Protein AF-0000000077554183 (afdb_homodimer)

Secondary structure (DSSP, 8-state):
---------THHHHHHHHHHHHTT------------------S--SHHHHHHHHHHHHH-TT---HHHHHHHHHHGGG--HHHHHHHHHHHHHHHHHHT-THHHHHHHHHTTT-HHHHHHHHHHHHHHHHHHHH-SSS-TTHHHHHHHHHHH--PPTT--S--TTT-HHHHHHHHHHHHHHHHHHHHHHS--HHHHHHHHHHSTTS-SSHHHHHHHHHHHHHHHHHHHHHHHHHHHHHHHHHTHHHHHH-HHHHHHHHHHHHHHHHS-----HHHHHHHHHHHHHHHHHHSTT-----------/---------THHHHHHHHHHHHTT------------------S--SHHHHHHHHHHHHH-TT---HHHHHHHHHHGGG--HHHHHHHHHHHHHHHHHHT-HHHHHHHHHHTTT-HHHHHHHHHHHHHHHHHHHH-SSS-TTHHHHHHHHHHH--PPTT--S--TTT-HHHHHHHHHHHHHHHHHHHHHHS--HHHHHHHHHHTTTS-SSHHHHHHHHHHHHHHHHHHHHHHHHHHHHHHHHHTHHHHHH-HHHHHHHHHHHHHHHHS-----HHHHHHHHHHHHHHHHHHSTT-----------

Foldseek 3Di:
DDPPPPDPDPVVVVVVVVVVVVVVPPVPPPPPPPPPPPDDAAPDDDLVVLLVLLVVCLVPVPRDNVSSLRHCLVCLQVDDLVSLLVSLVSVVVSCQSSVVLCVLVVSCLSNVVNLSNQLSNLVVLVVVLVCLLPPPDGPNLSSLLSLLCNLQPPHPPPQLDLDCVRHVNVVSSLVSLVVLLVLLLCQLPPPDVVVVVVVCVVVPPPPDCVVVVVVVVVVVLVSSQVSNLSSLSSNLSSCVNNQLSNCVSPVPSLVSSLVSLVSSLVGPGDHDPVSNVSSVVSNVSSVVSNDDPDDPPPPPPPPD/DPPPPPDPDPPVVVVVVVVVVVVVPPVPPPPPPPPPPPDDAAPDDDLVVLLVQLVVCLVPVVRDNVSSLRHCLVCLQVDDLVSLLVVLVSVVVSCQSVVVLCVLVVSCLSNVVNLSNQVSNLVVLVVVLVCLLPPPDDPNLSSLLSLLCNLQPPHPPPQLDLDCVRHVNVVSSLVSLVVLLVLLLCQLPPPDVVVVVVVCVVVPPPPDCVVVVVVVVVVVLVSSQVSNLSSLSSNLSSCVNNQLSNCVSPVPSLVSSLVSLVSSLPGPGDHDPVSNVSSVVSNVSSVVSNPPDDDPPPPPPPPD

Radius of gyration: 40.74 Å; Cα contacts (8 Å, |Δi|>4): 543; chains: 2; bounding box: 142×102×82 Å

pLDDT: mean 78.86, std 23.38, range [22.81, 98.25]

Organism: Bursaphelenchus xylophilus (NCBI:txid6326)

Nearest PDB structures (foldseek):
  8qah-assembly1_A  TM=2.449E-01  e=3.453E+00  synthetic construct
  6m3q-assembly1_F  TM=2.002E-01  e=2.676E+00  Mus musculus
  8vp1-assembly1_B  TM=1.515E-01  e=6.530E+00  Acetivibrio thermocellus ATCC 27405
  8qah-assembly1_A  TM=2.401E-01  e=6.856E+00  synthetic construct

Sequence (608 aa):
MANRRENPDGRDRRMLATLRANLGMREAPKAQPQRVNPTPRSRYKTVEEALECLNKALVQPSTSLYDFELFLRQQSKQFDAETCELIADSIKKYCMKSEEYRFIIKVASDNINCLDLVTAIAKEFLILANEYMTDEDIGKQQFPELMGSVIAWKWPPGKAKAIESVNPILYLGINVVMSWVNVMDSYGKAPDSKKRNEKNEENNEDDSDDDIAGESDEEEEMFSQEVTELAIAAVCTVCNVAQRNFWLNFMEEFDKVFVVVKALLIANVTLSKSSKESLLNLYINLFKWSATGQTKQTTSHTQTMANRRENPDGRDRRMLATLRANLGMREAPKAQPQRVNPTPRSRYKTVEEALECLNKALVQPSTSLYDFELFLRQQSKQFDAETCELIADSIKKYCMKSEEYRFIIKVASDNINCLDLVTAIAKEFLILANEYMTDEDIGKQQFPELMGSVIAWKWPPGKAKAIESVNPILYLGINVVMSWVNVMDSYGKAPDSKKRNEKNEENNEDDSDDDIAGESDEEEEMFSQEVTELAIAAVCTVCNVAQRNFWLNFMEEFDKVFVVVKALLIANVTLSKSSKESLLNLYINLFKWSATGQTKQTTSHTQT

Structure (mmCIF, N/CA/C/O backbone):
data_AF-0000000077554183-model_v1
#
loop_
_entity.id
_entity.type
_entity.pdbx_description
1 polymer '(pine wood nematode) hypothetical protein'
#
loop_
_atom_site.group_PDB
_atom_site.id
_atom_site.type_symbol
_atom_site.label_atom_id
_atom_site.label_alt_id
_atom_site.label_comp_id
_atom_site.label_asym_id
_atom_site.label_entity_id
_atom_site.label_seq_id
_atom_site.pdbx_PDB_ins_code
_atom_site.Cartn_x
_atom_site.Cartn_y
_atom_site.Cartn_z
_atom_site.occupancy
_atom_site.B_iso_or_equiv
_atom_site.auth_seq_id
_atom_site.auth_comp_id
_atom_site.auth_asym_id
_atom_site.auth_atom_id
_atom_site.pdbx_PDB_model_num
ATOM 1 N N . MET A 1 1 ? 97.062 -33.219 -48.875 1 25.56 1 MET A N 1
ATOM 2 C CA . MET A 1 1 ? 96.688 -32.156 -47.906 1 25.56 1 MET A CA 1
ATOM 3 C C . MET A 1 1 ? 95.188 -32.125 -47.781 1 25.56 1 MET A C 1
ATOM 5 O O . MET A 1 1 ? 94.438 -31.766 -48.719 1 25.56 1 MET A O 1
ATOM 9 N N . ALA A 1 2 ? 94.625 -33 -47 1 31.3 2 ALA A N 1
ATOM 10 C CA . ALA A 1 2 ? 93.312 -33.594 -46.875 1 31.3 2 ALA A CA 1
ATOM 11 C C . ALA A 1 2 ? 92.312 -32.594 -46.312 1 31.3 2 ALA A C 1
ATOM 13 O O . ALA A 1 2 ? 92.562 -31.969 -45.281 1 31.3 2 ALA A O 1
ATOM 14 N N . ASN A 1 3 ? 91.625 -31.906 -47.125 1 29.66 3 ASN A N 1
ATOM 15 C CA . ASN A 1 3 ? 90.688 -30.797 -46.906 1 29.66 3 ASN A CA 1
ATOM 16 C C . ASN A 1 3 ? 89.688 -31.125 -45.812 1 29.66 3 ASN A C 1
ATOM 18 O O . ASN A 1 3 ? 88.875 -32.031 -45.969 1 29.66 3 ASN A O 1
ATOM 22 N N . ARG A 1 4 ? 90 -30.844 -44.562 1 32.25 4 ARG A N 1
ATOM 23 C CA . ARG A 1 4 ? 89.312 -31.125 -43.312 1 32.25 4 ARG A CA 1
ATOM 24 C C . ARG A 1 4 ? 87.938 -30.469 -43.281 1 32.25 4 ARG A C 1
ATOM 26 O O . ARG A 1 4 ? 87.812 -29.234 -43.344 1 32.25 4 ARG A O 1
ATOM 33 N N . ARG A 1 5 ? 86.938 -31.125 -43.906 1 35.28 5 ARG A N 1
ATOM 34 C CA . ARG A 1 5 ? 85.562 -30.719 -44 1 35.28 5 ARG A CA 1
ATOM 35 C C . ARG A 1 5 ? 85 -30.281 -42.656 1 35.28 5 ARG A C 1
ATOM 37 O O . ARG A 1 5 ? 85 -31.047 -41.688 1 35.28 5 ARG A O 1
ATOM 44 N N . GLU A 1 6 ? 85.312 -29.047 -42.312 1 32.91 6 GLU A N 1
ATOM 45 C CA . GLU A 1 6 ? 85 -28.359 -41.062 1 32.91 6 GLU A CA 1
ATOM 46 C C . GLU A 1 6 ? 83.562 -28.531 -40.656 1 32.91 6 GLU A C 1
ATOM 48 O O . GLU A 1 6 ? 82.688 -28.344 -41.469 1 32.91 6 GLU A O 1
ATOM 53 N N . ASN A 1 7 ? 83.312 -29.391 -39.688 1 34.25 7 ASN A N 1
ATOM 54 C CA . ASN A 1 7 ? 82.062 -29.844 -39.062 1 34.25 7 ASN A CA 1
ATOM 55 C C . ASN A 1 7 ? 81.188 -28.672 -38.656 1 34.25 7 ASN A C 1
ATOM 57 O O . ASN A 1 7 ? 81.625 -27.766 -37.969 1 34.25 7 ASN A O 1
ATOM 61 N N . PRO A 1 8 ? 80.25 -28.375 -39.562 1 40.5 8 PRO A N 1
ATOM 62 C CA . PRO A 1 8 ? 79.375 -27.203 -39.344 1 40.5 8 PRO A CA 1
ATOM 63 C C . PRO A 1 8 ? 78.938 -27.047 -37.906 1 40.5 8 PRO A C 1
ATOM 65 O O . PRO A 1 8 ? 78.625 -28.047 -37.25 1 40.5 8 PRO A O 1
ATOM 68 N N . ASP A 1 9 ? 79.438 -26.125 -37.188 1 36.94 9 ASP A N 1
ATOM 69 C CA . ASP A 1 9 ? 79.438 -25.781 -35.75 1 36.94 9 ASP A CA 1
ATOM 70 C C . ASP A 1 9 ? 78 -25.75 -35.219 1 36.94 9 ASP A C 1
ATOM 72 O O . ASP A 1 9 ? 77.062 -25.547 -35.969 1 36.94 9 ASP A O 1
ATOM 76 N N . GLY A 1 10 ? 77.75 -26.297 -33.969 1 36.97 10 GLY A N 1
ATOM 77 C CA . GLY A 1 10 ? 76.75 -26.578 -33 1 36.97 10 GLY A CA 1
ATOM 78 C C . GLY A 1 10 ? 75.812 -25.406 -32.75 1 36.97 10 GLY A C 1
ATOM 79 O O . GLY A 1 10 ? 74.812 -25.516 -32.031 1 36.97 10 GLY A O 1
ATOM 80 N N . ARG A 1 11 ? 76.312 -24.312 -33.094 1 38.59 11 ARG A N 1
ATOM 81 C CA . ARG A 1 11 ? 75.562 -23.109 -32.75 1 38.59 11 ARG A CA 1
ATOM 82 C C . ARG A 1 11 ? 74.25 -23.031 -33.5 1 38.59 11 ARG A C 1
ATOM 84 O O . ARG A 1 11 ? 73.25 -22.469 -33.031 1 38.59 11 ARG A O 1
ATOM 91 N N . ASP A 1 12 ? 74.438 -23.328 -34.781 1 40.09 12 ASP A N 1
ATOM 92 C CA . ASP A 1 12 ? 73.25 -23.125 -35.625 1 40.09 12 ASP A CA 1
ATOM 93 C C . ASP A 1 12 ? 72.062 -23.984 -35.125 1 40.09 12 ASP A C 1
ATOM 95 O O . ASP A 1 12 ? 70.938 -23.578 -35.219 1 40.09 12 ASP A O 1
ATOM 99 N N . ARG A 1 13 ? 72.438 -25.141 -34.656 1 45.81 13 ARG A N 1
ATOM 100 C CA . ARG A 1 13 ? 71.375 -26.047 -34.25 1 45.81 13 ARG A CA 1
ATOM 101 C C . ARG A 1 13 ? 70.625 -25.484 -33.062 1 45.81 13 ARG A C 1
ATOM 103 O O . ARG A 1 13 ? 69.375 -25.625 -33 1 45.81 13 ARG A O 1
ATOM 110 N N . ARG A 1 14 ? 71.375 -24.859 -32.156 1 45.41 14 ARG A N 1
ATOM 111 C CA . ARG A 1 14 ? 70.688 -24.344 -30.969 1 45.41 14 ARG A CA 1
ATOM 112 C C . ARG A 1 14 ? 69.75 -23.219 -31.344 1 45.41 14 ARG A C 1
ATOM 114 O O . ARG A 1 14 ? 68.625 -23.109 -30.781 1 45.41 14 ARG A O 1
ATOM 121 N N . MET A 1 15 ? 70.312 -22.406 -32.281 1 45.59 15 MET A N 1
ATOM 122 C CA . MET A 1 15 ? 69.438 -21.281 -32.656 1 45.59 15 MET A CA 1
ATOM 123 C C . MET A 1 15 ? 68.188 -21.766 -33.281 1 45.59 15 MET A C 1
ATOM 125 O O . MET A 1 15 ? 67.125 -21.203 -33 1 45.59 15 MET A O 1
ATOM 129 N N . LEU A 1 16 ? 68.312 -22.75 -34.094 1 47.69 16 LEU A N 1
ATOM 130 C CA . LEU A 1 16 ? 67.062 -23.219 -34.719 1 47.69 16 LEU A CA 1
ATOM 131 C C . LEU A 1 16 ? 66.125 -23.797 -33.656 1 47.69 16 LEU A C 1
ATOM 133 O O . LEU A 1 16 ? 64.938 -23.641 -33.719 1 47.69 16 LEU A O 1
ATOM 137 N N . ALA A 1 17 ? 66.75 -24.516 -32.656 1 50.25 17 ALA A N 1
ATOM 138 C CA . ALA A 1 17 ? 65.938 -25.109 -31.625 1 50.25 17 ALA A CA 1
ATOM 139 C C . ALA A 1 17 ? 65.25 -24.016 -30.828 1 50.25 17 ALA A C 1
ATOM 141 O O . ALA A 1 17 ? 64.062 -24.172 -30.484 1 50.25 17 ALA A O 1
ATOM 142 N N . THR A 1 18 ? 65.938 -22.938 -30.5 1 48.09 18 THR A N 1
ATOM 143 C CA . THR A 1 18 ? 65.312 -21.844 -29.766 1 48.09 18 THR A CA 1
ATOM 144 C C . THR A 1 18 ? 64.25 -21.188 -30.609 1 48.09 18 THR A C 1
ATOM 146 O O . THR A 1 18 ? 63.188 -20.781 -30.094 1 48.09 18 THR A O 1
ATOM 149 N N . LEU A 1 19 ? 64.5 -20.922 -31.891 1 45.84 19 LEU A N 1
ATOM 150 C CA . LEU A 1 19 ? 63.5 -20.266 -32.719 1 45.84 19 LEU A CA 1
ATOM 151 C C . LEU A 1 19 ? 62.25 -21.125 -32.844 1 45.84 19 LEU A C 1
ATOM 153 O O . LEU A 1 19 ? 61.125 -20.594 -32.812 1 45.84 19 LEU A O 1
ATOM 157 N N . ARG A 1 20 ? 62.438 -22.406 -33.125 1 42.88 20 ARG A N 1
ATOM 158 C CA . ARG A 1 20 ? 61.219 -23.25 -33.125 1 42.88 20 ARG A CA 1
ATOM 159 C C . ARG A 1 20 ? 60.5 -23.188 -31.797 1 42.88 20 ARG A C 1
ATOM 161 O O . ARG A 1 20 ? 59.281 -23.188 -31.75 1 42.88 20 ARG A O 1
ATOM 168 N N . ALA A 1 21 ? 61.188 -23.266 -30.578 1 43.97 21 ALA A N 1
ATOM 169 C CA . ALA A 1 21 ? 60.594 -23.156 -29.266 1 43.97 21 ALA A CA 1
ATOM 170 C C . ALA A 1 21 ? 59.812 -21.844 -29.125 1 43.97 21 ALA A C 1
ATOM 172 O O . ALA A 1 21 ? 58.75 -21.797 -28.5 1 43.97 21 ALA A O 1
ATOM 173 N N . ASN A 1 22 ? 60.375 -20.719 -29.484 1 42.47 22 ASN A N 1
ATOM 174 C CA . ASN A 1 22 ? 59.688 -19.422 -29.391 1 42.47 22 ASN A CA 1
ATOM 175 C C . ASN A 1 22 ? 58.5 -19.328 -30.344 1 42.47 22 ASN A C 1
ATOM 177 O O . ASN A 1 22 ? 57.656 -18.453 -30.203 1 42.47 22 ASN A O 1
ATOM 181 N N . LEU A 1 23 ? 58.75 -19.641 -31.594 1 43.81 23 LEU A N 1
ATOM 182 C CA . LEU A 1 23 ? 57.625 -19.469 -32.5 1 43.81 23 LEU A CA 1
ATOM 183 C C . LEU A 1 23 ? 56.5 -20.406 -32.156 1 43.81 23 LEU A C 1
ATOM 185 O O . LEU A 1 23 ? 55.5 -20.531 -32.906 1 43.81 23 LEU A O 1
ATOM 189 N N . GLY A 1 24 ? 56.094 -20.609 -30.703 1 37.59 24 GLY A N 1
ATOM 190 C CA . GLY A 1 24 ? 55.094 -21.25 -29.891 1 37.59 24 GLY A CA 1
ATOM 191 C C . GLY A 1 24 ? 54.344 -22.359 -30.609 1 37.59 24 GLY A C 1
ATOM 192 O O . GLY A 1 24 ? 53.188 -22.625 -30.344 1 37.59 24 GLY A O 1
ATOM 193 N N . MET A 1 25 ? 54.75 -22.719 -31.703 1 34.06 25 MET A N 1
ATOM 194 C CA . MET A 1 25 ? 54 -23.828 -32.312 1 34.06 25 MET A CA 1
ATOM 195 C C . MET A 1 25 ? 54 -25.047 -31.391 1 34.06 25 MET A C 1
ATOM 197 O O . MET A 1 25 ? 54.938 -25.812 -31.375 1 34.06 25 MET A O 1
ATOM 201 N N . ARG A 1 26 ? 53.625 -24.922 -30.125 1 35.44 26 ARG A N 1
ATOM 202 C CA . ARG A 1 26 ? 53.406 -26.172 -29.406 1 35.44 26 ARG A CA 1
ATOM 203 C C . ARG A 1 26 ? 52.688 -27.203 -30.281 1 35.44 26 ARG A C 1
ATOM 205 O O . ARG A 1 26 ? 51.812 -26.844 -31.062 1 35.44 26 ARG A O 1
ATOM 212 N N . GLU A 1 27 ? 53.406 -28.172 -30.719 1 36.28 27 GLU A N 1
ATOM 213 C CA . GLU A 1 27 ? 52.656 -29.266 -31.297 1 36.28 27 GLU A CA 1
ATOM 214 C C . GLU A 1 27 ? 51.312 -29.438 -30.594 1 36.28 27 GLU A C 1
ATOM 216 O O . GLU A 1 27 ? 51.25 -29.469 -29.359 1 36.28 27 GLU A O 1
ATOM 221 N N . ALA A 1 28 ? 50.156 -28.969 -31.156 1 38.66 28 ALA A N 1
ATOM 222 C CA . ALA A 1 28 ? 48.812 -29.25 -30.625 1 38.66 28 ALA A CA 1
ATOM 223 C C . ALA A 1 28 ? 48.75 -30.672 -30.094 1 38.66 28 ALA A C 1
ATOM 225 O O . ALA A 1 28 ? 49.25 -31.609 -30.703 1 38.66 28 ALA A O 1
ATOM 226 N N . PRO A 1 29 ? 48.938 -30.859 -28.719 1 38.84 29 PRO A N 1
ATOM 227 C CA . PRO A 1 29 ? 48.75 -32.25 -28.297 1 38.84 29 PRO A CA 1
ATOM 228 C C . PRO A 1 29 ? 47.781 -33.031 -29.188 1 38.84 29 PRO A C 1
ATOM 230 O O . PRO A 1 29 ? 46.906 -32.406 -29.812 1 38.84 29 PRO A O 1
ATOM 233 N N . LYS A 1 30 ? 48.25 -34 -29.859 1 39.41 30 LYS A N 1
ATOM 234 C CA . LYS A 1 30 ? 47.312 -34.875 -30.531 1 39.41 30 LYS A CA 1
ATOM 235 C C . LYS A 1 30 ? 46 -35 -29.75 1 39.41 30 LYS A C 1
ATOM 237 O O . LYS A 1 30 ? 46 -35.156 -28.531 1 39.41 30 LYS A O 1
ATOM 242 N N . ALA A 1 31 ? 44.906 -34.375 -30.219 1 39.16 31 ALA A N 1
ATOM 243 C CA . ALA A 1 31 ? 43.562 -34.594 -29.672 1 39.16 31 ALA A CA 1
ATOM 244 C C . ALA A 1 31 ? 43.375 -36.031 -29.25 1 39.16 31 ALA A C 1
ATOM 246 O O . ALA A 1 31 ? 43.5 -36.938 -30.062 1 39.16 31 ALA A O 1
ATOM 247 N N . GLN A 1 32 ? 43.969 -36.469 -28.125 1 39.75 32 GLN A N 1
ATOM 248 C CA . GLN A 1 32 ? 43.469 -37.781 -27.719 1 39.75 32 GLN A CA 1
ATOM 249 C C . GLN A 1 32 ? 42 -37.938 -28.094 1 39.75 32 GLN A C 1
ATOM 251 O O . GLN A 1 32 ? 41.219 -37 -28.016 1 39.75 32 GLN A O 1
ATOM 256 N N . PRO A 1 33 ? 41.625 -38.906 -28.953 1 38.22 33 PRO A N 1
ATOM 257 C CA . PRO A 1 33 ? 40.188 -39 -29.172 1 38.22 33 PRO A CA 1
ATOM 258 C C . PRO A 1 33 ? 39.375 -38.781 -27.906 1 38.22 33 PRO A C 1
ATOM 260 O O . PRO A 1 33 ? 39.781 -39.219 -26.828 1 38.22 33 PRO A O 1
ATOM 263 N N . GLN A 1 34 ? 38.875 -37.625 -27.641 1 41.03 34 GLN A N 1
ATOM 264 C CA . GLN A 1 34 ? 37.938 -37.406 -26.547 1 41.03 34 GLN A CA 1
ATOM 265 C C . GLN A 1 34 ? 37.062 -38.656 -26.312 1 41.03 34 GLN A C 1
ATOM 267 O O . GLN A 1 34 ? 36.375 -39.125 -27.219 1 41.03 34 GLN A O 1
ATOM 272 N N . ARG A 1 35 ? 37.625 -39.688 -25.641 1 42.38 35 ARG A N 1
ATOM 273 C CA . ARG A 1 35 ? 36.719 -40.75 -25.266 1 42.38 35 ARG A CA 1
ATOM 274 C C . ARG A 1 35 ? 35.281 -40.219 -25.109 1 42.38 35 ARG A C 1
ATOM 276 O O . ARG A 1 35 ? 35.062 -39.25 -24.344 1 42.38 35 ARG A O 1
ATOM 283 N N . VAL A 1 36 ? 34.562 -40.156 -26.125 1 44.59 36 VAL A N 1
ATOM 284 C CA . VAL A 1 36 ? 33.156 -39.844 -25.969 1 44.59 36 VAL A CA 1
ATOM 285 C C . VAL A 1 36 ? 32.625 -40.531 -24.719 1 44.59 36 VAL A C 1
ATOM 287 O O . VAL A 1 36 ? 32.656 -41.75 -24.609 1 44.59 36 VAL A O 1
ATOM 290 N N . ASN A 1 37 ? 32.906 -40.156 -23.547 1 48.31 37 ASN A N 1
ATOM 291 C CA . ASN A 1 37 ? 32.219 -40.719 -22.391 1 48.31 37 ASN A CA 1
ATOM 292 C C . ASN A 1 37 ? 30.828 -41.25 -22.766 1 48.31 37 ASN A C 1
ATOM 294 O O . ASN A 1 37 ? 30.062 -40.562 -23.453 1 48.31 37 ASN A O 1
ATOM 298 N N . PRO A 1 38 ? 30.625 -42.531 -22.828 1 57.12 38 PRO A N 1
ATOM 299 C CA . PRO A 1 38 ? 29.312 -43.062 -23.234 1 57.12 38 PRO A CA 1
ATOM 300 C C . PRO A 1 38 ? 28.156 -42.281 -22.609 1 57.12 38 PRO A C 1
ATOM 302 O O . PRO A 1 38 ? 28.266 -41.812 -21.469 1 57.12 38 PRO A O 1
ATOM 305 N N . THR A 1 39 ? 27.344 -41.688 -23.406 1 66.81 39 THR A N 1
ATOM 306 C CA . THR A 1 39 ? 26.141 -41.031 -22.938 1 66.81 39 THR A CA 1
ATOM 307 C C . THR A 1 39 ? 25.406 -41.906 -21.906 1 66.81 39 THR A C 1
ATOM 309 O O . THR A 1 39 ? 25.156 -43.062 -22.141 1 66.81 39 THR A O 1
ATOM 312 N N . PRO A 1 40 ? 25.438 -41.5 -20.734 1 76.81 40 PRO A N 1
ATOM 313 C CA . PRO A 1 40 ? 24.781 -42.312 -19.703 1 76.81 40 PRO A CA 1
ATOM 314 C C . PRO A 1 40 ? 23.406 -42.812 -20.141 1 76.81 40 PRO A C 1
ATOM 316 O O . PRO A 1 40 ? 22.672 -42.094 -20.828 1 76.81 40 PRO A O 1
ATOM 319 N N . ARG A 1 41 ? 23.281 -44.125 -20.078 1 84.69 41 ARG A N 1
ATOM 320 C CA . ARG A 1 41 ? 21.984 -44.719 -20.375 1 84.69 41 ARG A CA 1
ATOM 321 C C . ARG A 1 41 ? 21.219 -45.062 -19.094 1 84.69 41 ARG A C 1
ATOM 323 O O . ARG A 1 41 ? 21.828 -45.406 -18.094 1 84.69 41 ARG A O 1
ATOM 330 N N . SER A 1 42 ? 19.875 -44.875 -19.219 1 88.06 42 SER A N 1
ATOM 331 C CA . SER A 1 42 ? 19.016 -45.219 -18.078 1 88.06 42 SER A CA 1
ATOM 332 C C . SER A 1 42 ? 19.016 -46.719 -17.812 1 88.06 42 SER A C 1
ATOM 334 O O . SER A 1 42 ? 19.109 -47.5 -18.734 1 88.06 42 SER A O 1
ATOM 336 N N . ARG A 1 43 ? 18.922 -47.031 -16.562 1 89.19 43 ARG A N 1
ATOM 337 C CA . ARG A 1 43 ? 18.812 -48.438 -16.156 1 89.19 43 ARG A CA 1
ATOM 338 C C . ARG A 1 43 ? 17.453 -49 -16.516 1 89.19 43 ARG A C 1
ATOM 340 O O . ARG A 1 43 ? 17.281 -50.219 -16.594 1 89.19 43 ARG A O 1
ATOM 347 N N . TYR A 1 44 ? 16.484 -48.125 -16.781 1 91.88 44 TYR A N 1
ATOM 348 C CA . TYR A 1 44 ? 15.141 -48.594 -17.078 1 91.88 44 TYR A CA 1
ATOM 349 C C . TYR A 1 44 ? 14.938 -48.781 -18.578 1 91.88 44 TYR A C 1
ATOM 351 O O . TYR A 1 44 ? 15.422 -47.969 -19.375 1 91.88 44 TYR A O 1
ATOM 359 N N . LYS A 1 45 ? 14.242 -49.906 -18.844 1 89.06 45 LYS A N 1
ATOM 360 C CA . LYS A 1 45 ? 14.039 -50.188 -20.266 1 89.06 45 LYS A CA 1
ATOM 361 C C . LYS A 1 45 ? 12.578 -50 -20.656 1 89.06 45 LYS A C 1
ATOM 363 O O . LYS A 1 45 ? 12.266 -49.812 -21.844 1 89.06 45 LYS A O 1
ATOM 368 N N . THR A 1 46 ? 11.734 -50.125 -19.688 1 92.31 46 THR A N 1
ATOM 369 C CA . THR A 1 46 ? 10.312 -49.969 -19.969 1 92.31 46 THR A CA 1
ATOM 370 C C . THR A 1 46 ? 9.703 -48.844 -19.141 1 92.31 46 THR A C 1
ATOM 372 O O . THR A 1 46 ? 10.266 -48.469 -18.109 1 92.31 46 THR A O 1
ATOM 375 N N . VAL A 1 47 ? 8.594 -48.375 -19.656 1 93.81 47 VAL A N 1
ATOM 376 C CA . VAL A 1 47 ? 7.879 -47.312 -18.953 1 93.81 47 VAL A CA 1
ATOM 377 C C . VAL A 1 47 ? 7.422 -47.812 -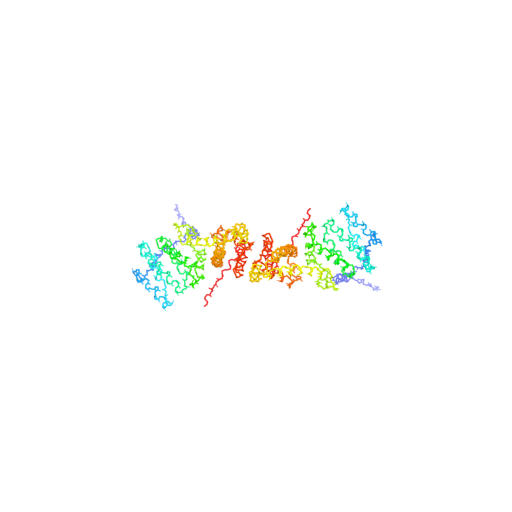17.594 1 93.81 47 VAL A C 1
ATOM 379 O O . VAL A 1 47 ? 7.504 -47.062 -16.594 1 93.81 47 VAL A O 1
ATOM 382 N N . GLU A 1 48 ? 7.051 -49.031 -17.469 1 93.81 48 GLU A N 1
ATOM 383 C CA . GLU A 1 48 ? 6.559 -49.625 -16.234 1 93.81 48 GLU A CA 1
ATOM 384 C C . GLU A 1 48 ? 7.652 -49.656 -15.172 1 93.81 48 GLU A C 1
ATOM 386 O O . GLU A 1 48 ? 7.402 -49.344 -14.008 1 93.81 48 GLU A O 1
ATOM 391 N N . GLU A 1 49 ? 8.797 -50 -15.602 1 94.12 49 GLU A N 1
ATOM 392 C CA . GLU A 1 49 ? 9.93 -50.062 -14.68 1 94.12 49 GLU A CA 1
ATOM 393 C C . GLU A 1 49 ? 10.258 -48.656 -14.156 1 94.12 49 GLU A C 1
ATOM 395 O O . GLU A 1 49 ? 10.523 -48.469 -12.969 1 94.12 49 GLU A O 1
ATOM 400 N N . ALA A 1 50 ? 10.195 -47.812 -15.094 1 94.88 50 ALA A N 1
ATOM 401 C CA . ALA A 1 50 ? 10.508 -46.406 -14.742 1 94.88 50 ALA A CA 1
ATOM 402 C C . ALA A 1 50 ? 9.484 -45.844 -13.758 1 94.88 50 ALA A C 1
ATOM 404 O O . ALA A 1 50 ? 9.852 -45.219 -12.766 1 94.88 50 ALA A O 1
ATOM 405 N N . LEU A 1 51 ? 8.25 -46.156 -13.953 1 95.56 51 LEU A N 1
ATOM 406 C CA . LEU A 1 51 ? 7.188 -45.656 -13.102 1 95.56 51 LEU A CA 1
ATOM 407 C C . LEU A 1 51 ? 7.223 -46.281 -11.719 1 95.56 51 LEU A C 1
ATOM 409 O O . LEU A 1 51 ? 6.859 -45.656 -10.727 1 95.56 51 LEU A O 1
ATOM 413 N N . GLU A 1 52 ? 7.668 -47.5 -11.625 1 94.44 52 GLU A N 1
ATOM 414 C CA . GLU A 1 52 ? 7.809 -48.188 -10.352 1 94.44 52 GLU A CA 1
ATOM 415 C C . GLU A 1 52 ? 8.828 -47.469 -9.453 1 94.44 52 GLU A C 1
ATOM 417 O O . GLU A 1 52 ? 8.727 -47.531 -8.227 1 94.44 52 GLU A O 1
ATOM 422 N N . CYS A 1 53 ? 9.734 -46.844 -10.148 1 94.38 53 CYS A N 1
ATOM 423 C CA . CYS A 1 53 ? 10.734 -46.094 -9.406 1 94.38 53 CYS A CA 1
ATOM 424 C C . CYS A 1 53 ? 10.102 -44.969 -8.609 1 94.38 53 CYS A C 1
ATOM 426 O O . CYS A 1 53 ? 10.516 -44.656 -7.488 1 94.38 53 CYS A O 1
ATOM 428 N N . LEU A 1 54 ? 9.078 -44.281 -9.156 1 94.94 54 LEU A N 1
ATOM 429 C CA . LEU A 1 54 ? 8.375 -43.219 -8.469 1 94.94 54 LEU A CA 1
ATOM 430 C C . LEU A 1 54 ? 7.695 -43.719 -7.203 1 94.94 54 LEU A C 1
ATOM 432 O O . LEU A 1 54 ? 7.746 -43.094 -6.156 1 94.94 54 LEU A O 1
ATOM 436 N N . ASN A 1 55 ? 7.156 -44.906 -7.281 1 92.94 55 ASN A N 1
ATOM 437 C CA . ASN A 1 55 ? 6.523 -45.531 -6.121 1 92.94 55 ASN A CA 1
ATOM 438 C C . ASN A 1 55 ? 7.547 -45.875 -5.039 1 92.94 55 ASN A C 1
ATOM 440 O O . ASN A 1 55 ? 7.289 -45.656 -3.852 1 92.94 55 ASN A O 1
ATOM 444 N N . LYS A 1 56 ? 8.586 -46.344 -5.5 1 93.94 56 LYS A N 1
ATOM 445 C CA . LYS A 1 56 ? 9.664 -46.656 -4.57 1 93.94 56 LYS A CA 1
ATOM 446 C C . LYS A 1 56 ? 10.172 -45.406 -3.855 1 93.94 56 LYS A C 1
ATOM 448 O O . LYS A 1 56 ? 10.461 -45.438 -2.66 1 93.94 56 LYS A O 1
ATOM 453 N N . ALA A 1 57 ? 10.242 -44.375 -4.648 1 94.19 57 ALA A N 1
ATOM 454 C CA . ALA A 1 57 ? 10.734 -43.125 -4.105 1 94.19 57 ALA A CA 1
ATOM 455 C C . ALA A 1 57 ? 9.773 -42.562 -3.061 1 94.19 57 ALA A C 1
ATOM 457 O O . ALA A 1 57 ? 10.188 -41.812 -2.156 1 94.19 57 ALA A O 1
ATOM 458 N N . LEU A 1 58 ? 8.516 -42.844 -3.137 1 92.81 58 LEU A N 1
ATOM 459 C CA . LEU A 1 58 ? 7.531 -42.406 -2.154 1 92.81 58 LEU A CA 1
ATOM 460 C C . LEU A 1 58 ? 7.742 -43.094 -0.822 1 92.81 58 LEU A C 1
ATOM 462 O O . LEU A 1 58 ? 7.562 -42.5 0.242 1 92.81 58 LEU A O 1
ATOM 466 N N . VAL A 1 59 ? 8.172 -44.344 -0.918 1 92.31 59 VAL A N 1
ATOM 467 C CA . VAL A 1 59 ? 8.375 -45.156 0.272 1 92.31 59 VAL A CA 1
ATOM 468 C C . VAL A 1 59 ? 9.773 -44.906 0.845 1 92.31 59 VAL A C 1
ATOM 470 O O . VAL A 1 59 ? 9.945 -44.844 2.064 1 92.31 59 VAL A O 1
ATOM 473 N N . GLN A 1 60 ? 10.711 -44.719 -0.099 1 93.19 60 GLN A N 1
ATOM 474 C CA . GLN A 1 60 ? 12.094 -44.438 0.276 1 93.19 60 GLN A CA 1
ATOM 475 C C . GLN A 1 60 ? 12.57 -43.125 -0.34 1 93.19 60 GLN A C 1
ATOM 477 O O . GLN A 1 60 ? 13.172 -43.125 -1.419 1 93.19 60 GLN A O 1
ATOM 482 N N . PRO A 1 61 ? 12.477 -42.125 0.405 1 87.38 61 PRO A N 1
ATOM 483 C CA . PRO A 1 61 ? 12.766 -40.781 -0.147 1 87.38 61 PRO A CA 1
ATOM 484 C C . PRO A 1 61 ? 14.227 -40.656 -0.575 1 87.38 61 PRO A C 1
ATOM 486 O O . PRO A 1 61 ? 14.555 -39.75 -1.36 1 87.38 61 PRO A O 1
ATOM 489 N N . SER A 1 62 ? 15.102 -41.5 -0.199 1 88 62 SER A N 1
ATOM 490 C CA . SER A 1 62 ? 16.516 -41.438 -0.569 1 88 62 SER A CA 1
ATOM 491 C C . SER A 1 62 ? 16.734 -41.969 -1.979 1 88 62 SER A C 1
ATOM 493 O O . SER A 1 62 ? 17.828 -41.844 -2.533 1 88 62 SER A O 1
ATOM 495 N N . THR A 1 63 ? 15.648 -42.5 -2.533 1 89.94 63 THR A N 1
ATOM 496 C CA . THR A 1 63 ? 15.758 -43.031 -3.881 1 89.94 63 THR A CA 1
ATOM 497 C C . THR A 1 63 ? 16 -41.938 -4.898 1 89.94 63 THR A C 1
ATOM 499 O O . THR A 1 63 ? 15.242 -40.938 -4.949 1 89.94 63 THR A O 1
ATOM 502 N N . SER A 1 64 ? 17.047 -42.125 -5.652 1 90.69 64 SER A N 1
ATOM 503 C CA . SER A 1 64 ? 17.375 -41.125 -6.688 1 90.69 64 SER A CA 1
ATOM 504 C C . SER A 1 64 ? 16.438 -41.281 -7.887 1 90.69 64 SER A C 1
ATOM 506 O O . SER A 1 64 ? 16.172 -42.375 -8.352 1 90.69 64 SER A O 1
ATOM 508 N N . LEU A 1 65 ? 16 -40.188 -8.398 1 93.56 65 LEU A N 1
ATOM 509 C CA . LEU A 1 65 ? 15.125 -40.156 -9.562 1 93.56 65 LEU A CA 1
ATOM 510 C C . LEU A 1 65 ? 15.906 -39.875 -10.836 1 93.56 65 LEU A C 1
ATOM 512 O O . LEU A 1 65 ? 15.312 -39.656 -11.898 1 93.56 65 LEU A O 1
ATOM 516 N N . TYR A 1 66 ? 17.172 -39.969 -10.711 1 92.31 66 TYR A N 1
ATOM 517 C CA . TYR A 1 66 ? 18.047 -39.656 -11.828 1 92.31 66 TYR A CA 1
ATOM 518 C C . TYR A 1 66 ? 17.781 -40.562 -13.016 1 92.31 66 TYR A C 1
ATOM 520 O O . TYR A 1 66 ? 17.641 -40.094 -14.148 1 92.31 66 TYR A O 1
ATOM 528 N N . ASP A 1 67 ? 17.703 -41.812 -12.758 1 93 67 ASP A N 1
ATOM 529 C CA . ASP A 1 67 ? 17.516 -42.781 -13.828 1 93 67 ASP A CA 1
ATOM 530 C C . ASP A 1 67 ? 16.141 -42.594 -14.477 1 93 67 ASP A C 1
ATOM 532 O O . ASP A 1 67 ? 15.977 -42.844 -15.68 1 93 67 ASP A O 1
ATOM 536 N N . PHE A 1 68 ? 15.188 -42.281 -13.703 1 95.38 68 PHE A N 1
ATOM 537 C CA . PHE A 1 68 ? 13.852 -42 -14.234 1 95.38 68 PHE A CA 1
ATOM 538 C C . PHE A 1 68 ? 13.883 -40.812 -15.211 1 95.38 68 PHE A C 1
ATOM 540 O O . PHE A 1 68 ? 13.367 -40.938 -16.328 1 95.38 68 PHE A O 1
ATOM 547 N N . GLU A 1 69 ? 14.516 -39.781 -14.828 1 94.62 69 GLU A N 1
ATOM 548 C CA . GLU A 1 69 ? 14.641 -38.594 -15.664 1 94.62 69 GLU A CA 1
ATOM 549 C C . GLU A 1 69 ? 15.383 -38.906 -16.969 1 94.62 69 GLU A C 1
ATOM 551 O O . GLU A 1 69 ? 14.984 -38.469 -18.047 1 94.62 69 GLU A O 1
ATOM 556 N N . LEU A 1 70 ? 16.438 -39.656 -16.766 1 93.19 70 LEU A N 1
ATOM 557 C CA . LEU A 1 70 ? 17.234 -40.031 -17.922 1 93.19 70 LEU A CA 1
ATOM 558 C C . LEU A 1 70 ? 16.422 -40.875 -18.891 1 93.19 70 LEU A C 1
ATOM 560 O O . LEU A 1 70 ? 16.516 -40.688 -20.109 1 93.19 70 LEU A O 1
ATOM 564 N N . PHE A 1 71 ? 15.664 -41.719 -18.391 1 95.06 71 PHE A N 1
ATOM 565 C CA . PHE A 1 71 ? 14.797 -42.562 -19.203 1 95.06 71 PHE A CA 1
ATOM 566 C C . PHE A 1 71 ? 13.844 -41.719 -20.047 1 95.06 71 PHE A C 1
ATOM 568 O O . PHE A 1 71 ? 13.719 -41.938 -21.25 1 95.06 71 PHE A O 1
ATOM 575 N N . LEU A 1 72 ? 13.195 -40.812 -19.391 1 94.81 72 LEU A N 1
ATOM 576 C CA . LEU A 1 72 ? 12.242 -39.938 -20.078 1 94.81 72 LEU A CA 1
ATOM 577 C C . LEU A 1 72 ? 12.93 -39.156 -21.188 1 94.81 72 LEU A C 1
ATOM 579 O O . LEU A 1 72 ? 12.422 -39.062 -22.297 1 94.81 72 LEU A O 1
ATOM 583 N N . ARG A 1 73 ? 14.07 -38.656 -20.953 1 91.31 73 ARG A N 1
ATOM 584 C CA . ARG A 1 73 ? 14.797 -37.844 -21.906 1 91.31 73 ARG A CA 1
ATOM 585 C C . ARG A 1 73 ? 15.18 -38.656 -23.141 1 91.31 73 ARG A C 1
ATOM 587 O O . ARG A 1 73 ? 15.125 -38.156 -24.266 1 91.31 73 ARG A O 1
ATOM 594 N N . GLN A 1 74 ? 15.508 -39.844 -22.859 1 91.25 74 GLN A N 1
ATOM 595 C CA . GLN A 1 74 ? 16.016 -40.688 -23.938 1 91.25 74 GLN A CA 1
ATOM 596 C C . GLN A 1 74 ? 14.883 -41.281 -24.75 1 91.25 74 GLN A C 1
ATOM 598 O O . GLN A 1 74 ? 15.023 -41.5 -25.953 1 91.25 74 GLN A O 1
ATOM 603 N N . GLN A 1 75 ? 13.766 -41.562 -24.094 1 90.88 75 GLN A N 1
ATOM 604 C CA . GLN A 1 75 ? 12.719 -42.312 -24.766 1 90.88 75 GLN A CA 1
ATOM 605 C C . GLN A 1 75 ? 11.523 -41.438 -25.109 1 90.88 75 GLN A C 1
ATOM 607 O O . GLN A 1 75 ? 10.594 -41.875 -25.781 1 90.88 75 GLN A O 1
ATOM 612 N N . SER A 1 76 ? 11.5 -40.219 -24.781 1 84.81 76 SER A N 1
ATOM 613 C CA . SER A 1 76 ? 10.32 -39.375 -24.828 1 84.81 76 SER A CA 1
ATOM 614 C C . SER A 1 76 ? 9.766 -39.281 -26.25 1 84.81 76 SER A C 1
ATOM 616 O O . SER A 1 76 ? 8.555 -39.219 -26.453 1 84.81 76 SER A O 1
ATOM 618 N N . LYS A 1 77 ? 10.609 -39.344 -27.219 1 84.69 77 LYS A N 1
ATOM 619 C CA . LYS A 1 77 ? 10.188 -39.188 -28.609 1 84.69 77 LYS A CA 1
ATOM 620 C C . LYS A 1 77 ? 9.414 -40.406 -29.094 1 84.69 77 LYS A C 1
ATOM 622 O O . LYS A 1 77 ? 8.711 -40.344 -30.109 1 84.69 77 LYS A O 1
ATOM 627 N N . GLN A 1 78 ? 9.57 -41.406 -28.328 1 88.31 78 GLN A N 1
ATOM 628 C CA . GLN A 1 78 ? 8.969 -42.656 -28.781 1 88.31 78 GLN A CA 1
ATOM 629 C C . GLN A 1 78 ? 7.648 -42.938 -28.062 1 88.31 78 GLN A C 1
ATOM 631 O O . GLN A 1 78 ? 6.949 -43.906 -28.375 1 88.31 78 GLN A O 1
ATOM 636 N N . PHE A 1 79 ? 7.301 -42.062 -27.188 1 92.25 79 PHE A N 1
ATOM 637 C CA . PHE A 1 79 ? 6.09 -42.281 -26.406 1 92.25 79 PHE A CA 1
ATOM 638 C C . PHE A 1 79 ? 4.848 -41.938 -27.219 1 92.25 79 PHE A C 1
ATOM 640 O O . PHE A 1 79 ? 4.844 -40.938 -27.969 1 92.25 79 PHE A O 1
ATOM 647 N N . ASP A 1 80 ? 3.883 -42.781 -27.094 1 91.88 80 ASP A N 1
ATOM 648 C CA . ASP A 1 80 ? 2.588 -42.438 -27.656 1 91.88 80 ASP A CA 1
ATOM 649 C C . ASP A 1 80 ? 1.765 -41.594 -26.672 1 91.88 80 ASP A C 1
ATOM 651 O O . ASP A 1 80 ? 2.184 -41.406 -25.531 1 91.88 80 ASP A O 1
ATOM 655 N N . ALA A 1 81 ? 0.611 -41.219 -27.062 1 92.25 81 ALA A N 1
ATOM 656 C CA . ALA A 1 81 ? -0.213 -40.281 -26.281 1 92.25 81 ALA A CA 1
ATOM 657 C C . ALA A 1 81 ? -0.667 -40.938 -24.969 1 92.25 81 ALA A C 1
ATOM 659 O O . ALA A 1 81 ? -0.659 -40.312 -23.922 1 92.25 81 ALA A O 1
ATOM 660 N N . GLU A 1 82 ? -1.028 -42.156 -25.078 1 94.06 82 GLU A N 1
ATOM 661 C CA . GLU A 1 82 ? -1.517 -42.875 -23.906 1 94.06 82 GLU A CA 1
ATOM 662 C C . GLU A 1 82 ? -0.413 -43.062 -22.875 1 94.06 82 GLU A C 1
ATOM 664 O O . GLU A 1 82 ? -0.648 -42.906 -21.672 1 94.06 82 GLU A O 1
ATOM 669 N N . THR A 1 83 ? 0.724 -43.375 -23.406 1 95.81 83 THR A N 1
ATOM 670 C CA . THR A 1 83 ? 1.875 -43.531 -22.516 1 95.81 83 THR A CA 1
ATOM 671 C C . THR A 1 83 ? 2.221 -42.219 -21.844 1 95.81 83 THR A C 1
ATOM 673 O O . THR A 1 83 ? 2.502 -42.188 -20.641 1 95.81 83 THR A O 1
ATOM 676 N N . CYS A 1 84 ? 2.129 -41.156 -22.562 1 96.31 84 CYS A N 1
ATOM 677 C CA . CYS A 1 84 ? 2.422 -39.812 -22.031 1 96.31 84 CYS A CA 1
ATOM 678 C C . CYS A 1 84 ? 1.444 -39.438 -20.922 1 96.31 84 CYS A C 1
ATOM 680 O O . CYS A 1 84 ? 1.846 -38.906 -19.891 1 96.31 84 CYS A O 1
ATOM 682 N N . GLU A 1 85 ? 0.209 -39.781 -21.109 1 96.5 85 GLU A N 1
ATOM 683 C CA . GLU A 1 85 ? -0.811 -39.469 -20.109 1 96.5 85 GLU A CA 1
ATOM 684 C C . GLU A 1 85 ? -0.573 -40.281 -18.828 1 96.5 85 GLU A C 1
ATOM 686 O O . GLU A 1 85 ? -0.728 -39.781 -17.719 1 96.5 85 GLU A O 1
ATOM 691 N N . LEU A 1 86 ? -0.203 -41.5 -19.047 1 96.44 86 LEU A N 1
ATOM 692 C CA . LEU A 1 86 ? 0.096 -42.344 -17.922 1 96.44 86 LEU A CA 1
ATOM 693 C C . LEU A 1 86 ? 1.276 -41.812 -17.109 1 96.44 86 LEU A C 1
ATOM 695 O O . LEU A 1 86 ? 1.236 -41.781 -15.883 1 96.44 86 LEU A O 1
ATOM 699 N N . ILE A 1 87 ? 2.283 -41.406 -17.828 1 96.88 87 ILE A N 1
ATOM 700 C CA . ILE A 1 87 ? 3.48 -40.875 -17.188 1 96.88 87 ILE A CA 1
ATOM 701 C C . ILE A 1 87 ? 3.133 -39.594 -16.438 1 96.88 87 ILE A C 1
ATOM 703 O O . ILE A 1 87 ? 3.504 -39.406 -15.273 1 96.88 87 ILE A O 1
ATOM 707 N N . ALA A 1 88 ? 2.408 -38.719 -17.094 1 97.19 88 ALA A N 1
ATOM 708 C CA . ALA A 1 88 ? 2.021 -37.469 -16.516 1 97.19 88 ALA A CA 1
ATOM 709 C C . ALA A 1 88 ? 1.222 -37.656 -15.227 1 97.19 88 ALA A C 1
ATOM 711 O O . ALA A 1 88 ? 1.49 -37.031 -14.211 1 97.19 88 ALA A O 1
ATOM 712 N N . ASP A 1 89 ? 0.28 -38.531 -15.242 1 96.31 89 ASP A N 1
ATOM 713 C CA . ASP A 1 89 ? -0.548 -38.844 -14.086 1 96.31 89 ASP A CA 1
ATOM 714 C C . ASP A 1 89 ? 0.295 -39.406 -12.945 1 96.31 89 ASP A C 1
ATOM 716 O O . ASP A 1 89 ? 0.101 -39.062 -11.781 1 96.31 89 ASP A O 1
ATOM 720 N N . SER A 1 90 ? 1.182 -40.25 -13.266 1 96.44 90 SER A N 1
ATOM 721 C CA . SER A 1 90 ? 2.043 -40.875 -12.258 1 96.44 90 SER A CA 1
ATOM 722 C C . SER A 1 90 ? 2.955 -39.812 -11.609 1 96.44 90 SER A C 1
ATOM 724 O O . SER A 1 90 ? 3.156 -39.844 -10.391 1 96.44 90 SER A O 1
ATOM 726 N N . ILE A 1 91 ? 3.5 -38.938 -12.461 1 96.12 91 ILE A N 1
ATOM 727 C CA . ILE A 1 91 ? 4.367 -37.906 -11.945 1 96.12 91 ILE A CA 1
ATOM 728 C C . ILE A 1 91 ? 3.572 -36.969 -11.023 1 96.12 91 ILE A C 1
ATOM 730 O O . ILE A 1 91 ? 4.047 -36.594 -9.945 1 96.12 91 ILE A O 1
ATOM 734 N N . LYS A 1 92 ? 2.43 -36.594 -11.453 1 93.69 92 LYS A N 1
ATOM 735 C CA . LYS A 1 92 ? 1.562 -35.781 -10.625 1 93.69 92 LYS A CA 1
ATOM 736 C C . LYS A 1 92 ? 1.307 -36.406 -9.273 1 93.69 92 LYS A C 1
ATOM 738 O O . LYS A 1 92 ? 1.463 -35.781 -8.227 1 93.69 92 LYS A O 1
ATOM 743 N N . LYS A 1 93 ? 0.91 -37.656 -9.258 1 92.25 93 LYS A N 1
ATOM 744 C CA . LYS A 1 93 ? 0.63 -38.375 -8.023 1 92.25 93 LYS A CA 1
ATOM 745 C C . LYS A 1 93 ? 1.857 -38.406 -7.113 1 92.25 93 LYS A C 1
ATOM 747 O O . LYS A 1 93 ? 1.749 -38.219 -5.906 1 92.25 93 LYS A O 1
ATOM 752 N N . TYR A 1 94 ? 2.955 -38.656 -7.734 1 94.44 94 TYR A N 1
ATOM 753 C CA . TYR A 1 94 ? 4.195 -38.656 -6.969 1 94.44 94 TYR A CA 1
ATOM 754 C C . TYR A 1 94 ? 4.441 -37.312 -6.324 1 94.44 94 TYR A C 1
ATOM 756 O O . TYR A 1 94 ? 4.719 -37.219 -5.125 1 94.44 94 TYR A O 1
ATOM 764 N N . CYS A 1 95 ? 4.301 -36.25 -7.113 1 91.94 95 CYS A N 1
ATOM 765 C CA . CYS A 1 95 ? 4.59 -34.906 -6.645 1 91.94 95 CYS A CA 1
ATOM 766 C C . CYS A 1 95 ? 3.619 -34.5 -5.543 1 91.94 95 CYS A C 1
ATOM 768 O O . CYS A 1 95 ? 4.02 -33.875 -4.559 1 91.94 95 CYS A O 1
ATOM 770 N N . MET A 1 96 ? 2.4 -34.844 -5.648 1 85.88 96 MET A N 1
ATOM 771 C CA . MET A 1 96 ? 1.388 -34.469 -4.66 1 85.88 96 MET A CA 1
ATOM 772 C C . MET A 1 96 ? 1.608 -35.219 -3.354 1 85.88 96 MET A C 1
ATOM 774 O O . MET A 1 96 ? 1.443 -34.656 -2.271 1 85.88 96 MET A O 1
ATOM 778 N N . LYS A 1 97 ? 2.043 -36.406 -3.391 1 87.75 97 LYS A N 1
ATOM 779 C CA . LYS A 1 97 ? 2.234 -37.219 -2.201 1 87.75 97 LYS A CA 1
ATOM 780 C C . LYS A 1 97 ? 3.561 -36.906 -1.518 1 87.75 97 LYS A C 1
ATOM 782 O O . LYS A 1 97 ? 3.646 -36.906 -0.287 1 87.75 97 LYS A O 1
ATOM 787 N N . SER A 1 98 ? 4.578 -36.719 -2.314 1 89.19 98 SER A N 1
ATOM 788 C CA . SER A 1 98 ? 5.906 -36.469 -1.768 1 89.19 98 SER A CA 1
ATOM 789 C C . SER A 1 98 ? 6.062 -34.969 -1.418 1 89.19 98 SER A C 1
ATOM 791 O O . SER A 1 98 ? 7.008 -34.594 -0.725 1 89.19 98 SER A O 1
ATOM 793 N N . GLU A 1 99 ? 5.191 -34.094 -1.938 1 84.38 99 GLU A N 1
ATOM 794 C CA . GLU A 1 99 ? 5.219 -32.656 -1.761 1 84.38 99 GLU A CA 1
ATOM 795 C C . GLU A 1 99 ? 6.41 -32.031 -2.486 1 84.38 99 GLU A C 1
ATOM 797 O O . GLU A 1 99 ? 6.906 -30.969 -2.086 1 84.38 99 GLU A O 1
ATOM 802 N N . GLU A 1 100 ? 6.961 -32.719 -3.453 1 87.75 100 GLU A N 1
ATOM 803 C CA . GLU A 1 100 ? 7.996 -32.188 -4.332 1 87.75 100 GLU A CA 1
ATOM 804 C C . GLU A 1 100 ? 7.398 -31.672 -5.633 1 87.75 100 GLU A C 1
ATOM 806 O O . GLU A 1 100 ? 7.621 -32.25 -6.703 1 87.75 100 GLU A O 1
ATOM 811 N N . TYR A 1 101 ? 6.832 -30.609 -5.527 1 86.31 101 TYR A N 1
ATOM 812 C CA . TYR A 1 101 ? 6.02 -30.078 -6.617 1 86.31 101 TYR A CA 1
ATOM 813 C C . TYR A 1 101 ? 6.898 -29.562 -7.75 1 86.31 101 TYR A C 1
ATOM 815 O O . TYR A 1 101 ? 6.496 -29.594 -8.914 1 86.31 101 TYR A O 1
ATOM 823 N N . ARG A 1 102 ? 8.055 -29.188 -7.457 1 90.94 102 ARG A N 1
ATOM 824 C CA . ARG A 1 102 ? 8.93 -28.609 -8.477 1 90.94 102 ARG A CA 1
ATOM 825 C C . ARG A 1 102 ? 9.445 -29.703 -9.422 1 90.94 102 ARG A C 1
ATOM 827 O O . ARG A 1 102 ? 9.922 -29.391 -10.516 1 90.94 102 ARG A O 1
ATOM 834 N N . PHE A 1 103 ? 9.367 -30.938 -8.969 1 94.69 103 PHE A N 1
ATOM 835 C CA . PHE A 1 103 ? 9.859 -32.031 -9.773 1 94.69 103 PHE A CA 1
ATOM 836 C C . PHE A 1 103 ? 9.109 -32.125 -11.102 1 94.69 103 PHE A C 1
ATOM 838 O O . PHE A 1 103 ? 9.711 -32.375 -12.148 1 94.69 103 PHE A O 1
ATOM 845 N N . ILE A 1 104 ? 7.855 -31.922 -11.055 1 95.31 104 ILE A N 1
ATOM 846 C CA . ILE A 1 104 ? 7.051 -32.062 -12.266 1 95.31 104 ILE A CA 1
ATOM 847 C C . ILE A 1 104 ? 7.445 -30.969 -13.266 1 95.31 104 ILE A C 1
ATOM 849 O O . ILE A 1 104 ? 7.465 -31.203 -14.469 1 95.31 104 ILE A O 1
ATOM 853 N N . ILE A 1 105 ? 7.805 -29.781 -12.828 1 96.19 105 ILE A N 1
ATOM 854 C CA . ILE A 1 105 ? 8.25 -28.703 -13.695 1 96.19 105 ILE A CA 1
ATOM 855 C C . ILE A 1 105 ? 9.594 -29.062 -14.32 1 96.19 105 ILE A C 1
ATOM 857 O O . ILE A 1 105 ? 9.812 -28.828 -15.508 1 96.19 105 ILE A O 1
ATOM 861 N N . LYS A 1 106 ? 10.422 -29.594 -13.508 1 96.38 106 LYS A N 1
ATOM 862 C CA . LYS A 1 106 ? 11.734 -30.016 -13.992 1 96.38 106 LYS A CA 1
ATOM 863 C C . LYS A 1 106 ? 11.609 -31.031 -15.117 1 96.38 106 LYS A C 1
ATOM 865 O O . LYS A 1 106 ? 12.258 -30.906 -16.156 1 96.38 106 LYS A O 1
ATOM 870 N N . VAL A 1 107 ? 10.789 -31.984 -14.867 1 96.12 107 VAL A N 1
ATOM 871 C CA . VAL A 1 107 ? 10.586 -33.031 -15.867 1 96.12 107 VAL A CA 1
ATOM 872 C C . VAL A 1 107 ? 10.047 -32.406 -17.156 1 96.12 107 VAL A C 1
ATOM 874 O O . VAL A 1 107 ? 10.523 -32.719 -18.25 1 96.12 107 VAL A O 1
ATOM 877 N N . ALA A 1 108 ? 9.086 -31.594 -17.031 1 96.38 108 ALA A N 1
ATOM 878 C CA . ALA A 1 108 ? 8.508 -30.938 -18.188 1 96.38 108 ALA A CA 1
ATOM 879 C C . ALA A 1 108 ? 9.562 -30.109 -18.938 1 96.38 108 ALA A C 1
ATOM 881 O O . ALA A 1 108 ? 9.641 -30.141 -20.156 1 96.38 108 ALA A O 1
ATOM 882 N N . SER A 1 109 ? 10.352 -29.359 -18.188 1 96.5 109 SER A N 1
ATOM 883 C CA . SER A 1 109 ? 11.383 -28.5 -18.75 1 96.5 109 SER A CA 1
ATOM 884 C C . SER A 1 109 ? 12.43 -29.297 -19.5 1 96.5 109 SER A C 1
ATOM 886 O O . SER A 1 109 ? 12.82 -28.938 -20.609 1 96.5 109 SER A O 1
ATOM 888 N N . ASP A 1 110 ? 12.844 -30.438 -18.953 1 95.12 110 ASP A N 1
ATOM 889 C CA . ASP A 1 110 ? 13.875 -31.281 -19.531 1 95.12 110 ASP A CA 1
ATOM 890 C C . ASP A 1 110 ? 13.359 -31.984 -20.797 1 95.12 110 ASP A C 1
ATOM 892 O O . ASP A 1 110 ? 14.141 -32.375 -21.656 1 95.12 110 ASP A O 1
ATOM 896 N N . ASN A 1 111 ? 12.086 -32.156 -20.859 1 94.94 111 ASN A N 1
ATOM 897 C CA . ASN A 1 111 ? 11.484 -32.844 -21.984 1 94.94 111 ASN A CA 1
ATOM 898 C C . ASN A 1 111 ? 10.625 -31.922 -22.828 1 94.94 111 ASN A C 1
ATOM 900 O O . ASN A 1 111 ? 9.633 -32.344 -23.422 1 94.94 111 ASN A O 1
ATOM 904 N N . ILE A 1 112 ? 10.883 -30.688 -22.844 1 94.94 112 ILE A N 1
ATOM 905 C CA . ILE A 1 112 ? 10.055 -29.609 -23.406 1 94.94 112 ILE A CA 1
ATOM 906 C C . ILE A 1 112 ? 9.852 -29.844 -24.906 1 94.94 112 ILE A C 1
ATOM 908 O O . ILE A 1 112 ? 8.875 -29.375 -25.484 1 94.94 112 ILE A O 1
ATOM 912 N N . ASN A 1 113 ? 10.789 -30.609 -25.531 1 91.75 113 ASN A N 1
ATOM 913 C CA . ASN A 1 113 ? 10.695 -30.844 -26.969 1 91.75 113 ASN A CA 1
ATOM 914 C C . ASN A 1 113 ? 9.742 -31.984 -27.281 1 91.75 113 ASN A C 1
ATOM 916 O O . ASN A 1 113 ? 9.391 -32.188 -28.453 1 91.75 113 ASN A O 1
ATOM 920 N N . CYS A 1 114 ? 9.352 -32.719 -26.297 1 92.56 114 CYS A N 1
ATOM 921 C CA . CYS A 1 114 ? 8.312 -33.75 -26.438 1 92.56 114 CYS A CA 1
ATOM 922 C C . CYS A 1 114 ? 6.941 -33.156 -26.109 1 92.56 114 CYS A C 1
ATOM 924 O O . CYS A 1 114 ? 6.453 -33.312 -25 1 92.56 114 CYS A O 1
ATOM 926 N N . LEU A 1 115 ? 6.277 -32.688 -27.062 1 91.31 115 LEU A N 1
ATOM 927 C CA . LEU A 1 115 ? 5.066 -31.906 -26.875 1 91.31 115 LEU A CA 1
ATOM 928 C C . LEU A 1 115 ? 3.939 -32.75 -26.312 1 91.31 115 LEU A C 1
ATOM 930 O O . LEU A 1 115 ? 3.135 -32.281 -25.5 1 91.31 115 LEU A O 1
ATOM 934 N N . ASP A 1 116 ? 3.947 -34 -26.734 1 93.38 116 ASP A N 1
ATOM 935 C CA . ASP A 1 116 ? 2.889 -34.875 -26.25 1 93.38 116 ASP A CA 1
ATOM 936 C C . ASP A 1 116 ? 2.992 -35.062 -24.734 1 93.38 116 ASP A C 1
ATOM 938 O O . ASP A 1 116 ? 1.987 -35 -24.031 1 93.38 116 ASP A O 1
ATOM 942 N N . LEU A 1 117 ? 4.176 -35.25 -24.297 1 95.75 117 LEU A N 1
ATOM 943 C CA . LEU A 1 117 ? 4.379 -35.438 -22.859 1 95.75 117 LEU A CA 1
ATOM 944 C C . LEU A 1 117 ? 4.102 -34.156 -22.094 1 95.75 117 LEU A C 1
ATOM 946 O O . LEU A 1 117 ? 3.402 -34.188 -21.078 1 95.75 117 LEU A O 1
ATOM 950 N N . VAL A 1 118 ? 4.59 -33.062 -22.578 1 96.31 118 VAL A N 1
ATOM 951 C CA . VAL A 1 118 ? 4.422 -31.766 -21.906 1 96.31 118 VAL A CA 1
ATOM 952 C C . VAL A 1 118 ? 2.949 -31.375 -21.906 1 96.31 118 VAL A C 1
ATOM 954 O O . VAL A 1 118 ? 2.445 -30.844 -20.906 1 96.31 118 VAL A O 1
ATOM 957 N N . THR A 1 119 ? 2.264 -31.672 -22.938 1 96.06 119 THR A N 1
ATOM 958 C CA . THR A 1 119 ? 0.834 -31.391 -23.016 1 96.06 119 THR A CA 1
ATOM 959 C C . THR A 1 119 ? 0.062 -32.25 -22.016 1 96.06 119 THR A C 1
ATOM 961 O O . THR A 1 119 ? -0.884 -31.781 -21.375 1 96.06 119 THR A O 1
ATOM 964 N N . ALA A 1 120 ? 0.469 -33.5 -21.938 1 96.62 120 ALA A N 1
ATOM 965 C CA . ALA A 1 120 ? -0.159 -34.375 -20.969 1 96.62 120 ALA A CA 1
ATOM 966 C C . ALA A 1 120 ? 0.042 -33.844 -19.547 1 96.62 120 ALA A C 1
ATOM 968 O O . ALA A 1 120 ? -0.879 -33.875 -18.719 1 96.62 120 ALA A O 1
ATOM 969 N N . ILE A 1 121 ? 1.209 -33.344 -19.281 1 96.69 121 ILE A N 1
ATOM 970 C CA . ILE A 1 121 ? 1.496 -32.781 -17.969 1 96.69 121 ILE A CA 1
ATOM 971 C C . ILE A 1 121 ? 0.648 -31.516 -17.766 1 96.69 121 ILE A C 1
ATOM 973 O O . ILE A 1 121 ? 0.096 -31.312 -16.688 1 96.69 121 ILE A O 1
ATOM 977 N N . ALA A 1 122 ? 0.522 -30.703 -18.719 1 96.56 122 ALA A N 1
ATOM 978 C CA . ALA A 1 122 ? -0.303 -29.5 -18.656 1 96.56 122 ALA A CA 1
ATOM 979 C C . ALA A 1 122 ? -1.752 -29.844 -18.312 1 96.56 122 ALA A C 1
ATOM 981 O O . ALA A 1 122 ? -2.406 -29.141 -17.547 1 96.56 122 ALA A O 1
ATOM 982 N N . LYS A 1 123 ? -2.215 -30.922 -18.891 1 95.5 123 LY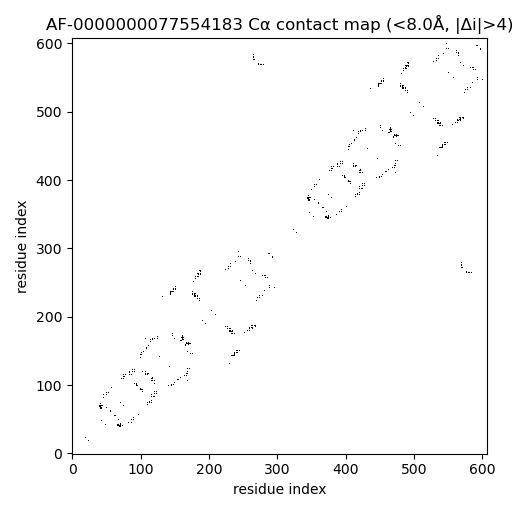S A N 1
ATOM 983 C CA . LYS A 1 123 ? -3.574 -31.375 -18.594 1 95.5 123 LYS A CA 1
ATOM 984 C C . LYS A 1 123 ? -3.74 -31.703 -17.125 1 95.5 123 LYS A C 1
ATOM 986 O O . LYS A 1 123 ? -4.785 -31.422 -16.531 1 95.5 123 LYS A O 1
ATOM 991 N N . GLU A 1 124 ? -2.742 -32.312 -16.594 1 94.12 124 GLU A N 1
ATOM 992 C CA . GLU A 1 124 ? -2.781 -32.594 -15.164 1 94.12 124 GLU A CA 1
ATOM 993 C C . GLU A 1 124 ? -2.832 -31.328 -14.328 1 94.12 124 GLU A C 1
ATOM 995 O O . GLU A 1 124 ? -3.516 -31.266 -13.305 1 94.12 124 GLU A O 1
ATOM 1000 N N . PHE A 1 125 ? -2.127 -30.281 -14.742 1 93.25 125 PHE A N 1
ATOM 1001 C CA . PHE A 1 125 ? -2.172 -28.984 -14.078 1 93.25 125 PHE A CA 1
ATOM 1002 C C . PHE A 1 125 ? -3.578 -28.406 -14.117 1 93.25 125 PHE A C 1
ATOM 1004 O O . PHE A 1 125 ? -4.043 -27.812 -13.133 1 93.25 125 PHE A O 1
ATOM 1011 N N . LEU A 1 126 ? -4.191 -28.578 -15.188 1 92.69 126 LEU A N 1
ATOM 1012 C CA . LEU A 1 126 ? -5.551 -28.078 -15.336 1 92.69 126 LEU A CA 1
ATOM 1013 C C . LEU A 1 126 ? -6.492 -28.766 -14.352 1 92.69 126 LEU A C 1
ATOM 1015 O O . LEU A 1 126 ? -7.363 -28.125 -13.766 1 92.69 126 LEU A O 1
ATOM 1019 N N . ILE A 1 127 ? -6.32 -30.031 -14.234 1 90.31 127 ILE A N 1
ATOM 1020 C CA . ILE A 1 127 ? -7.121 -30.781 -13.273 1 90.31 127 ILE A CA 1
ATOM 1021 C C . ILE A 1 127 ? -6.883 -30.25 -11.867 1 90.31 127 ILE A C 1
ATOM 1023 O O . ILE A 1 127 ? -7.832 -30.016 -11.117 1 90.31 127 ILE A O 1
ATOM 1027 N N . LEU A 1 128 ? -5.676 -30 -11.547 1 89.38 128 LEU A N 1
ATOM 1028 C CA . LEU A 1 128 ? -5.324 -29.469 -10.234 1 89.38 128 LEU A CA 1
ATOM 1029 C C . LEU A 1 128 ? -5.91 -28.078 -10.031 1 89.38 128 LEU A C 1
ATOM 1031 O O . LEU A 1 128 ? -6.348 -27.734 -8.93 1 89.38 128 LEU A O 1
ATOM 1035 N N . ALA A 1 129 ? -5.875 -27.281 -11.055 1 90.62 129 ALA A N 1
ATOM 1036 C CA . ALA A 1 129 ? -6.434 -25.938 -10.984 1 90.62 129 ALA A CA 1
ATOM 1037 C C . ALA A 1 129 ? -7.918 -25.969 -10.648 1 90.62 129 ALA A C 1
ATOM 1039 O O . ALA A 1 129 ? -8.391 -25.203 -9.805 1 90.62 129 ALA A O 1
ATOM 1040 N N . ASN A 1 130 ? -8.594 -26.828 -11.242 1 87.25 130 ASN A N 1
ATOM 1041 C CA . ASN A 1 130 ? -10.023 -26.984 -10.992 1 87.25 130 ASN A CA 1
ATOM 1042 C C . ASN A 1 130 ? -10.289 -27.469 -9.578 1 87.25 130 ASN A C 1
ATOM 1044 O O . ASN A 1 130 ? -11.219 -27 -8.922 1 87.25 130 ASN A O 1
ATOM 1048 N N . GLU A 1 131 ? -9.5 -28.391 -9.164 1 86.25 131 GLU A N 1
ATOM 1049 C CA . GLU A 1 131 ? -9.648 -28.906 -7.805 1 86.25 131 GLU A CA 1
ATOM 1050 C C . GLU A 1 131 ? -9.391 -27.812 -6.77 1 86.25 131 GLU A C 1
ATOM 1052 O O . GLU A 1 131 ? -10.039 -27.781 -5.719 1 86.25 131 GLU A O 1
ATOM 1057 N N . TYR A 1 132 ? -8.547 -26.922 -7.023 1 89.19 132 TYR A N 1
ATOM 1058 C CA . TYR A 1 132 ? -8.227 -25.828 -6.113 1 89.19 132 TYR A CA 1
ATOM 1059 C C . TYR A 1 132 ? -9.445 -24.953 -5.871 1 89.19 132 TYR A C 1
ATOM 1061 O O . TYR A 1 132 ? -9.68 -24.5 -4.746 1 89.19 132 TYR A O 1
ATOM 1069 N N . MET A 1 133 ? -10.219 -24.656 -6.773 1 84.38 133 MET A N 1
ATOM 1070 C CA . MET A 1 133 ? -11.336 -23.719 -6.672 1 84.38 133 MET A CA 1
ATOM 1071 C C . MET A 1 133 ? -12.57 -24.422 -6.098 1 84.38 133 MET A C 1
ATOM 1073 O O . MET A 1 133 ? -13.484 -23.75 -5.609 1 84.38 133 MET A O 1
ATOM 1077 N N . THR A 1 134 ? -12.648 -25.703 -6.133 1 79.69 134 THR A N 1
ATOM 1078 C CA . THR A 1 134 ? -13.875 -26.406 -5.781 1 79.69 134 THR A CA 1
ATOM 1079 C C . THR A 1 134 ? -13.711 -27.172 -4.473 1 79.69 134 THR A C 1
ATOM 1081 O O . THR A 1 134 ? -14.68 -27.391 -3.748 1 79.69 134 THR A O 1
ATOM 1084 N N . ASP A 1 135 ? -12.617 -27.781 -4.184 1 69.19 135 ASP A N 1
ATOM 1085 C CA . ASP A 1 135 ? -12.453 -28.688 -3.057 1 69.19 135 ASP A CA 1
ATOM 1086 C C . ASP A 1 135 ? -11.977 -27.953 -1.809 1 69.19 135 ASP A C 1
ATOM 1088 O O . ASP A 1 135 ? -11.078 -27.109 -1.882 1 69.19 135 ASP A O 1
ATOM 1092 N N . GLU A 1 136 ? -12.734 -27.922 -0.689 1 60.09 136 GLU A N 1
ATOM 1093 C CA . GLU A 1 136 ? -12.43 -27.297 0.595 1 60.09 136 GLU A CA 1
ATOM 1094 C C . GLU A 1 136 ? -11.117 -27.844 1.168 1 60.09 136 GLU A C 1
ATOM 1096 O O . GLU A 1 136 ? -10.406 -27.125 1.877 1 60.09 136 GLU A O 1
ATOM 1101 N N . ASP A 1 137 ? -10.938 -29.141 1.213 1 53.31 137 ASP A N 1
ATOM 1102 C CA . ASP A 1 137 ? -9.953 -29.844 2.037 1 53.31 137 ASP A CA 1
ATOM 1103 C C . ASP A 1 137 ? -8.547 -29.641 1.491 1 53.31 137 ASP A C 1
ATOM 1105 O O . ASP A 1 137 ? -7.57 -29.672 2.246 1 53.31 137 ASP A O 1
ATOM 1109 N N . ILE A 1 138 ? -8.141 -29.828 0.233 1 50.06 138 ILE A N 1
ATOM 1110 C CA . ILE A 1 138 ? -6.863 -30.328 -0.251 1 50.06 138 ILE A CA 1
ATOM 1111 C C . ILE A 1 138 ? -5.898 -29.172 -0.473 1 50.06 138 ILE A C 1
ATOM 1113 O O . ILE A 1 138 ? -6.227 -28.219 -1.179 1 50.06 138 ILE A O 1
ATOM 1117 N N . GLY A 1 139 ? -4.734 -29.328 0.313 1 55.53 139 GLY A N 1
ATOM 1118 C CA . GLY A 1 139 ? -3.404 -28.766 0.144 1 55.53 139 GLY A CA 1
ATOM 1119 C C . GLY A 1 139 ? -3.398 -27.484 -0.666 1 55.53 139 GLY A C 1
ATOM 1120 O O . GLY A 1 139 ? -2.686 -27.375 -1.665 1 55.53 139 GLY A O 1
ATOM 1121 N N . LYS A 1 140 ? -4.395 -26.609 -0.385 1 61.59 140 LYS A N 1
ATOM 1122 C CA . LYS A 1 140 ? -4.875 -25.438 -1.111 1 61.59 140 LYS A CA 1
ATOM 1123 C C . LYS A 1 140 ? -3.721 -24.516 -1.486 1 61.59 140 LYS A C 1
ATOM 1125 O O . LYS A 1 140 ? -3.723 -23.906 -2.564 1 61.59 140 LYS A O 1
ATOM 1130 N N . GLN A 1 141 ? -2.693 -24.562 -0.698 1 69.62 141 GLN A N 1
ATOM 1131 C CA . GLN A 1 141 ? -1.679 -23.562 -1.013 1 69.62 141 GLN A CA 1
ATOM 1132 C C . GLN A 1 141 ? -0.645 -24.125 -1.989 1 69.62 141 GLN A C 1
ATOM 1134 O O . GLN A 1 141 ? 0.084 -23.359 -2.629 1 69.62 141 GLN A O 1
ATOM 1139 N N . GLN A 1 142 ? -0.748 -25.391 -2.357 1 84.25 142 GLN A N 1
ATOM 1140 C CA . GLN A 1 142 ? 0.342 -26.016 -3.102 1 84.25 142 GLN A CA 1
ATOM 1141 C C . GLN A 1 142 ? 0.234 -25.703 -4.594 1 84.25 142 GLN A C 1
ATOM 1143 O O . GLN A 1 142 ? 1.24 -25.438 -5.25 1 84.25 142 GLN A O 1
ATOM 1148 N N . PHE A 1 143 ? -0.95 -25.703 -5.008 1 91 143 PHE A N 1
ATOM 1149 C CA . PHE A 1 143 ? -1.096 -25.531 -6.449 1 91 143 PHE A CA 1
ATOM 1150 C C . PHE A 1 143 ? -0.7 -24.125 -6.871 1 91 143 PHE A C 1
ATOM 1152 O O . PHE A 1 143 ? 0.08 -23.938 -7.809 1 91 143 PHE A O 1
ATOM 1159 N N . PRO A 1 144 ? -1.154 -23.125 -6.133 1 94.12 144 PRO A N 1
ATOM 1160 C CA . PRO A 1 144 ? -0.683 -21.781 -6.488 1 94.12 144 PRO A CA 1
ATOM 1161 C C . PRO A 1 144 ? 0.837 -21.656 -6.41 1 94.12 144 PRO A C 1
ATOM 1163 O O . PRO A 1 144 ? 1.441 -20.938 -7.215 1 94.12 144 PRO A O 1
ATOM 1166 N N . GLU A 1 145 ? 1.429 -22.297 -5.508 1 94.19 145 GLU A N 1
ATOM 1167 C CA . GLU A 1 145 ? 2.885 -22.297 -5.422 1 94.19 145 GLU A CA 1
ATOM 1168 C C . GLU A 1 145 ? 3.516 -22.891 -6.676 1 94.19 145 GLU A C 1
ATOM 1170 O O . GLU A 1 145 ? 4.516 -22.375 -7.18 1 94.19 145 GLU A O 1
ATOM 1175 N N . LEU A 1 146 ? 2.896 -23.953 -7.082 1 94.19 146 LEU A N 1
ATOM 1176 C CA . LEU A 1 146 ? 3.348 -24.594 -8.305 1 94.19 146 LEU A CA 1
ATOM 1177 C C . LEU A 1 146 ? 3.264 -23.641 -9.492 1 94.19 146 LEU A C 1
ATOM 1179 O O . LEU A 1 146 ? 4.203 -23.547 -10.289 1 94.19 146 LEU A O 1
ATOM 1183 N N . MET A 1 147 ? 2.197 -22.938 -9.578 1 95.56 147 MET A N 1
ATOM 1184 C CA . MET A 1 147 ? 2.031 -21.984 -10.672 1 95.56 147 MET A CA 1
ATOM 1185 C C . MET A 1 147 ? 3.076 -20.875 -10.594 1 95.56 147 MET A C 1
ATOM 1187 O O . MET A 1 147 ? 3.619 -20.453 -11.617 1 95.56 147 MET A O 1
ATOM 1191 N N . GLY A 1 148 ? 3.32 -20.406 -9.367 1 96.56 148 GLY A N 1
ATOM 1192 C CA . GLY A 1 148 ? 4.383 -19.422 -9.203 1 96.56 148 GLY A CA 1
ATOM 1193 C C . GLY A 1 148 ? 5.734 -19.922 -9.672 1 96.56 148 GLY A C 1
ATOM 1194 O O . GLY A 1 148 ? 6.477 -19.188 -10.336 1 96.56 148 GLY A O 1
ATOM 1195 N N . SER A 1 149 ? 6 -21.125 -9.406 1 96.19 149 SER A N 1
ATOM 1196 C CA . SER A 1 149 ? 7.262 -21.734 -9.805 1 96.19 149 SER A CA 1
ATOM 1197 C C . SER A 1 149 ? 7.352 -21.875 -11.32 1 96.19 149 SER A C 1
ATOM 1199 O O . SER A 1 149 ? 8.422 -21.703 -11.906 1 96.19 149 SER A O 1
ATOM 1201 N N . VAL A 1 150 ? 6.25 -22.234 -11.906 1 97.25 150 VAL A N 1
ATOM 1202 C CA . VAL A 1 150 ? 6.203 -22.359 -13.359 1 97.25 150 VAL A CA 1
ATOM 1203 C C . VAL A 1 150 ? 6.574 -21.031 -14.016 1 97.25 150 VAL A C 1
ATOM 1205 O O . VAL A 1 150 ? 7.371 -21 -14.953 1 97.25 150 VAL A O 1
ATOM 1208 N N . ILE A 1 151 ? 6.074 -19.969 -13.477 1 97 151 ILE A N 1
ATOM 1209 C CA . ILE A 1 151 ? 6.262 -18.641 -14.031 1 97 151 ILE A CA 1
ATOM 1210 C C . ILE A 1 151 ? 7.707 -18.188 -13.812 1 97 151 ILE A C 1
ATOM 1212 O O . ILE A 1 151 ? 8.297 -17.531 -14.68 1 97 151 ILE A O 1
ATOM 1216 N N . ALA A 1 152 ? 8.25 -18.578 -12.734 1 96.44 152 ALA A N 1
ATOM 1217 C CA . ALA A 1 152 ? 9.594 -18.141 -12.367 1 96.44 152 ALA A CA 1
ATOM 1218 C C . ALA A 1 152 ? 10.648 -19.094 -12.914 1 96.44 152 ALA A C 1
ATOM 1220 O O . ALA A 1 152 ? 11.852 -18.812 -12.828 1 96.44 152 ALA A O 1
ATOM 1221 N N . TRP A 1 153 ? 10.211 -20.188 -13.484 1 96.44 153 TRP A N 1
ATOM 1222 C CA . TRP A 1 153 ? 11.148 -21.219 -13.914 1 96.44 153 TRP A CA 1
ATOM 1223 C C . TRP A 1 153 ? 12.055 -20.719 -15.031 1 96.44 153 TRP A C 1
ATOM 1225 O O . TRP A 1 153 ? 11.602 -19.984 -15.922 1 96.44 153 TRP A O 1
ATOM 1235 N N . LYS A 1 154 ? 13.336 -21.125 -14.969 1 95.88 154 LYS A N 1
ATOM 1236 C CA . LYS A 1 154 ? 14.25 -20.844 -16.078 1 95.88 154 LYS A CA 1
ATOM 1237 C C . LYS A 1 154 ? 14.094 -21.859 -17.203 1 95.88 154 LYS A C 1
ATOM 1239 O O . LYS A 1 154 ? 14.852 -22.828 -17.281 1 95.88 154 LYS A O 1
ATOM 1244 N N . TRP A 1 155 ? 13.188 -21.578 -18.016 1 96.5 155 TRP A N 1
ATOM 1245 C CA . TRP A 1 155 ? 12.914 -22.453 -19.141 1 96.5 155 TRP A CA 1
ATOM 1246 C C . TRP A 1 155 ? 14.062 -22.438 -20.141 1 96.5 155 TRP A C 1
ATOM 1248 O O . TRP A 1 155 ? 14.773 -21.438 -20.266 1 96.5 155 TRP A O 1
ATOM 1258 N N . PRO A 1 156 ? 14.227 -23.5 -20.875 1 94.69 156 PRO A N 1
ATOM 1259 C CA . PRO A 1 156 ? 15.266 -23.516 -21.906 1 94.69 156 PRO A CA 1
ATOM 1260 C C . PRO A 1 156 ? 15.094 -22.391 -22.922 1 94.69 156 PRO A C 1
ATOM 1262 O O . PRO A 1 156 ? 13.992 -21.859 -23.094 1 94.69 156 PRO A O 1
ATOM 1265 N N . PRO A 1 157 ? 16.141 -22.094 -23.609 1 93.12 157 PRO A N 1
ATOM 1266 C CA . PRO A 1 157 ? 16.078 -21 -24.578 1 93.12 157 PRO A CA 1
ATOM 1267 C C . PRO A 1 157 ? 15.008 -21.219 -25.641 1 93.12 157 PRO A C 1
ATOM 1269 O O . PRO A 1 157 ? 14.875 -22.328 -26.188 1 93.12 157 PRO A O 1
ATOM 1272 N N . GLY A 1 158 ? 14.305 -20.266 -25.844 1 93.25 158 GLY A N 1
ATOM 1273 C CA . GLY A 1 158 ? 13.273 -20.297 -26.875 1 93.25 158 GLY A CA 1
ATOM 1274 C C . GLY A 1 158 ? 11.961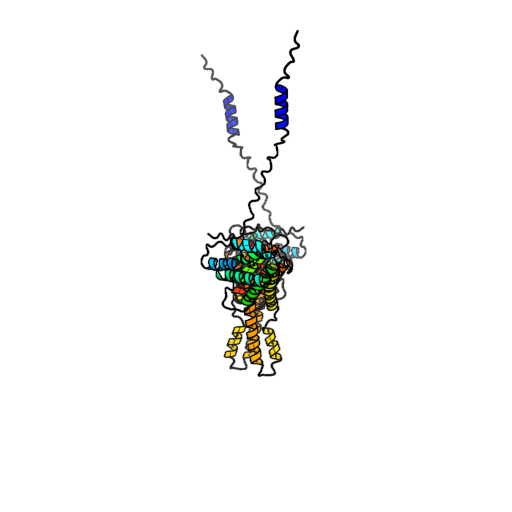 -20.859 -26.375 1 93.25 158 GLY A C 1
ATOM 1275 O O . GLY A 1 158 ? 10.953 -20.828 -27.094 1 93.25 158 GLY A O 1
ATOM 1276 N N . LYS A 1 159 ? 12 -21.391 -25.141 1 95 159 LYS A N 1
ATOM 1277 C CA . LYS A 1 159 ? 10.797 -22.062 -24.656 1 95 159 LYS A CA 1
ATOM 1278 C C . LYS A 1 159 ? 10.164 -21.281 -23.5 1 95 159 LYS A C 1
ATOM 1280 O O . LYS A 1 159 ? 9.234 -21.766 -22.859 1 95 159 LYS A O 1
ATOM 1285 N N . ALA A 1 160 ? 10.719 -20.078 -23.266 1 93.81 160 ALA A N 1
ATOM 1286 C CA . ALA A 1 160 ? 10.211 -19.234 -22.188 1 93.81 160 ALA A CA 1
ATOM 1287 C C . ALA A 1 160 ? 9.102 -18.312 -22.688 1 93.81 160 ALA A C 1
ATOM 1289 O O . ALA A 1 160 ? 9.125 -17.109 -22.422 1 93.81 160 ALA A O 1
ATOM 1290 N N . LYS A 1 161 ? 8.195 -18.875 -23.422 1 94.12 161 LYS A N 1
ATOM 1291 C CA . LYS A 1 161 ? 7.059 -18.141 -23.969 1 94.12 161 LYS A CA 1
ATOM 1292 C C . LYS A 1 161 ? 5.746 -18.844 -23.625 1 94.12 161 LYS A C 1
ATOM 1294 O O . LYS A 1 161 ? 5.648 -20.062 -23.703 1 94.12 161 LYS A O 1
ATOM 1299 N N . ALA A 1 162 ? 4.824 -18.031 -23.25 1 95.31 162 ALA A N 1
ATOM 1300 C CA . ALA A 1 162 ? 3.514 -18.578 -22.906 1 95.31 162 ALA A CA 1
ATOM 1301 C C . ALA A 1 162 ? 2.645 -18.75 -24.141 1 95.31 162 ALA A C 1
ATOM 1303 O O . ALA A 1 162 ? 1.579 -18.141 -24.25 1 95.31 162 ALA A O 1
ATOM 1304 N N . ILE A 1 163 ? 3.062 -19.516 -25 1 94.81 163 ILE A N 1
ATOM 1305 C CA . ILE A 1 163 ? 2.373 -19.906 -26.219 1 94.81 163 ILE A CA 1
ATOM 1306 C C . ILE A 1 163 ? 2.129 -21.422 -26.203 1 94.81 163 ILE A C 1
ATOM 1308 O O . ILE A 1 163 ? 3.057 -22.203 -25.984 1 94.81 163 ILE A O 1
ATOM 1312 N N . GLU A 1 164 ? 0.969 -21.875 -26.484 1 94.62 164 GLU A N 1
ATOM 1313 C CA . GLU A 1 164 ? 0.541 -23.25 -26.312 1 94.62 164 GLU A CA 1
ATOM 1314 C C . GLU A 1 164 ? 1.416 -24.203 -27.109 1 94.62 164 GLU A C 1
ATOM 1316 O O . GLU A 1 164 ? 1.803 -25.266 -26.609 1 94.62 164 GLU A O 1
ATOM 1321 N N . SER A 1 165 ? 1.775 -23.828 -28.344 1 94 165 SER A N 1
ATOM 1322 C CA . SER A 1 165 ? 2.535 -24.703 -29.234 1 94 165 SER A CA 1
ATOM 1323 C C . SER A 1 165 ? 4.012 -24.719 -28.859 1 94 165 SER A C 1
ATOM 1325 O O . SER A 1 165 ? 4.766 -25.578 -29.328 1 94 165 SER A O 1
ATOM 1327 N N . VAL A 1 166 ? 4.465 -23.797 -28.047 1 94.81 166 VAL A N 1
ATOM 1328 C CA . VAL A 1 166 ? 5.871 -23.688 -27.672 1 94.81 166 VAL A CA 1
ATOM 1329 C C . VAL A 1 166 ? 6.086 -24.234 -26.266 1 94.81 166 VAL A C 1
ATOM 1331 O O . VAL A 1 166 ? 6.98 -25.062 -26.047 1 94.81 166 VAL A O 1
ATOM 1334 N N . ASN A 1 167 ? 5.289 -23.828 -25.344 1 97.06 167 ASN A N 1
ATOM 1335 C CA . ASN A 1 167 ? 5.359 -24.219 -23.938 1 97.06 167 ASN A CA 1
ATOM 1336 C C . ASN A 1 167 ? 3.969 -24.328 -23.312 1 97.06 167 ASN A C 1
ATOM 1338 O O . ASN A 1 167 ? 3.498 -23.375 -22.688 1 97.06 167 ASN A O 1
ATOM 1342 N N . PRO A 1 168 ? 3.311 -25.484 -23.469 1 96.62 168 PRO A N 1
ATOM 1343 C CA . PRO A 1 168 ? 1.938 -25.656 -22.984 1 96.62 168 PRO A CA 1
ATOM 1344 C C . PRO A 1 168 ? 1.822 -25.469 -21.469 1 96.62 168 PRO A C 1
ATOM 1346 O O . PRO A 1 168 ? 0.78 -25.031 -20.984 1 96.62 168 PRO A O 1
ATOM 1349 N N . ILE A 1 169 ? 2.842 -25.781 -20.734 1 96.88 169 ILE A N 1
ATOM 1350 C CA . ILE A 1 169 ? 2.811 -25.672 -19.281 1 96.88 169 ILE A CA 1
ATOM 1351 C C . ILE A 1 169 ? 2.793 -24.203 -18.875 1 96.88 169 ILE A C 1
ATOM 1353 O O . ILE A 1 169 ? 1.976 -23.781 -18.047 1 96.88 169 ILE A O 1
ATOM 1357 N N . LEU A 1 170 ? 3.697 -23.469 -19.469 1 97.56 170 LEU A N 1
ATOM 1358 C CA . LEU A 1 170 ? 3.76 -22.047 -19.188 1 97.56 170 LEU A CA 1
ATOM 1359 C C . LEU A 1 170 ? 2.49 -21.344 -19.656 1 97.56 170 LEU A C 1
ATOM 1361 O O . LEU A 1 170 ? 1.96 -20.469 -18.969 1 97.56 170 LEU A O 1
ATOM 1365 N N . TYR A 1 171 ? 2.008 -21.703 -20.828 1 97.38 171 TYR A N 1
ATOM 1366 C CA . TYR A 1 171 ? 0.766 -21.156 -21.375 1 97.38 171 TYR A CA 1
ATOM 1367 C C . TYR A 1 171 ? -0.393 -21.375 -20.406 1 97.38 171 TYR A C 1
ATOM 1369 O O . TYR A 1 171 ? -1.121 -20.438 -20.078 1 97.38 171 TYR A O 1
ATOM 1377 N N . LEU A 1 172 ? -0.541 -22.562 -19.953 1 96.38 172 LEU A N 1
ATOM 1378 C CA . LEU A 1 172 ? -1.601 -22.906 -19 1 96.38 172 LEU A CA 1
ATOM 1379 C C . LEU A 1 172 ? -1.404 -22.156 -17.688 1 96.38 172 LEU A C 1
ATOM 1381 O O . LEU A 1 172 ? -2.365 -21.641 -17.109 1 96.38 172 LEU A O 1
ATOM 1385 N N . GLY A 1 173 ? -0.141 -22.156 -17.203 1 96.69 173 GLY A N 1
ATOM 1386 C CA . GLY A 1 173 ? 0.147 -21.469 -15.961 1 96.69 173 GLY A CA 1
ATOM 1387 C C . GLY A 1 173 ? -0.296 -20.016 -15.969 1 96.69 173 GLY A C 1
ATOM 1388 O O . GLY A 1 173 ? -1.018 -19.578 -15.07 1 96.69 173 GLY A O 1
ATOM 1389 N N . ILE A 1 174 ? 0.053 -19.312 -17 1 97.56 174 ILE A N 1
ATOM 1390 C CA . ILE A 1 174 ? -0.279 -17.891 -17.109 1 97.56 174 ILE A CA 1
ATOM 1391 C C . ILE A 1 174 ? -1.791 -17.719 -17.25 1 97.56 174 ILE A C 1
ATOM 1393 O O . ILE A 1 174 ? -2.381 -16.844 -16.625 1 97.56 174 ILE A O 1
ATOM 1397 N N . ASN A 1 175 ? -2.389 -18.594 -17.984 1 96.75 175 ASN A N 1
ATOM 1398 C CA . ASN A 1 175 ? -3.83 -18.5 -18.203 1 96.75 175 ASN A CA 1
ATOM 1399 C C . ASN A 1 175 ? -4.602 -18.75 -16.906 1 96.75 175 ASN A C 1
ATOM 1401 O O . ASN A 1 175 ? -5.602 -18.094 -16.625 1 96.75 175 ASN A O 1
ATOM 1405 N N . VAL A 1 176 ? -4.168 -19.688 -16.188 1 96.62 176 VAL A N 1
ATOM 1406 C CA . VAL A 1 176 ? -4.812 -20.016 -14.914 1 96.62 176 VAL A CA 1
ATOM 1407 C C . VAL A 1 176 ? -4.691 -18.812 -13.961 1 96.62 176 VAL A C 1
ATOM 1409 O O . VAL A 1 176 ? -5.68 -18.391 -13.359 1 96.62 176 VAL A O 1
ATOM 1412 N N . VAL A 1 177 ? -3.529 -18.25 -13.844 1 97.81 177 VAL A N 1
ATOM 1413 C CA . VAL A 1 177 ? -3.295 -17.109 -12.953 1 97.81 177 VAL A CA 1
ATOM 1414 C C . VAL A 1 177 ? -4.156 -15.938 -13.391 1 97.81 177 VAL A C 1
ATOM 1416 O O . VAL A 1 177 ? -4.801 -15.289 -12.562 1 97.81 177 VAL A O 1
ATOM 1419 N N . MET A 1 178 ? -4.203 -15.672 -14.672 1 98 178 MET A N 1
ATOM 1420 C CA . MET A 1 178 ? -4.988 -14.547 -15.18 1 98 178 MET A CA 1
ATOM 1421 C C . MET A 1 178 ? -6.477 -14.797 -14.977 1 98 178 MET A C 1
ATOM 1423 O O . MET A 1 178 ? -7.246 -13.852 -14.781 1 98 178 MET A O 1
ATOM 1427 N N . SER A 1 179 ? -6.879 -16.031 -15 1 97.25 179 SER A N 1
ATOM 1428 C CA . SER A 1 179 ? -8.273 -16.328 -14.703 1 97.25 179 SER A CA 1
ATOM 1429 C C . SER A 1 179 ? -8.625 -15.961 -13.266 1 97.25 179 SER A C 1
ATOM 1431 O O . SER A 1 179 ? -9.711 -15.445 -13 1 97.25 179 SER A O 1
ATOM 1433 N N . TRP A 1 180 ? -7.723 -16.297 -12.359 1 96.5 180 TRP A N 1
ATOM 1434 C CA . TRP A 1 180 ? -7.93 -15.891 -10.969 1 96.5 180 TRP A CA 1
ATOM 1435 C C . TRP A 1 180 ? -7.988 -14.375 -10.859 1 96.5 180 TRP A C 1
ATOM 1437 O O . TRP A 1 180 ? -8.828 -13.828 -10.141 1 96.5 180 TRP A O 1
ATOM 1447 N N . VAL A 1 181 ? -7.152 -13.672 -11.586 1 98.19 181 VAL A N 1
ATOM 1448 C CA . VAL A 1 181 ? -7.117 -12.211 -11.594 1 98.19 181 VAL A CA 1
ATOM 1449 C C . VAL A 1 181 ? -8.438 -11.664 -12.117 1 98.19 181 VAL A C 1
ATOM 1451 O O . VAL A 1 181 ? -8.969 -10.688 -11.586 1 98.19 181 VAL A O 1
ATOM 1454 N N . ASN A 1 182 ? -8.945 -12.289 -13.102 1 96.94 182 ASN A N 1
ATOM 1455 C CA . ASN A 1 182 ? -10.219 -11.867 -13.68 1 96.94 182 ASN A CA 1
ATOM 1456 C C . ASN A 1 182 ? -11.367 -12.023 -12.695 1 96.94 182 ASN A C 1
ATOM 1458 O O . ASN A 1 182 ? -12.289 -11.211 -12.672 1 96.94 182 ASN A O 1
ATOM 1462 N N . VAL A 1 183 ? -11.328 -13.062 -11.93 1 95.25 183 VAL A N 1
ATOM 1463 C CA . VAL A 1 183 ? -12.32 -13.25 -10.875 1 95.25 183 VAL A CA 1
ATOM 1464 C C . VAL A 1 183 ? -12.266 -12.086 -9.898 1 95.25 183 VAL A C 1
ATOM 1466 O O . VAL A 1 183 ? -13.297 -11.508 -9.539 1 95.25 183 VAL A O 1
ATOM 1469 N N . MET A 1 184 ? -11.094 -11.758 -9.469 1 96.62 184 MET A N 1
ATOM 1470 C CA . MET A 1 184 ? -10.883 -10.625 -8.57 1 96.62 184 MET A CA 1
ATOM 1471 C C . MET A 1 184 ? -11.422 -9.336 -9.18 1 96.62 184 MET A C 1
ATOM 1473 O O . MET A 1 184 ? -12.133 -8.578 -8.516 1 96.62 184 MET A O 1
ATOM 1477 N N . ASP A 1 185 ? -11.07 -9.125 -10.414 1 95.81 185 ASP A N 1
ATOM 1478 C CA . ASP A 1 185 ? -11.461 -7.91 -11.133 1 95.81 185 ASP A CA 1
ATOM 1479 C C . ASP A 1 185 ? -12.977 -7.785 -11.219 1 95.81 185 ASP A C 1
ATOM 1481 O O . ASP A 1 185 ? -13.539 -6.715 -10.961 1 95.81 185 ASP A O 1
ATOM 1485 N N . SER A 1 186 ? -13.594 -8.859 -11.5 1 94.31 186 SER A N 1
ATOM 1486 C CA . SER A 1 186 ? -15.055 -8.883 -11.633 1 94.31 186 SER A CA 1
ATOM 1487 C C . SER A 1 186 ? -15.727 -8.586 -10.297 1 94.31 186 SER A C 1
ATOM 1489 O O . SER A 1 186 ? -16.75 -7.902 -10.25 1 94.31 186 SER A O 1
ATOM 1491 N N . TYR A 1 187 ? -15.172 -9.102 -9.281 1 93.31 187 TYR A N 1
ATOM 1492 C CA . TYR A 1 187 ? -15.727 -8.883 -7.953 1 93.31 187 TYR A CA 1
ATOM 1493 C C . TYR A 1 187 ? -15.641 -7.414 -7.555 1 93.31 187 TYR A C 1
ATOM 1495 O O . TYR A 1 187 ? -16.562 -6.867 -6.957 1 93.31 187 TYR A O 1
ATOM 1503 N N . GLY A 1 188 ? -14.484 -6.82 -7.863 1 90.62 188 GLY A N 1
ATOM 1504 C CA . GLY A 1 188 ? -14.289 -5.418 -7.535 1 90.62 188 GLY A CA 1
ATOM 1505 C C . GLY A 1 188 ? -15.219 -4.488 -8.289 1 90.62 188 GLY A C 1
ATOM 1506 O O . GLY A 1 188 ? -15.492 -3.377 -7.836 1 90.62 188 GLY A O 1
ATOM 1507 N N . LYS A 1 189 ? -15.633 -4.84 -9.406 1 86.81 189 LYS A N 1
ATOM 1508 C CA . LYS A 1 189 ? -16.484 -4.02 -10.266 1 86.81 189 LYS A CA 1
ATOM 1509 C C . LYS A 1 189 ? -17.969 -4.305 -10 1 86.81 189 LYS A C 1
ATOM 1511 O O . LYS A 1 189 ? -18.844 -3.596 -10.5 1 86.81 189 LYS A O 1
ATOM 1516 N N . ALA A 1 190 ? -18.203 -5.391 -9.266 1 73.69 190 ALA A N 1
ATOM 1517 C CA . ALA A 1 190 ? -19.609 -5.723 -8.992 1 73.69 190 ALA A CA 1
ATOM 1518 C C . ALA A 1 190 ? -20.297 -4.602 -8.227 1 73.69 190 ALA A C 1
ATOM 1520 O O . ALA A 1 190 ? -19.703 -3.969 -7.359 1 73.69 190 ALA A O 1
ATOM 1521 N N . PRO A 1 191 ? -21.422 -4.129 -8.805 1 60.94 191 PRO A N 1
ATOM 1522 C CA . PRO A 1 191 ? -22.141 -3.023 -8.156 1 60.94 191 PRO A CA 1
ATOM 1523 C C . PRO A 1 191 ? -22.391 -3.271 -6.672 1 60.94 191 PRO A C 1
ATOM 1525 O O . PRO A 1 191 ? -22.5 -4.422 -6.246 1 60.94 191 PRO A O 1
ATOM 1528 N N . ASP A 1 192 ? -22.156 -2.418 -5.797 1 52.41 192 ASP A N 1
ATOM 1529 C CA . ASP A 1 192 ? -22.406 -2.449 -4.363 1 52.41 192 ASP A CA 1
ATOM 1530 C C . ASP A 1 192 ? -23.75 -3.119 -4.059 1 52.41 192 ASP A C 1
ATOM 1532 O O . ASP A 1 192 ? -24.766 -2.811 -4.691 1 52.41 192 ASP A O 1
ATOM 1536 N N . SER A 1 193 ? -23.734 -4.254 -3.541 1 45.28 193 SER A N 1
ATOM 1537 C CA . SER A 1 193 ? -24.984 -4.91 -3.18 1 45.28 193 SER A CA 1
ATOM 1538 C C . SER A 1 193 ? -25.969 -3.926 -2.561 1 45.28 193 SER A C 1
ATOM 1540 O O . SER A 1 193 ? -27.172 -4.152 -2.584 1 45.28 193 SER A O 1
ATOM 1542 N N . LYS A 1 194 ? -25.625 -3.006 -1.81 1 43.94 194 LYS A N 1
ATOM 1543 C CA . LYS A 1 194 ? -26.641 -2.164 -1.18 1 43.94 194 LYS A CA 1
ATOM 1544 C C . LYS A 1 194 ? -27.5 -1.466 -2.227 1 43.94 194 LYS A C 1
ATOM 1546 O O . LYS A 1 194 ? -28.641 -1.081 -1.946 1 43.94 194 LYS A O 1
ATOM 1551 N N . LYS A 1 195 ? -27.031 -1.044 -3.293 1 41.38 195 LYS A N 1
ATOM 1552 C CA . LYS A 1 195 ? -27.938 -0.411 -4.246 1 41.38 195 LYS A CA 1
ATOM 1553 C C . LYS A 1 195 ? -28.859 -1.439 -4.891 1 41.38 195 LYS A C 1
ATOM 1555 O O . LYS A 1 195 ? -29.781 -1.078 -5.617 1 41.38 195 LYS A O 1
ATOM 1560 N N . ARG A 1 196 ? -28.422 -2.578 -4.914 1 37.97 196 ARG A N 1
ATOM 1561 C CA . ARG A 1 196 ? -29.375 -3.523 -5.477 1 37.97 196 ARG A CA 1
ATOM 1562 C C . ARG A 1 196 ? -30.609 -3.648 -4.59 1 37.97 196 ARG A C 1
ATOM 1564 O O . ARG A 1 196 ? -31.719 -3.924 -5.074 1 37.97 196 ARG A O 1
ATOM 1571 N N . ASN A 1 197 ? -30.344 -3.57 -3.381 1 37.53 197 ASN A N 1
ATOM 1572 C CA . ASN A 1 197 ? -31.516 -3.705 -2.543 1 37.53 197 ASN A CA 1
ATOM 1573 C C . ASN A 1 197 ? -32.406 -2.465 -2.623 1 37.53 197 ASN A C 1
ATOM 1575 O O . ASN A 1 197 ? -33.594 -2.516 -2.27 1 37.53 197 ASN A O 1
ATOM 1579 N N . GLU A 1 198 ? -31.75 -1.329 -2.904 1 40.25 198 GLU A N 1
ATOM 1580 C CA . GLU A 1 198 ? -32.656 -0.193 -2.979 1 40.25 198 GLU A CA 1
ATOM 1581 C C . GLU A 1 198 ? -33.562 -0.289 -4.207 1 40.25 198 GLU A C 1
ATOM 1583 O O . GLU A 1 198 ? -34.656 0.277 -4.227 1 40.25 198 GLU A O 1
ATOM 1588 N N . LYS A 1 199 ? -32.938 -0.716 -5.246 1 41.69 199 LYS A N 1
ATOM 1589 C CA . LYS A 1 199 ? -33.812 -0.785 -6.414 1 41.69 199 LYS A CA 1
ATOM 1590 C C . LYS A 1 199 ? -34.875 -1.855 -6.23 1 41.69 199 LYS A C 1
ATOM 1592 O O . LYS A 1 199 ? -35.938 -1.806 -6.879 1 41.69 199 LYS A O 1
ATOM 1597 N N . ASN A 1 200 ? -34.469 -2.914 -5.613 1 39.09 200 ASN A N 1
ATOM 1598 C CA . ASN A 1 200 ? -35.469 -3.941 -5.477 1 39.09 200 ASN A CA 1
ATOM 1599 C C . ASN A 1 200 ? -36.625 -3.477 -4.578 1 39.09 200 ASN A C 1
ATOM 1601 O O . ASN A 1 200 ? -37.688 -4.086 -4.562 1 39.09 200 ASN A O 1
ATOM 1605 N N . GLU A 1 201 ? -36.25 -2.578 -3.668 1 43.75 201 GLU A N 1
ATOM 1606 C CA . GLU A 1 201 ? -37.406 -2.135 -2.887 1 43.75 201 GLU A CA 1
ATOM 1607 C C . GLU A 1 201 ? -38.375 -1.353 -3.75 1 43.75 201 GLU A C 1
ATOM 1609 O O . GLU A 1 201 ? -39.5 -1.071 -3.322 1 43.75 201 GLU A O 1
ATOM 1614 N N . GLU A 1 202 ? -37.812 -0.661 -4.793 1 43.53 202 GLU A N 1
ATOM 1615 C CA . GLU A 1 202 ? -38.875 0 -5.543 1 43.53 202 GLU A CA 1
ATOM 1616 C C . GLU A 1 202 ? -39.812 -1.018 -6.191 1 43.53 202 GLU A C 1
ATOM 1618 O O . GLU A 1 202 ? -40.969 -0.71 -6.48 1 43.53 202 GLU A O 1
ATOM 1623 N N . ASN A 1 203 ? -39.125 -2.051 -6.695 1 41.56 203 ASN A N 1
ATOM 1624 C CA . ASN A 1 203 ? -40.062 -2.918 -7.406 1 41.56 203 ASN A CA 1
ATOM 1625 C C . ASN A 1 203 ? -40.719 -3.924 -6.465 1 41.56 203 ASN A C 1
ATOM 1627 O O . ASN A 1 203 ? -41.125 -5.004 -6.891 1 41.56 203 ASN A O 1
ATOM 1631 N N . ASN A 1 204 ? -40.5 -3.738 -5.215 1 40.91 204 ASN A N 1
ATOM 1632 C CA . ASN A 1 204 ? -41.062 -4.766 -4.348 1 40.91 204 ASN A CA 1
ATOM 1633 C C . ASN A 1 204 ? -42.594 -4.723 -4.359 1 40.91 204 ASN A C 1
ATOM 1635 O O . ASN A 1 204 ? -43.219 -4.391 -3.352 1 40.91 204 ASN A O 1
ATOM 1639 N N . GLU A 1 205 ? -43.219 -4.211 -5.32 1 38.41 205 GLU A N 1
ATOM 1640 C CA . GLU A 1 205 ? -44.594 -4.512 -5.027 1 38.41 205 GLU A CA 1
ATOM 1641 C C . GLU A 1 205 ? -44.812 -6 -4.738 1 38.41 205 GLU A C 1
ATOM 1643 O O . GLU A 1 205 ? -45.844 -6.398 -4.199 1 38.41 205 GLU A O 1
ATOM 1648 N N . ASP A 1 206 ? -44.406 -6.918 -5.633 1 40.91 206 ASP A N 1
ATOM 1649 C CA . ASP A 1 206 ? -45 -8.25 -5.469 1 40.91 206 ASP A CA 1
ATOM 1650 C C . ASP A 1 206 ? -44.281 -9.016 -4.352 1 40.91 206 ASP A C 1
ATOM 1652 O O . ASP A 1 206 ? -43.062 -9.148 -4.359 1 40.91 206 ASP A O 1
ATOM 1656 N N . ASP A 1 207 ? -44.875 -9.289 -3.135 1 42.16 207 ASP A N 1
ATOM 1657 C CA . ASP A 1 207 ? -44.625 -9.695 -1.752 1 42.16 207 ASP A CA 1
ATOM 1658 C C . ASP A 1 207 ? -43.719 -10.922 -1.682 1 42.16 207 ASP A C 1
ATOM 1660 O O . ASP A 1 207 ? -42.969 -11.086 -0.716 1 42.16 207 ASP A O 1
ATOM 1664 N N . SER A 1 208 ? -44.156 -12.094 -2.246 1 45.47 208 SER A N 1
ATOM 1665 C CA . SER A 1 208 ? -43.75 -13.438 -1.845 1 45.47 208 SER A CA 1
ATOM 1666 C C . SER A 1 208 ? -42.312 -13.734 -2.262 1 45.47 208 SER A C 1
ATOM 1668 O O . SER A 1 208 ? -41.656 -14.562 -1.644 1 45.47 208 SER A O 1
ATOM 1670 N N . ASP A 1 209 ? -41.969 -13.414 -3.416 1 42.25 209 ASP A N 1
ATOM 1671 C CA . ASP A 1 209 ? -40.75 -13.922 -4.047 1 42.25 209 ASP A CA 1
ATOM 1672 C C . ASP A 1 209 ? -39.531 -13.148 -3.578 1 42.25 209 ASP A C 1
ATOM 1674 O O . ASP A 1 209 ? -38.406 -13.445 -3.99 1 42.25 209 ASP A O 1
ATOM 1678 N N . ASP A 1 210 ? -39.75 -12.172 -2.811 1 46.31 210 ASP A N 1
ATOM 1679 C CA . ASP A 1 210 ? -38.656 -11.258 -2.475 1 46.31 210 ASP A CA 1
ATOM 1680 C C . ASP A 1 210 ? -37.75 -11.859 -1.403 1 46.31 210 ASP A C 1
ATOM 1682 O O . ASP A 1 210 ? -36.562 -11.562 -1.356 1 46.31 210 ASP A O 1
ATOM 1686 N N . ASP A 1 211 ? -38.344 -12.594 -0.496 1 48.5 211 ASP A N 1
ATOM 1687 C CA . ASP A 1 211 ? -37.531 -13.195 0.548 1 48.5 211 ASP A CA 1
ATOM 1688 C C . ASP A 1 211 ? -36.531 -14.188 -0.044 1 48.5 211 ASP A C 1
ATOM 1690 O O . ASP A 1 211 ? -35.406 -14.289 0.423 1 48.5 211 ASP A O 1
ATOM 1694 N N . ILE A 1 212 ? -37 -15 -0.928 1 48.03 212 ILE A N 1
ATOM 1695 C CA . ILE A 1 212 ? -36.125 -16 -1.564 1 48.03 212 ILE A CA 1
ATOM 1696 C C . ILE A 1 212 ? -35.062 -15.297 -2.383 1 48.03 212 ILE A C 1
ATOM 1698 O O . ILE A 1 212 ? -33.906 -15.742 -2.404 1 48.03 212 ILE A O 1
ATOM 1702 N N . ALA A 1 213 ? -35.469 -14.195 -2.984 1 49.16 213 ALA A N 1
ATOM 1703 C CA . ALA A 1 213 ? -34.5 -13.469 -3.82 1 49.16 213 ALA A CA 1
ATOM 1704 C C . ALA A 1 213 ? -33.406 -12.828 -2.973 1 49.16 213 ALA A C 1
ATOM 1706 O O . ALA A 1 213 ? -32.25 -12.805 -3.373 1 49.16 213 ALA A O 1
ATOM 1707 N N . GLY A 1 214 ? -33.75 -12.367 -1.796 1 50.16 214 GLY A N 1
ATOM 1708 C CA . GLY A 1 214 ? -32.812 -11.797 -0.872 1 50.16 214 GLY A CA 1
ATOM 1709 C C . GLY A 1 214 ? -31.781 -12.805 -0.371 1 50.16 214 GLY A C 1
ATOM 1710 O O . GLY A 1 214 ? -30.594 -12.484 -0.264 1 50.16 214 GLY A O 1
ATOM 1711 N N . GLU A 1 215 ? -32.281 -13.992 0.055 1 51.97 215 GLU A N 1
ATOM 1712 C CA . GLU A 1 215 ? -31.422 -15.07 0.5 1 51.97 215 GLU A CA 1
ATOM 1713 C C . GLU A 1 215 ? -30.531 -15.562 -0.638 1 51.97 215 GLU A C 1
ATOM 1715 O O . GLU A 1 215 ? -29.344 -15.844 -0.431 1 51.97 215 GLU A O 1
ATOM 1720 N N . SER A 1 216 ? -31.172 -15.609 -1.822 1 57.34 216 SER A N 1
ATOM 1721 C CA . SER A 1 216 ? -30.406 -16.047 -2.984 1 57.34 216 SER A CA 1
ATOM 1722 C C . SER A 1 216 ? -29.312 -15.055 -3.342 1 57.34 216 SER A C 1
ATOM 1724 O O . SER A 1 216 ? -28.188 -15.445 -3.648 1 57.34 216 SER A O 1
ATOM 1726 N N . ASP A 1 217 ? -29.688 -13.812 -3.199 1 59.66 217 ASP A N 1
ATOM 1727 C CA . ASP A 1 217 ? -28.703 -12.781 -3.516 1 59.66 217 ASP A CA 1
ATOM 1728 C C . ASP A 1 217 ? -27.562 -12.758 -2.488 1 59.66 217 ASP A C 1
ATOM 1730 O O . ASP A 1 217 ? -26.406 -12.602 -2.844 1 59.66 217 ASP A O 1
ATOM 1734 N N . GLU A 1 218 ? -27.969 -13.062 -1.268 1 61.28 218 GLU A N 1
ATOM 1735 C CA . GLU A 1 218 ? -26.953 -13.109 -0.219 1 61.28 218 GLU A CA 1
ATOM 1736 C C . GLU A 1 218 ? -26.047 -14.32 -0.385 1 61.28 218 GLU A C 1
ATOM 1738 O O . GLU A 1 218 ? -24.844 -14.227 -0.186 1 61.28 218 GLU A O 1
ATOM 1743 N N . GLU A 1 219 ? -26.672 -15.477 -0.697 1 60.47 219 GLU A N 1
ATOM 1744 C CA . GLU A 1 219 ? -25.891 -16.688 -0.915 1 60.47 219 GLU A CA 1
ATOM 1745 C C . GLU A 1 219 ? -24.984 -16.547 -2.129 1 60.47 219 GLU A C 1
ATOM 1747 O O . GLU A 1 219 ? -23.828 -16.984 -2.102 1 60.47 219 GLU A O 1
ATOM 1752 N N . GLU A 1 220 ? -25.516 -15.938 -3.098 1 66.94 220 GLU A N 1
ATOM 1753 C CA . GLU A 1 220 ? -24.703 -15.703 -4.293 1 66.94 220 GLU A CA 1
ATOM 1754 C C . GLU A 1 220 ? -23.562 -14.742 -4.008 1 66.94 220 GLU A C 1
ATOM 1756 O O . GLU A 1 220 ? -22.453 -14.922 -4.508 1 66.94 220 GLU A O 1
ATOM 1761 N N . GLU A 1 221 ? -23.953 -13.852 -3.135 1 67.62 221 GLU A N 1
ATOM 1762 C CA . GLU A 1 221 ? -22.922 -12.883 -2.768 1 67.62 221 GLU A CA 1
ATOM 1763 C C . GLU A 1 221 ? -21.828 -13.539 -1.918 1 67.62 221 GLU A C 1
ATOM 1765 O O . GLU A 1 221 ? -20.641 -13.273 -2.105 1 67.62 221 GLU A O 1
ATOM 1770 N N . MET A 1 222 ? -22.25 -14.398 -1.046 1 70.31 222 MET A N 1
ATOM 1771 C CA . MET A 1 222 ? -21.281 -15.094 -0.194 1 70.31 222 MET A CA 1
ATOM 1772 C C . MET A 1 222 ? -20.406 -16.031 -1.014 1 70.31 222 MET A C 1
ATOM 1774 O O . MET A 1 222 ? -19.203 -16.125 -0.793 1 70.31 222 MET A O 1
ATOM 1778 N N . PHE A 1 223 ? -21.062 -16.672 -1.898 1 70.19 223 PHE A N 1
ATOM 1779 C CA . PHE A 1 223 ? -20.328 -17.578 -2.77 1 70.19 223 PHE A CA 1
ATOM 1780 C C . PHE A 1 223 ? -19.312 -16.812 -3.615 1 70.19 223 PHE A C 1
ATOM 1782 O O . PHE A 1 223 ? -18.156 -17.219 -3.734 1 70.19 223 PHE A O 1
ATOM 1789 N N . SER A 1 224 ? -19.797 -15.727 -3.984 1 84.56 224 SER A N 1
ATOM 1790 C CA . SER A 1 224 ? -18.922 -14.891 -4.805 1 84.56 224 SER A CA 1
ATOM 1791 C C . SER A 1 224 ? -17.734 -14.375 -3.998 1 84.56 224 SER A C 1
ATOM 1793 O O . SER A 1 224 ? -16.609 -14.344 -4.492 1 84.56 224 SER A O 1
ATOM 1795 N N . GLN A 1 225 ? -18.031 -14.164 -2.754 1 90 225 GLN A N 1
ATOM 1796 C CA . GLN A 1 225 ? -16.953 -13.688 -1.886 1 90 225 GLN A CA 1
ATOM 1797 C C . GLN A 1 225 ? -15.945 -14.789 -1.602 1 90 225 GLN A C 1
ATOM 1799 O O . GLN A 1 225 ? -14.734 -14.547 -1.638 1 90 225 GLN A O 1
ATOM 1804 N N . GLU A 1 226 ? -16.422 -15.945 -1.367 1 89.75 226 GLU A N 1
ATOM 1805 C CA . GLU A 1 226 ? -15.547 -17.062 -1.047 1 89.75 226 GLU A CA 1
ATOM 1806 C C . GLU A 1 226 ? -14.625 -17.406 -2.217 1 89.75 226 GLU A C 1
ATOM 1808 O O . GLU A 1 226 ? -13.422 -17.594 -2.033 1 89.75 226 GLU A O 1
ATOM 1813 N N . VAL A 1 227 ? -15.195 -17.484 -3.332 1 91.06 227 VAL A N 1
ATOM 1814 C CA . VAL A 1 227 ? -14.422 -17.781 -4.535 1 91.06 227 VAL A CA 1
ATOM 1815 C C . VAL A 1 227 ? -13.391 -16.688 -4.781 1 91.06 227 VAL A C 1
ATOM 1817 O O . VAL A 1 227 ? -12.25 -16.969 -5.16 1 91.06 227 VAL A O 1
ATOM 1820 N N . THR A 1 228 ? -13.805 -15.523 -4.535 1 94.31 228 THR A N 1
ATOM 1821 C CA . THR A 1 228 ? -12.906 -14.391 -4.73 1 94.31 228 THR A CA 1
ATOM 1822 C C . THR A 1 228 ? -11.742 -14.445 -3.736 1 94.31 228 THR A C 1
ATOM 1824 O O . THR A 1 228 ? -10.594 -14.195 -4.102 1 94.31 228 THR A O 1
ATOM 1827 N N . GLU A 1 229 ? -12.039 -14.766 -2.574 1 94.81 229 GLU A N 1
ATOM 1828 C CA . GLU A 1 229 ? -10.984 -14.836 -1.562 1 94.81 229 GLU A CA 1
ATOM 1829 C C . GLU A 1 229 ? -10.008 -15.969 -1.858 1 94.81 229 GLU A C 1
ATOM 1831 O O . GLU A 1 229 ? -8.812 -15.852 -1.587 1 94.81 229 GLU A O 1
ATOM 1836 N N . LEU A 1 230 ? -10.547 -17.016 -2.428 1 93.56 230 LEU A N 1
ATOM 1837 C CA . LEU A 1 230 ? -9.664 -18.094 -2.875 1 93.56 230 LEU A CA 1
ATOM 1838 C C . LEU A 1 230 ? -8.758 -17.609 -4 1 93.56 230 LEU A C 1
ATOM 1840 O O . LEU A 1 230 ? -7.562 -17.922 -4.016 1 93.56 230 LEU A O 1
ATOM 1844 N N . ALA A 1 231 ? -9.328 -16.922 -4.895 1 95.19 231 ALA A N 1
ATOM 1845 C CA . ALA A 1 231 ? -8.555 -16.359 -5.996 1 95.19 231 ALA A CA 1
ATOM 1846 C C . ALA A 1 231 ? -7.484 -15.398 -5.484 1 95.19 231 ALA A C 1
ATOM 1848 O O . ALA A 1 231 ? -6.348 -15.414 -5.965 1 95.19 231 ALA A O 1
ATOM 1849 N N . ILE A 1 232 ? -7.879 -14.594 -4.477 1 97.06 232 ILE A N 1
ATOM 1850 C CA . ILE A 1 232 ? -6.938 -13.648 -3.879 1 97.06 232 ILE A CA 1
ATOM 1851 C C . ILE A 1 232 ? -5.77 -14.414 -3.256 1 97.06 232 ILE A C 1
ATOM 1853 O O . ILE A 1 232 ? -4.605 -14.078 -3.494 1 97.06 232 ILE A O 1
ATOM 1857 N N . ALA A 1 233 ? -6.109 -15.406 -2.549 1 95.75 233 ALA A N 1
ATOM 1858 C CA . ALA A 1 233 ? -5.07 -16.219 -1.907 1 95.75 233 ALA A CA 1
ATOM 1859 C C . ALA A 1 233 ? -4.137 -16.828 -2.941 1 95.75 233 ALA A C 1
ATOM 1861 O O . ALA A 1 233 ? -2.92 -16.859 -2.756 1 95.75 233 ALA A O 1
ATOM 1862 N N . ALA A 1 234 ? -4.699 -17.297 -3.973 1 96.25 234 ALA A N 1
ATOM 1863 C CA . ALA A 1 234 ? -3.93 -17.938 -5.039 1 96.25 234 ALA A CA 1
ATOM 1864 C C . ALA A 1 234 ? -2.98 -16.938 -5.695 1 96.25 234 ALA A C 1
ATOM 1866 O O . ALA A 1 234 ? -1.781 -17.203 -5.82 1 96.25 234 ALA A O 1
ATOM 1867 N N . VAL A 1 235 ? -3.484 -15.844 -6.074 1 98.06 235 VAL A N 1
ATOM 1868 C CA . VAL A 1 235 ? -2.695 -14.828 -6.77 1 98.06 235 VAL A CA 1
ATOM 1869 C C . VAL A 1 235 ? -1.583 -14.32 -5.855 1 98.06 235 VAL A C 1
ATOM 1871 O O . VAL A 1 235 ? -0.443 -14.148 -6.293 1 98.06 235 VAL A O 1
ATOM 1874 N N . CYS A 1 236 ? -1.941 -14.078 -4.598 1 97.69 236 CYS A N 1
ATOM 1875 C CA . CYS A 1 236 ? -0.929 -13.641 -3.643 1 97.69 236 CYS A CA 1
ATOM 1876 C C . CYS A 1 236 ? 0.202 -14.656 -3.547 1 97.69 236 CYS A C 1
ATOM 1878 O O . CYS A 1 236 ? 1.378 -14.289 -3.57 1 97.69 236 CYS A O 1
ATOM 1880 N N . THR A 1 237 ? -0.127 -15.891 -3.496 1 96.81 237 THR A N 1
ATOM 1881 C CA . THR A 1 237 ? 0.868 -16.953 -3.389 1 96.81 237 THR A CA 1
ATOM 1882 C C . THR A 1 237 ? 1.739 -17.016 -4.641 1 96.81 237 THR A C 1
ATOM 1884 O O . THR A 1 237 ? 2.967 -17.062 -4.547 1 96.81 237 THR A O 1
ATOM 1887 N N . VAL A 1 238 ? 1.139 -17 -5.766 1 97.69 238 VAL A N 1
ATOM 1888 C CA . VAL A 1 238 ? 1.859 -17.047 -7.031 1 97.69 238 VAL A CA 1
ATOM 1889 C C . VAL A 1 238 ? 2.881 -15.914 -7.098 1 97.69 238 VAL A C 1
ATOM 1891 O O . VAL A 1 238 ? 4.051 -16.141 -7.41 1 97.69 238 VAL A O 1
ATOM 1894 N N . CYS A 1 239 ? 2.42 -14.711 -6.844 1 98.06 239 CYS A N 1
ATOM 1895 C CA . CYS A 1 239 ? 3.273 -13.531 -6.945 1 98.06 239 CYS A CA 1
ATOM 1896 C C . CYS A 1 239 ? 4.406 -13.594 -5.926 1 98.06 239 CYS A C 1
ATOM 1898 O O . CYS A 1 239 ? 5.535 -13.203 -6.219 1 98.06 239 CYS A O 1
ATOM 1900 N N . ASN A 1 240 ? 4.145 -14.086 -4.754 1 97.12 240 ASN A N 1
ATOM 1901 C CA . ASN A 1 240 ? 5.164 -14.18 -3.715 1 97.12 240 ASN A CA 1
ATOM 1902 C C . ASN A 1 240 ? 6.23 -15.211 -4.07 1 97.12 240 ASN A C 1
ATOM 1904 O O . ASN A 1 240 ? 7.391 -15.07 -3.676 1 97.12 240 ASN A O 1
ATOM 1908 N N . VAL A 1 241 ? 5.848 -16.156 -4.793 1 95.94 241 VAL A N 1
ATOM 1909 C CA . VAL A 1 241 ? 6.797 -17.172 -5.223 1 95.94 241 VAL A CA 1
ATOM 1910 C C . VAL A 1 241 ? 7.594 -16.672 -6.422 1 95.94 241 VAL A C 1
ATOM 1912 O O . VAL A 1 241 ? 8.82 -16.781 -6.453 1 95.94 241 VAL A O 1
ATOM 1915 N N . ALA A 1 242 ? 6.918 -16.078 -7.387 1 97.31 242 ALA A N 1
ATOM 1916 C CA . ALA A 1 242 ? 7.551 -15.672 -8.641 1 97.31 242 ALA A CA 1
ATOM 1917 C C . ALA A 1 242 ? 8.32 -14.367 -8.461 1 97.31 242 ALA A C 1
ATOM 1919 O O . ALA A 1 242 ? 9.367 -14.164 -9.086 1 97.31 242 ALA A O 1
ATOM 1920 N N . GLN A 1 243 ? 7.734 -13.414 -7.68 1 96.31 243 GLN A N 1
ATOM 1921 C CA . GLN A 1 243 ? 8.344 -12.141 -7.312 1 96.31 243 GLN A CA 1
ATOM 1922 C C . GLN A 1 243 ? 8.797 -11.375 -8.547 1 96.31 243 GLN A C 1
ATOM 1924 O O . GLN A 1 243 ? 8.008 -11.125 -9.461 1 96.31 243 GLN A O 1
ATOM 1929 N N . ARG A 1 244 ? 10.039 -10.977 -8.648 1 94.88 244 ARG A N 1
ATOM 1930 C CA . ARG A 1 244 ? 10.586 -10.156 -9.727 1 94.88 244 ARG A CA 1
ATOM 1931 C C . ARG A 1 244 ? 10.594 -10.914 -11.047 1 94.88 244 ARG A C 1
ATOM 1933 O O . ARG A 1 244 ? 10.453 -10.312 -12.109 1 94.88 244 ARG A O 1
ATOM 1940 N N . ASN A 1 245 ? 10.719 -12.211 -11.016 1 95.19 245 ASN A N 1
ATOM 1941 C CA . ASN A 1 245 ? 10.727 -13.016 -12.234 1 95.19 245 ASN A CA 1
ATOM 1942 C C . ASN A 1 245 ? 9.391 -12.93 -12.969 1 95.19 245 ASN A C 1
ATOM 1944 O O . ASN A 1 245 ? 9.359 -13.008 -14.203 1 95.19 245 ASN A O 1
ATOM 1948 N N . PHE A 1 246 ? 8.367 -12.758 -12.117 1 96.5 246 PHE A N 1
ATOM 1949 C CA . PHE A 1 246 ? 7.074 -12.555 -12.758 1 96.5 246 PHE A CA 1
ATOM 1950 C C . PHE A 1 246 ? 7.09 -11.297 -13.625 1 96.5 246 PHE A C 1
ATOM 1952 O O . PHE A 1 246 ? 6.684 -11.328 -14.789 1 96.5 246 PHE A O 1
ATOM 1959 N N . TRP A 1 247 ? 7.566 -10.227 -13.078 1 94.38 247 TRP A N 1
ATOM 1960 C CA . TRP A 1 247 ? 7.633 -8.945 -13.773 1 94.38 247 TRP A CA 1
ATOM 1961 C C . TRP A 1 247 ? 8.562 -9.031 -14.977 1 94.38 247 TRP A C 1
ATOM 1963 O O . TRP A 1 247 ? 8.203 -8.586 -16.078 1 94.38 247 TRP A O 1
ATOM 1973 N N . LEU A 1 248 ? 9.68 -9.648 -14.859 1 93.56 248 LEU A N 1
ATOM 1974 C CA . LEU A 1 248 ? 10.672 -9.734 -15.93 1 93.56 248 LEU A CA 1
ATOM 1975 C C . LEU A 1 248 ? 10.148 -10.578 -17.078 1 93.56 248 LEU A C 1
ATOM 1977 O O . LEU A 1 248 ? 10.367 -10.242 -18.25 1 93.56 248 LEU A O 1
ATOM 1981 N N . ASN A 1 249 ? 9.438 -11.664 -16.781 1 93.62 249 ASN A N 1
ATOM 1982 C CA . ASN A 1 249 ? 9.016 -12.633 -17.797 1 93.62 249 ASN A CA 1
ATOM 1983 C C . ASN A 1 249 ? 7.688 -12.242 -18.422 1 93.62 249 ASN A C 1
ATOM 1985 O O . ASN A 1 249 ? 7.449 -12.516 -19.609 1 93.62 249 ASN A O 1
ATOM 1989 N N . PHE A 1 250 ? 6.824 -11.625 -17.594 1 95.94 250 PHE A N 1
ATOM 1990 C CA . PHE A 1 250 ? 5.465 -11.344 -18.047 1 95.94 250 PHE A CA 1
ATOM 1991 C C . PHE A 1 250 ? 5.008 -9.977 -17.547 1 95.94 250 PHE A C 1
ATOM 1993 O O . PHE A 1 250 ? 4.07 -9.875 -16.75 1 95.94 250 PHE A O 1
ATOM 2000 N N . MET A 1 251 ? 5.48 -8.914 -18.172 1 94.38 251 MET A N 1
ATOM 2001 C CA . MET A 1 251 ? 5.293 -7.543 -17.703 1 94.38 251 MET A CA 1
ATOM 2002 C C . MET A 1 251 ? 3.834 -7.121 -17.828 1 94.38 251 MET A C 1
ATOM 2004 O O . MET A 1 251 ? 3.277 -6.52 -16.906 1 94.38 251 MET A O 1
ATOM 2008 N N . GLU A 1 252 ? 3.229 -7.469 -18.906 1 95.62 252 GLU A N 1
ATOM 2009 C CA . GLU A 1 252 ? 1.847 -7.066 -19.156 1 95.62 252 GLU A CA 1
ATOM 2010 C C . GLU A 1 252 ? 0.9 -7.711 -18.141 1 95.62 252 GLU A C 1
ATOM 2012 O O . GLU A 1 252 ? 0.025 -7.043 -17.594 1 95.62 252 GLU A O 1
ATOM 2017 N N . GLU A 1 253 ? 1.103 -9.016 -17.953 1 97.12 253 GLU A N 1
ATOM 2018 C CA . GLU A 1 253 ? 0.281 -9.742 -16.984 1 97.12 253 GLU A CA 1
ATOM 2019 C C . GLU A 1 253 ? 0.534 -9.242 -15.562 1 97.12 253 GLU A C 1
ATOM 2021 O O . GLU A 1 253 ? -0.4 -9.109 -14.773 1 97.12 253 GLU A O 1
ATOM 2026 N N . PHE A 1 254 ? 1.794 -8.969 -15.273 1 97 254 PHE A N 1
ATOM 2027 C CA . PHE A 1 254 ? 2.164 -8.414 -13.984 1 97 254 PHE A CA 1
ATOM 2028 C C . PHE A 1 254 ? 1.459 -7.082 -13.742 1 97 254 PHE A C 1
ATOM 2030 O O . PHE A 1 254 ? 0.92 -6.844 -12.656 1 97 254 PHE A O 1
ATOM 2037 N N . ASP A 1 255 ? 1.419 -6.219 -14.719 1 96.5 255 ASP A N 1
ATOM 2038 C CA . ASP A 1 255 ? 0.757 -4.922 -14.633 1 96.5 255 ASP A CA 1
ATOM 2039 C C . ASP A 1 255 ? -0.745 -5.082 -14.406 1 96.5 255 ASP A C 1
ATOM 2041 O O . ASP A 1 255 ? -1.353 -4.32 -13.656 1 96.5 255 ASP A O 1
ATOM 2045 N N . LYS A 1 256 ? -1.312 -6.035 -15.039 1 97.31 256 LYS A N 1
ATOM 2046 C CA . LYS A 1 256 ? -2.73 -6.309 -14.82 1 97.31 256 LYS A CA 1
ATOM 2047 C C . LYS A 1 256 ? -3.002 -6.688 -13.367 1 97.31 256 LYS A C 1
ATOM 2049 O O . LYS A 1 256 ? -3.986 -6.234 -12.781 1 97.31 256 LYS A O 1
ATOM 2054 N N . VAL A 1 257 ? -2.143 -7.559 -12.828 1 98.19 257 VAL A N 1
ATOM 2055 C CA . VAL A 1 257 ? -2.271 -7.926 -11.422 1 98.19 257 VAL A CA 1
ATOM 2056 C C . VAL A 1 257 ? -2.211 -6.672 -10.547 1 98.19 257 VAL A C 1
ATOM 2058 O O . VAL A 1 257 ? -3.037 -6.488 -9.656 1 98.19 257 VAL A O 1
ATOM 2061 N N . PHE A 1 258 ? -1.286 -5.828 -10.891 1 96.31 258 PHE A N 1
ATOM 2062 C CA . PHE A 1 258 ? -1.079 -4.59 -10.148 1 96.31 258 PHE A CA 1
ATOM 2063 C C . PHE A 1 258 ? -2.342 -3.732 -10.164 1 96.31 258 PHE A C 1
ATOM 2065 O O . PHE A 1 258 ? -2.801 -3.281 -9.109 1 96.31 258 PHE A O 1
ATOM 2072 N N . VAL A 1 259 ? -2.906 -3.537 -11.289 1 97.06 259 VAL A N 1
ATOM 2073 C CA . VAL A 1 259 ? -4.082 -2.695 -11.477 1 97.06 259 VAL A CA 1
ATOM 2074 C C . VAL A 1 259 ? -5.273 -3.297 -10.734 1 97.06 259 VAL A C 1
ATOM 2076 O O . VAL A 1 259 ? -6.016 -2.584 -10.055 1 97.06 259 VAL A O 1
ATOM 2079 N N . VAL A 1 260 ? -5.473 -4.555 -10.812 1 97.75 260 VAL A N 1
ATOM 2080 C CA . VAL A 1 260 ? -6.629 -5.223 -10.219 1 97.75 260 VAL A CA 1
ATOM 2081 C C . VAL A 1 260 ? -6.504 -5.211 -8.695 1 97.75 260 VAL A C 1
ATOM 2083 O O . VAL A 1 260 ? -7.488 -4.988 -7.988 1 97.75 260 VAL A O 1
ATOM 2086 N N . VAL A 1 261 ? -5.289 -5.469 -8.195 1 97.62 261 VAL A N 1
ATOM 2087 C CA . VAL A 1 261 ? -5.059 -5.445 -6.758 1 97.62 261 VAL A CA 1
ATOM 2088 C C . VAL A 1 261 ? -5.375 -4.055 -6.207 1 97.62 261 VAL A C 1
ATOM 2090 O O . VAL A 1 261 ? -6.074 -3.926 -5.199 1 97.62 261 VAL A O 1
ATOM 2093 N N . LYS A 1 262 ? -4.863 -3.049 -6.898 1 95.75 262 LYS A N 1
ATOM 2094 C CA . LYS A 1 262 ? -5.156 -1.679 -6.488 1 95.75 262 LYS A CA 1
ATOM 2095 C C . LYS A 1 262 ? -6.656 -1.406 -6.512 1 95.75 262 LYS A C 1
ATOM 2097 O O . LYS A 1 262 ? -7.211 -0.866 -5.551 1 95.75 262 LYS A O 1
ATOM 2102 N N . ALA A 1 263 ? -7.316 -1.759 -7.551 1 95.56 263 ALA A N 1
ATOM 2103 C CA . ALA A 1 263 ? -8.742 -1.518 -7.723 1 95.56 263 ALA A CA 1
ATOM 2104 C C . ALA A 1 263 ? -9.555 -2.189 -6.613 1 95.56 263 ALA A C 1
ATOM 2106 O O . ALA A 1 263 ? -10.5 -1.605 -6.09 1 95.56 263 ALA A O 1
ATOM 2107 N N . LEU A 1 264 ? -9.156 -3.377 -6.258 1 95.25 264 LEU A N 1
ATOM 2108 C CA . LEU A 1 264 ? -9.883 -4.125 -5.238 1 95.25 264 LEU A CA 1
ATOM 2109 C C . LEU A 1 264 ? -9.672 -3.504 -3.859 1 95.25 264 LEU A C 1
ATOM 2111 O O . LEU A 1 264 ? -10.586 -3.504 -3.031 1 95.25 264 LEU A O 1
ATOM 2115 N N . LEU A 1 265 ? -8.5 -2.986 -3.635 1 94.88 265 LEU A N 1
ATOM 2116 C CA . LEU A 1 265 ? -8.18 -2.363 -2.357 1 94.88 265 LEU A CA 1
ATOM 2117 C C . LEU A 1 265 ? -8.984 -1.082 -2.158 1 94.88 265 LEU A C 1
ATOM 2119 O O . LEU A 1 265 ? -9.352 -0.745 -1.032 1 94.88 265 LEU A O 1
ATOM 2123 N N . ILE A 1 266 ? -9.25 -0.395 -3.225 1 93.25 266 ILE A N 1
ATOM 2124 C CA . ILE A 1 266 ? -9.914 0.893 -3.076 1 93.25 266 ILE A CA 1
ATOM 2125 C C . ILE A 1 266 ? -11.414 0.731 -3.336 1 93.25 266 ILE A C 1
ATOM 2127 O O . ILE A 1 266 ? -12.164 1.706 -3.285 1 93.25 266 ILE A O 1
ATOM 2131 N N . ALA A 1 267 ? -11.859 -0.458 -3.656 1 91.69 267 ALA A N 1
ATOM 2132 C CA . ALA A 1 267 ? -13.281 -0.721 -3.873 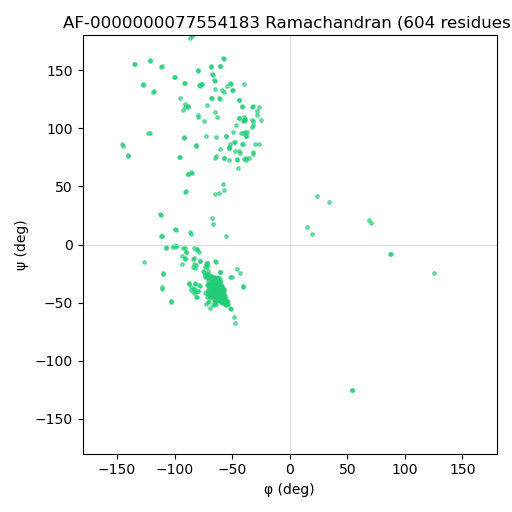1 91.69 267 ALA A CA 1
ATOM 2133 C C . ALA A 1 267 ? -14.016 -0.882 -2.547 1 91.69 267 ALA A C 1
ATOM 2135 O O . ALA A 1 267 ? -13.422 -1.274 -1.542 1 91.69 267 ALA A O 1
ATOM 2136 N N . ASN A 1 268 ? -15.297 -0.517 -2.543 1 89.75 268 ASN A N 1
ATOM 2137 C CA . ASN A 1 268 ? -16.141 -0.747 -1.373 1 89.75 268 ASN A CA 1
ATOM 2138 C C . ASN A 1 268 ? -16.797 -2.123 -1.418 1 89.75 268 ASN A C 1
ATOM 2140 O O . ASN A 1 268 ? -18.016 -2.227 -1.52 1 89.75 268 ASN A O 1
ATOM 2144 N N . VAL A 1 269 ? -16.031 -3.139 -1.44 1 89.62 269 VAL A N 1
ATOM 2145 C CA . VAL A 1 269 ? -16.516 -4.516 -1.44 1 89.62 269 VAL A CA 1
ATOM 2146 C C . VAL A 1 269 ? -16.156 -5.184 -0.113 1 89.62 269 VAL A C 1
ATOM 2148 O O . VAL A 1 269 ? -15.219 -4.773 0.567 1 89.62 269 VAL A O 1
ATOM 2151 N N . THR A 1 270 ? -16.953 -6.117 0.214 1 91.44 270 THR A N 1
ATOM 2152 C CA . THR A 1 270 ? -16.75 -6.82 1.475 1 91.44 270 THR A CA 1
ATOM 2153 C C . THR A 1 270 ? -15.805 -8.008 1.278 1 91.44 270 THR A C 1
ATOM 2155 O O . THR A 1 270 ? -16.078 -8.891 0.462 1 91.44 270 THR A O 1
ATOM 2158 N N . LEU A 1 271 ? -14.688 -8.016 1.93 1 93.38 271 LEU A N 1
ATOM 2159 C CA . LEU A 1 271 ? -13.703 -9.094 1.993 1 93.38 271 LEU A CA 1
ATOM 2160 C C . LEU A 1 271 ? -13.234 -9.312 3.428 1 93.38 271 LEU A C 1
ATOM 2162 O O . LEU A 1 271 ? -13.398 -8.445 4.281 1 93.38 271 LEU A O 1
ATOM 2166 N N . SER A 1 272 ? -12.789 -10.484 3.684 1 93.62 272 SER A N 1
ATOM 2167 C CA . SER A 1 272 ? -12.211 -10.734 4.996 1 93.62 272 SER A CA 1
ATOM 2168 C C . SER A 1 272 ? -11 -9.844 5.246 1 93.62 272 SER A C 1
ATOM 2170 O O . SER A 1 272 ? -10.305 -9.453 4.305 1 93.62 272 SER A O 1
ATOM 2172 N N . LYS A 1 273 ? -10.695 -9.547 6.465 1 92.5 273 LYS A N 1
ATOM 2173 C CA . LYS A 1 273 ? -9.547 -8.719 6.828 1 92.5 273 LYS A CA 1
ATOM 2174 C C . LYS A 1 273 ? -8.242 -9.359 6.367 1 92.5 273 LYS A C 1
ATOM 2176 O O . LYS A 1 273 ? -7.332 -8.656 5.918 1 92.5 273 LYS A O 1
ATOM 2181 N N . SER A 1 274 ? -8.203 -10.641 6.496 1 94.25 274 SER A N 1
ATOM 2182 C CA . SER A 1 274 ? -7.004 -11.367 6.09 1 94.25 274 SER A CA 1
ATOM 2183 C C . SER A 1 274 ? -6.746 -11.227 4.594 1 94.25 274 SER A C 1
ATOM 2185 O O . SER A 1 274 ? -5.602 -11.055 4.168 1 94.25 274 SER A O 1
ATOM 2187 N N . SER A 1 275 ? -7.797 -11.305 3.842 1 95.94 275 SER A N 1
ATOM 2188 C CA . SER A 1 275 ? -7.656 -11.148 2.396 1 95.94 275 SER A CA 1
ATOM 2189 C C . SER A 1 275 ? -7.207 -9.742 2.029 1 95.94 275 SER A C 1
ATOM 2191 O O . SER A 1 275 ? -6.34 -9.562 1.171 1 95.94 275 SER A O 1
ATOM 2193 N N . LYS A 1 276 ? -7.77 -8.766 2.686 1 95.88 276 LYS A N 1
ATOM 2194 C CA . LYS A 1 276 ? -7.402 -7.383 2.406 1 95.88 276 LYS A CA 1
ATOM 2195 C C . LYS A 1 276 ? -5.965 -7.098 2.826 1 95.88 276 LYS A C 1
ATOM 2197 O O . LYS A 1 276 ? -5.242 -6.371 2.139 1 95.88 276 LYS A O 1
ATOM 2202 N N . GLU A 1 277 ? -5.641 -7.656 3.91 1 95.94 277 GLU A N 1
ATOM 2203 C CA . GLU A 1 277 ? -4.258 -7.512 4.359 1 95.94 277 GLU A CA 1
ATOM 2204 C C . GLU A 1 277 ? -3.285 -8.133 3.363 1 95.94 277 GLU A C 1
ATOM 2206 O O . GLU A 1 277 ? -2.234 -7.562 3.07 1 95.94 277 GLU A O 1
ATOM 2211 N N . SER A 1 278 ? -3.654 -9.297 2.904 1 97.12 278 SER A N 1
ATOM 2212 C CA . SER A 1 278 ? -2.828 -9.969 1.904 1 97.12 278 SER A CA 1
ATOM 2213 C C . SER A 1 278 ? -2.707 -9.133 0.636 1 97.12 278 SER A C 1
ATOM 2215 O O . SER A 1 278 ? -1.626 -9.039 0.051 1 97.12 278 SER A O 1
ATOM 2217 N N . LEU A 1 279 ? -3.779 -8.539 0.276 1 97.62 279 LEU A N 1
ATOM 2218 C CA . LEU A 1 279 ? -3.783 -7.691 -0.909 1 97.62 279 LEU A CA 1
ATOM 2219 C C . LEU A 1 279 ? -2.887 -6.473 -0.708 1 97.62 279 LEU A C 1
ATOM 2221 O O . LEU A 1 279 ? -2.137 -6.094 -1.61 1 97.62 279 LEU A O 1
ATOM 2225 N N . LEU A 1 280 ? -3.029 -5.883 0.42 1 96.5 280 LEU A N 1
ATOM 2226 C CA . LEU A 1 280 ? -2.215 -4.711 0.73 1 96.5 280 LEU A CA 1
ATOM 2227 C C . LEU A 1 280 ? -0.73 -5.055 0.69 1 96.5 280 LEU A C 1
ATOM 2229 O O . LEU A 1 280 ? 0.062 -4.336 0.078 1 96.5 280 LEU A O 1
ATOM 2233 N N . ASN A 1 281 ? -0.365 -6.125 1.315 1 95.94 281 ASN A N 1
ATOM 2234 C CA . ASN A 1 281 ? 1.021 -6.578 1.306 1 95.94 281 ASN A CA 1
ATOM 2235 C C . ASN A 1 281 ? 1.505 -6.871 -0.112 1 95.94 281 ASN A C 1
ATOM 2237 O O . ASN A 1 281 ? 2.631 -6.523 -0.471 1 95.94 281 ASN A O 1
ATOM 2241 N N . LEU A 1 282 ? 0.666 -7.539 -0.829 1 97.5 282 LEU A N 1
ATOM 2242 C CA . LEU A 1 282 ? 1.022 -7.832 -2.213 1 97.5 282 LEU A CA 1
ATOM 2243 C C . LEU A 1 282 ? 1.262 -6.547 -2.996 1 97.5 282 LEU A C 1
ATOM 2245 O O . LEU A 1 282 ? 2.227 -6.449 -3.76 1 97.5 282 LEU A O 1
ATOM 2249 N N . TYR A 1 283 ? 0.38 -5.578 -2.791 1 96.06 283 TYR A N 1
ATOM 2250 C CA . TYR A 1 283 ? 0.504 -4.305 -3.49 1 96.06 283 TYR A CA 1
ATOM 2251 C C . TYR A 1 283 ? 1.87 -3.676 -3.24 1 96.06 283 TYR A C 1
ATOM 2253 O O . TYR A 1 283 ? 2.523 -3.201 -4.172 1 96.06 283 TYR A O 1
ATOM 2261 N N . ILE A 1 284 ? 2.291 -3.668 -2.055 1 92.75 284 ILE A N 1
ATOM 2262 C CA . ILE A 1 284 ? 3.584 -3.104 -1.68 1 92.75 284 ILE A CA 1
ATOM 2263 C C . ILE A 1 284 ? 4.703 -3.881 -2.365 1 92.75 284 ILE A C 1
ATOM 2265 O O . ILE A 1 284 ? 5.637 -3.287 -2.912 1 92.75 284 ILE A O 1
ATOM 2269 N N . ASN A 1 285 ? 4.586 -5.141 -2.346 1 94.25 285 ASN A N 1
ATOM 2270 C CA . ASN A 1 285 ? 5.625 -5.988 -2.918 1 94.25 285 ASN A CA 1
ATOM 2271 C C . ASN A 1 285 ? 5.711 -5.828 -4.434 1 94.25 285 ASN A C 1
ATOM 2273 O O . ASN A 1 285 ? 6.801 -5.859 -5.004 1 94.25 285 ASN A O 1
ATOM 2277 N N . LEU A 1 286 ? 4.551 -5.711 -5.047 1 94.44 286 LEU A N 1
ATOM 2278 C CA . LEU A 1 286 ? 4.531 -5.52 -6.492 1 94.44 286 LEU A CA 1
ATOM 2279 C C . LEU A 1 286 ? 5.32 -4.273 -6.887 1 94.44 286 LEU A C 1
ATOM 2281 O O . LEU A 1 286 ? 6.039 -4.281 -7.887 1 94.44 286 LEU A O 1
ATOM 2285 N N . PHE A 1 287 ? 5.195 -3.299 -6.082 1 86.12 287 PHE A N 1
ATOM 2286 C CA . PHE A 1 287 ? 5.957 -2.074 -6.305 1 86.12 287 PHE A CA 1
ATOM 2287 C C . PHE A 1 287 ? 7.453 -2.332 -6.152 1 86.12 287 PHE A C 1
ATOM 2289 O O . PHE A 1 287 ? 8.25 -1.875 -6.973 1 86.12 287 PHE A O 1
ATOM 2296 N N . LYS A 1 288 ? 7.801 -3.041 -5.207 1 87.12 288 LYS A N 1
ATOM 2297 C CA . LYS A 1 288 ? 9.195 -3.344 -4.91 1 87.12 288 LYS A CA 1
ATOM 2298 C C . LYS A 1 288 ? 9.82 -4.195 -6.016 1 87.12 288 LYS A C 1
ATOM 2300 O O . LYS A 1 288 ? 10.961 -3.953 -6.422 1 87.12 288 LYS A O 1
ATOM 2305 N N . TRP A 1 289 ? 9.086 -5.137 -6.492 1 91.75 289 TRP A N 1
ATOM 2306 C CA . TRP A 1 289 ? 9.609 -6.105 -7.445 1 91.75 289 TRP A CA 1
ATOM 2307 C C . TRP A 1 289 ? 9.758 -5.48 -8.828 1 91.75 289 TRP A C 1
ATOM 2309 O O . TRP A 1 289 ? 10.547 -5.957 -9.648 1 91.75 289 TRP A O 1
ATOM 2319 N N . SER A 1 290 ? 8.984 -4.41 -9.078 1 88.06 290 SER A N 1
ATOM 2320 C CA . SER A 1 290 ? 9.047 -3.768 -10.391 1 88.06 290 SER A CA 1
ATOM 2321 C C . SER A 1 290 ? 10.047 -2.615 -10.391 1 88.06 290 SER A C 1
ATOM 2323 O O . SER A 1 290 ? 10.336 -2.039 -11.445 1 88.06 290 SER A O 1
ATOM 2325 N N . ALA A 1 291 ? 10.477 -2.102 -9.234 1 76.06 291 ALA A N 1
ATOM 2326 C CA . ALA A 1 291 ? 11.406 -0.978 -9.125 1 76.06 291 ALA A CA 1
ATOM 2327 C C . ALA A 1 291 ? 12.773 -1.342 -9.688 1 76.06 291 ALA A C 1
ATOM 2329 O O . ALA A 1 291 ? 13.219 -2.488 -9.57 1 76.06 291 ALA A O 1
ATOM 2330 N N . THR A 1 292 ? 13.25 -0.376 -10.5 1 61.19 292 THR A N 1
ATOM 2331 C CA . THR A 1 292 ? 14.562 -0.496 -11.125 1 61.19 292 THR A CA 1
ATOM 2332 C C . THR A 1 292 ? 15.664 -0.494 -10.062 1 61.19 292 THR A C 1
ATOM 2334 O O . THR A 1 292 ? 15.609 0.274 -9.102 1 61.19 292 THR A O 1
ATOM 2337 N N . GLY A 1 293 ? 16.547 -1.672 -9.766 1 54.81 293 GLY A N 1
ATOM 2338 C CA . GLY A 1 293 ? 17.734 -1.79 -8.945 1 54.81 293 GLY A CA 1
ATOM 2339 C C . GLY A 1 293 ? 17.641 -2.877 -7.891 1 54.81 293 GLY A C 1
ATOM 2340 O O . GLY A 1 293 ? 18.547 -3.059 -7.082 1 54.81 293 GLY A O 1
ATOM 2341 N N . GLN A 1 294 ? 16.484 -3.195 -7.52 1 49.94 294 GLN A N 1
ATOM 2342 C CA . GLN A 1 294 ? 16.469 -4.219 -6.477 1 49.94 294 GLN A CA 1
ATOM 2343 C C . GLN A 1 294 ? 17.078 -5.523 -6.984 1 49.94 294 GLN A C 1
ATOM 2345 O O . GLN A 1 294 ? 16.719 -6.004 -8.062 1 49.94 294 GLN A O 1
ATOM 2350 N N . THR A 1 295 ? 18.188 -5.773 -6.469 1 45.16 295 THR A N 1
ATOM 2351 C CA . THR A 1 295 ? 18.844 -7.066 -6.676 1 45.16 295 THR A CA 1
ATOM 2352 C C . THR A 1 295 ? 17.906 -8.211 -6.285 1 45.16 295 THR A C 1
ATOM 2354 O O . THR A 1 295 ? 17.078 -8.062 -5.383 1 45.16 295 THR A O 1
ATOM 2357 N N . LYS A 1 296 ? 17.859 -9.234 -7.082 1 45.06 296 LYS A N 1
ATOM 2358 C CA . LYS A 1 296 ? 17.188 -10.523 -6.938 1 45.06 296 LYS A CA 1
ATOM 2359 C C . LYS A 1 296 ? 17.312 -11.047 -5.512 1 45.06 296 LYS A C 1
ATOM 2361 O O . LYS A 1 296 ? 18.406 -11.289 -5.027 1 45.06 296 LYS A O 1
ATOM 2366 N N . GLN A 1 297 ? 16.516 -10.75 -4.551 1 38.12 297 GLN A N 1
ATOM 2367 C CA . GLN A 1 297 ? 16.656 -11.523 -3.322 1 38.12 297 GLN A CA 1
ATOM 2368 C C . GLN A 1 297 ? 16.312 -12.992 -3.549 1 38.12 297 GLN A C 1
ATOM 2370 O O . GLN A 1 297 ? 15.141 -13.328 -3.766 1 38.12 297 GLN A O 1
ATOM 2375 N N . THR A 1 298 ? 17.078 -13.727 -4.133 1 34.94 298 THR A N 1
ATOM 2376 C CA . THR A 1 298 ? 16.938 -15.18 -4.156 1 34.94 298 THR A CA 1
ATOM 2377 C C . THR A 1 298 ? 16.828 -15.734 -2.738 1 34.94 298 THR A C 1
ATOM 2379 O O . THR A 1 298 ? 17.766 -15.625 -1.949 1 34.94 298 THR A O 1
ATOM 2382 N N . THR A 1 299 ? 15.703 -15.75 -2.141 1 35.34 299 THR A N 1
ATOM 2383 C CA . THR A 1 299 ? 15.617 -16.562 -0.939 1 35.34 299 THR A CA 1
ATOM 2384 C C . THR A 1 299 ? 16.109 -17.984 -1.217 1 35.34 299 THR A C 1
ATOM 2386 O O . THR A 1 299 ? 15.477 -18.734 -1.973 1 35.34 299 THR A O 1
ATOM 2389 N N . SER A 1 300 ? 17.375 -18.188 -1.104 1 31.59 300 SER A N 1
ATOM 2390 C CA . SER A 1 300 ? 17.938 -19.531 -1.01 1 31.59 300 SER A CA 1
ATOM 2391 C C . SER A 1 300 ? 17.344 -20.297 0.168 1 31.59 300 SER A C 1
ATOM 2393 O O . SER A 1 300 ? 17.562 -19.938 1.325 1 31.59 300 SER A O 1
ATOM 2395 N N . HIS A 1 301 ? 16.125 -20.766 0.101 1 31.73 301 HIS A N 1
ATOM 2396 C CA . HIS A 1 301 ? 15.789 -21.828 1.032 1 31.73 301 HIS A CA 1
ATOM 2397 C C . HIS A 1 301 ? 16.875 -22.891 1.07 1 31.73 301 HIS A C 1
ATOM 2399 O O . HIS A 1 301 ? 16.984 -23.719 0.151 1 31.73 301 HIS A O 1
ATOM 2405 N N . THR A 1 302 ? 17.969 -22.562 1.665 1 26.17 302 THR A N 1
ATOM 2406 C CA . THR A 1 302 ? 18.922 -23.609 2.027 1 26.17 302 THR A CA 1
ATOM 2407 C C . THR A 1 302 ? 18.234 -24.672 2.898 1 26.17 302 THR A C 1
ATOM 2409 O O . THR A 1 302 ? 17.688 -24.344 3.949 1 26.17 302 THR A O 1
ATOM 2412 N N . GLN A 1 303 ? 17.734 -25.719 2.328 1 24.7 303 GLN A N 1
ATOM 2413 C CA . GLN A 1 303 ? 17.5 -27 3.002 1 24.7 303 GLN A CA 1
ATOM 2414 C C . GLN A 1 303 ? 18.688 -27.375 3.879 1 24.7 303 GLN A C 1
ATOM 2416 O O . GLN A 1 303 ? 19.797 -27.625 3.375 1 24.7 303 GLN A O 1
ATOM 2421 N N . THR A 1 304 ? 18.875 -26.828 5.066 1 23.33 304 THR A N 1
ATOM 2422 C CA . THR A 1 304 ? 19.625 -27.688 5.984 1 23.33 304 THR A CA 1
ATOM 2423 C C . THR A 1 304 ? 18.828 -28.938 6.332 1 23.33 304 THR A C 1
ATOM 2425 O O . THR A 1 304 ? 17.609 -28.875 6.484 1 23.33 304 THR A O 1
ATOM 2428 N N . MET B 1 1 ? 96 37.656 34.781 1 25.31 1 MET B N 1
ATOM 2429 C CA . MET B 1 1 ? 95.5 36.844 33.688 1 25.31 1 MET B CA 1
ATOM 2430 C C . MET B 1 1 ? 94 36.906 33.562 1 25.31 1 MET B C 1
ATOM 2432 O O . MET B 1 1 ? 93.312 36.531 34.531 1 25.31 1 MET B O 1
ATOM 2436 N N . ALA B 1 2 ? 93.5 37.938 32.875 1 29.83 2 ALA B N 1
ATOM 2437 C CA . ALA B 1 2 ? 92.25 38.656 32.719 1 29.83 2 ALA B CA 1
ATOM 2438 C C . ALA B 1 2 ? 91.188 37.75 32.125 1 29.83 2 ALA B C 1
ATOM 2440 O O . ALA B 1 2 ? 91.438 37.094 31.078 1 29.83 2 ALA B O 1
ATOM 2441 N N . ASN B 1 3 ? 90.438 37.125 32.969 1 29.33 3 ASN B N 1
ATOM 2442 C CA . ASN B 1 3 ? 89.438 36.125 32.781 1 29.33 3 ASN B CA 1
ATOM 2443 C C . ASN B 1 3 ? 88.375 36.562 31.734 1 29.33 3 ASN B C 1
ATOM 2445 O O . ASN B 1 3 ? 87.688 37.531 31.938 1 29.33 3 ASN B O 1
ATOM 2449 N N . ARG B 1 4 ? 88.875 36.531 30.438 1 30.92 4 ARG B N 1
ATOM 2450 C CA . ARG B 1 4 ? 88.125 36.969 29.25 1 30.92 4 ARG B CA 1
ATOM 2451 C C . ARG B 1 4 ? 86.688 36.375 29.234 1 30.92 4 ARG B C 1
ATOM 2453 O O . ARG B 1 4 ? 86.562 35.156 29.25 1 30.92 4 ARG B O 1
ATOM 2460 N N . ARG B 1 5 ? 85.75 37.125 29.891 1 35.41 5 ARG B N 1
ATOM 2461 C CA . ARG B 1 5 ? 84.312 36.906 29.969 1 35.41 5 ARG B CA 1
ATOM 2462 C C . ARG B 1 5 ? 83.75 36.562 28.594 1 35.41 5 ARG B C 1
ATOM 2464 O O . ARG B 1 5 ? 83.812 37.406 27.688 1 35.41 5 ARG B O 1
ATOM 2471 N N . GLU B 1 6 ? 84.188 35.375 28.109 1 32.81 6 GLU B N 1
ATOM 2472 C CA . GLU B 1 6 ? 83.812 34.844 26.781 1 32.81 6 GLU B CA 1
ATOM 2473 C C . GLU B 1 6 ? 82.312 35.125 26.469 1 32.81 6 GLU B C 1
ATOM 2475 O O . GLU B 1 6 ? 81.5 34.938 27.328 1 32.81 6 GLU B O 1
ATOM 2480 N N . ASN B 1 7 ? 82.125 36.062 25.578 1 33.97 7 ASN B N 1
ATOM 2481 C CA . ASN B 1 7 ? 80.875 36.594 24.953 1 33.97 7 ASN B CA 1
ATOM 2482 C C . ASN B 1 7 ? 79.938 35.469 24.609 1 33.97 7 ASN B C 1
ATOM 2484 O O . ASN B 1 7 ? 80.312 34.5 23.922 1 33.97 7 ASN B O 1
ATOM 2488 N N . PRO B 1 8 ? 79 35.219 25.531 1 39.06 8 PRO B N 1
ATOM 2489 C CA . PRO B 1 8 ? 78 34.125 25.344 1 39.06 8 PRO B CA 1
ATOM 2490 C C . PRO B 1 8 ? 77.5 34.062 23.906 1 39.06 8 PRO B C 1
ATOM 2492 O O . PRO B 1 8 ? 77.188 35.094 23.312 1 39.06 8 PRO B O 1
ATOM 2495 N N . ASP B 1 9 ? 78.125 33.156 23.078 1 36.88 9 ASP B N 1
ATOM 2496 C CA . ASP B 1 9 ? 78 32.906 21.641 1 36.88 9 ASP B CA 1
ATOM 2497 C C . ASP B 1 9 ? 76.562 33 21.156 1 36.88 9 ASP B C 1
ATOM 2499 O O . ASP B 1 9 ? 75.625 32.781 21.922 1 36.88 9 ASP B O 1
ATOM 2503 N N . GLY B 1 10 ? 76.375 33.625 19.984 1 38.47 10 GLY B N 1
ATOM 2504 C CA . GLY B 1 10 ? 75.312 33.969 19.078 1 38.47 10 GLY B CA 1
ATOM 2505 C C . GLY B 1 10 ? 74.312 32.844 18.844 1 38.47 10 GLY B C 1
ATOM 2506 O O . GLY B 1 10 ? 73.25 33.031 18.219 1 38.47 10 GLY B O 1
ATOM 2507 N N . ARG B 1 11 ? 74.875 31.703 19.078 1 39.22 11 ARG B N 1
ATOM 2508 C CA . ARG B 1 11 ? 74.062 30.562 18.719 1 39.22 11 ARG B CA 1
ATOM 2509 C C . ARG B 1 11 ? 72.812 30.484 19.609 1 39.22 11 ARG B C 1
ATOM 2511 O O . ARG B 1 11 ? 71.812 29.922 19.219 1 39.22 11 ARG B O 1
ATOM 2518 N N . ASP B 1 12 ? 73.062 30.766 20.875 1 40.72 12 ASP B N 1
ATOM 2519 C CA . ASP B 1 12 ? 72 30.594 21.797 1 40.72 12 ASP B CA 1
ATOM 2520 C C . ASP B 1 12 ? 70.812 31.531 21.453 1 40.72 12 ASP B C 1
ATOM 2522 O O . ASP B 1 12 ? 69.625 31.172 21.641 1 40.72 12 ASP B O 1
ATOM 2526 N N . ARG B 1 13 ? 71.188 32.656 20.984 1 48 13 ARG B N 1
ATOM 2527 C CA . ARG B 1 13 ? 70.125 33.594 20.703 1 48 13 ARG B CA 1
ATOM 2528 C C . ARG B 1 13 ? 69.25 33.062 19.578 1 48 13 ARG B C 1
ATOM 2530 O O . ARG B 1 13 ? 68 33.25 19.609 1 48 13 ARG B O 1
ATOM 2537 N N . ARG B 1 14 ? 69.938 32.531 18.562 1 46.81 14 ARG B N 1
ATOM 2538 C CA . ARG B 1 14 ? 69.125 32.062 17.438 1 46.81 14 ARG B CA 1
ATOM 2539 C C . ARG B 1 14 ? 68.188 30.938 17.859 1 46.81 14 ARG B C 1
ATOM 2541 O O . ARG B 1 14 ? 67.062 30.828 17.359 1 46.81 14 ARG B O 1
ATOM 2548 N N . MET B 1 15 ? 68.812 30.062 18.703 1 44.59 15 MET B N 1
ATOM 2549 C CA . MET B 1 15 ? 68 28.953 19.109 1 44.59 15 MET B CA 1
ATOM 2550 C C . MET B 1 15 ? 66.75 29.453 19.891 1 44.59 15 MET B C 1
ATOM 2552 O O . MET B 1 15 ? 65.625 28.938 19.719 1 44.59 15 MET B O 1
ATOM 2556 N N . LEU B 1 16 ? 67 30.391 20.75 1 47.38 16 LEU B N 1
ATOM 2557 C CA . LEU B 1 16 ? 65.812 30.859 21.484 1 47.38 16 LEU B CA 1
ATOM 2558 C C . LEU B 1 16 ? 64.812 31.5 20.547 1 47.38 16 LEU B C 1
ATOM 2560 O O . LEU B 1 16 ? 63.625 31.344 20.75 1 47.38 16 LEU B O 1
ATOM 2564 N N . ALA B 1 17 ? 65.312 32.188 19.531 1 50 17 ALA B N 1
ATOM 2565 C CA . ALA B 1 17 ? 64.375 32.812 18.594 1 50 17 ALA B CA 1
ATOM 2566 C C . ALA B 1 17 ? 63.562 31.734 17.859 1 50 17 ALA B C 1
ATOM 2568 O O . ALA B 1 17 ? 62.375 31.891 17.656 1 50 17 ALA B O 1
ATOM 2569 N N . THR B 1 18 ? 64.25 30.672 17.453 1 47.97 18 THR B N 1
ATOM 2570 C CA . THR B 1 18 ? 63.531 29.609 16.75 1 47.97 18 THR B CA 1
ATOM 2571 C C . THR B 1 18 ? 62.562 28.922 17.703 1 47.97 18 THR B C 1
ATOM 2573 O O . THR B 1 18 ? 61.438 28.547 17.297 1 47.97 18 THR B O 1
ATOM 2576 N N . LEU B 1 19 ? 62.938 28.578 18.906 1 45.09 19 LEU B N 1
ATOM 2577 C CA . LEU B 1 19 ? 62 27.938 19.812 1 45.09 19 LEU B CA 1
ATOM 2578 C C . LEU B 1 19 ? 60.812 28.828 20.094 1 45.09 19 LEU B C 1
ATOM 2580 O O . LEU B 1 19 ? 59.656 28.344 20.172 1 45.09 19 LEU B O 1
ATOM 2584 N N . ARG B 1 20 ? 61.031 30.125 20.375 1 42.84 20 ARG B N 1
ATOM 2585 C CA . ARG B 1 20 ? 59.875 30.984 20.547 1 42.84 20 ARG B CA 1
ATOM 2586 C C . ARG B 1 20 ? 58.969 30.953 19.297 1 42.84 20 AR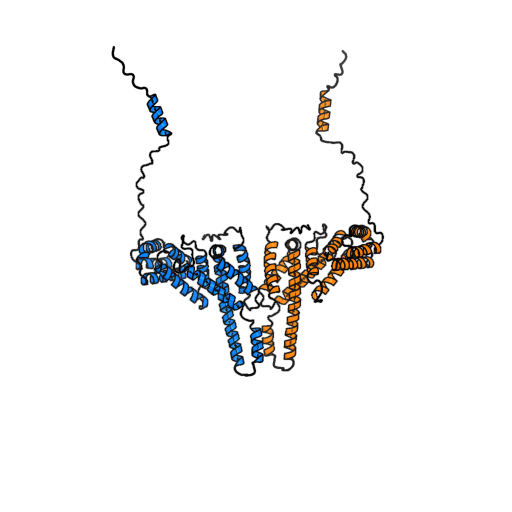G B C 1
ATOM 2588 O O . ARG B 1 20 ? 57.75 30.984 19.391 1 42.84 20 ARG B O 1
ATOM 2595 N N . ALA B 1 21 ? 59.531 31.062 18.047 1 43.78 21 ALA B N 1
ATOM 2596 C CA . ALA B 1 21 ? 58.75 31 16.812 1 43.78 21 ALA B CA 1
ATOM 2597 C C . ALA B 1 21 ? 57.969 29.688 16.734 1 43.78 21 ALA B C 1
ATOM 2599 O O . ALA B 1 21 ? 56.844 29.672 16.219 1 43.78 21 ALA B O 1
ATOM 2600 N N . ASN B 1 22 ? 58.594 28.562 16.984 1 42.12 22 ASN B N 1
ATOM 2601 C CA . ASN B 1 22 ? 57.875 27.281 16.922 1 42.12 22 ASN B CA 1
ATOM 2602 C C . ASN B 1 22 ? 56.812 27.172 18.016 1 42.12 22 ASN B C 1
ATOM 2604 O O . ASN B 1 22 ? 55.938 26.297 17.953 1 42.12 22 ASN B O 1
ATOM 2608 N N . LEU B 1 23 ? 57.219 27.406 19.25 1 42.97 23 LEU B N 1
ATOM 2609 C CA . LEU B 1 23 ? 56.188 27.281 20.281 1 42.97 23 LEU B CA 1
ATOM 2610 C C . LEU B 1 23 ? 55.062 28.281 20.047 1 42.97 23 LEU B C 1
ATOM 2612 O O . LEU B 1 23 ? 54.188 28.453 20.922 1 42.97 23 LEU B O 1
ATOM 2616 N N . GLY B 1 24 ? 54.531 28.453 18.641 1 36.47 24 GLY B N 1
ATOM 2617 C CA . GLY B 1 24 ? 53.469 29.141 17.938 1 36.47 24 GLY B CA 1
ATOM 2618 C C . GLY B 1 24 ? 52.812 30.234 18.766 1 36.47 24 GLY B C 1
ATOM 2619 O O . GLY B 1 24 ? 51.594 30.438 18.688 1 36.47 24 GLY B O 1
ATOM 2620 N N . MET B 1 25 ? 53.375 30.625 19.781 1 33.28 25 MET B N 1
ATOM 2621 C CA . MET B 1 25 ? 52.719 31.734 20.469 1 33.28 25 MET B CA 1
ATOM 2622 C C . MET B 1 25 ? 52.562 32.938 19.531 1 33.28 25 MET B C 1
ATOM 2624 O O . MET B 1 25 ? 53.5 33.719 19.375 1 33.28 25 MET B O 1
ATOM 2628 N N . ARG B 1 26 ? 52.094 32.75 18.328 1 35.5 26 ARG B N 1
ATOM 2629 C CA . ARG B 1 26 ? 51.719 34 17.641 1 35.5 26 ARG B CA 1
ATOM 2630 C C . ARG B 1 26 ? 51.062 35 18.594 1 35.5 26 ARG B C 1
ATOM 2632 O O . ARG B 1 26 ? 50.312 34.594 19.484 1 35.5 26 ARG B O 1
ATOM 2639 N N . GLU B 1 27 ? 51.781 36 18.922 1 35.62 27 GLU B N 1
ATOM 2640 C CA . GLU B 1 27 ? 51.031 37.062 19.578 1 35.62 27 GLU B CA 1
ATOM 2641 C C . GLU B 1 27 ? 49.594 37.156 19.062 1 35.62 27 GLU B C 1
ATOM 2643 O O . GLU B 1 27 ? 49.375 37.156 17.844 1 35.62 27 GLU B O 1
ATOM 2648 N N . ALA B 1 28 ? 48.562 36.656 19.812 1 37.59 28 ALA B N 1
ATOM 2649 C CA . ALA B 1 28 ? 47.156 36.875 19.484 1 37.59 28 ALA B CA 1
ATOM 2650 C C . ALA B 1 28 ? 46.906 38.281 18.938 1 37.59 28 ALA B C 1
ATOM 2652 O O . ALA B 1 28 ? 47.469 39.25 19.469 1 37.59 28 ALA B O 1
ATOM 2653 N N . PRO B 1 29 ? 46.938 38.406 17.547 1 39.03 29 PRO B N 1
ATOM 2654 C CA . PRO B 1 29 ? 46.594 39.781 17.141 1 39.03 29 PRO B CA 1
ATOM 2655 C C . PRO B 1 29 ? 45.688 40.5 18.156 1 39.03 29 PRO B C 1
ATOM 2657 O O . PRO B 1 29 ? 44.938 39.844 18.891 1 39.03 29 PRO B O 1
ATOM 2660 N N . LYS B 1 30 ? 46.156 41.531 18.688 1 38.34 30 LYS B N 1
ATOM 2661 C CA . LYS B 1 30 ? 45.25 42.344 19.484 1 38.34 30 LYS B CA 1
ATOM 2662 C C . LYS B 1 30 ? 43.812 42.312 18.938 1 38.34 30 LYS B C 1
ATOM 2664 O O . LYS B 1 30 ? 43.625 42.438 17.719 1 38.34 30 LYS B O 1
ATOM 2669 N N . ALA B 1 31 ? 42.875 41.625 19.609 1 38.81 31 ALA B N 1
ATOM 2670 C CA . ALA B 1 31 ? 41.469 41.688 19.297 1 38.81 31 ALA B CA 1
ATOM 2671 C C . ALA B 1 31 ? 41.062 43.125 18.891 1 38.81 31 ALA B C 1
ATOM 2673 O O . ALA B 1 31 ? 41.219 44.062 19.656 1 38.81 31 ALA B O 1
ATOM 2674 N N . GLN B 1 32 ? 41.438 43.562 17.672 1 40.41 32 GLN B N 1
ATOM 2675 C CA . GLN B 1 32 ? 40.75 44.781 17.344 1 40.41 32 GLN B CA 1
ATOM 2676 C C . GLN B 1 32 ? 39.344 44.812 17.969 1 40.41 32 GLN B C 1
ATOM 2678 O O . GLN B 1 32 ? 38.688 43.781 18.062 1 40.41 32 GLN B O 1
ATOM 2683 N N . PRO B 1 33 ? 39.031 45.781 18.844 1 38.53 33 PRO B N 1
ATOM 2684 C CA . PRO B 1 33 ? 37.625 45.75 19.328 1 38.53 33 PRO B CA 1
ATOM 2685 C C . PRO B 1 33 ? 36.625 45.375 18.25 1 38.53 33 PRO B C 1
ATOM 2687 O O . PRO B 1 33 ? 36.719 45.844 17.125 1 38.53 33 PRO B O 1
ATOM 2690 N N . GLN B 1 34 ? 36.25 44.188 18.062 1 41.41 34 GLN B N 1
ATOM 2691 C CA . GLN B 1 34 ? 35.156 43.812 17.172 1 41.41 34 GLN B CA 1
ATOM 2692 C C . GLN B 1 34 ? 34.094 44.906 17.141 1 41.41 34 GLN B C 1
ATOM 2694 O O . GLN B 1 34 ? 33.531 45.25 18.172 1 41.41 34 GLN B O 1
ATOM 2699 N N . ARG B 1 35 ? 34.344 45.969 16.375 1 43.16 35 ARG B N 1
ATOM 2700 C CA . ARG B 1 35 ? 33.188 46.875 16.234 1 43.16 35 ARG B CA 1
ATOM 2701 C C . ARG B 1 35 ? 31.875 46.125 16.328 1 43.16 35 ARG B C 1
ATOM 2703 O O . ARG B 1 35 ? 31.656 45.156 15.586 1 43.16 35 ARG B O 1
ATOM 2710 N N . VAL B 1 36 ? 31.406 45.938 17.453 1 44.69 36 VAL B N 1
ATOM 2711 C CA . VAL B 1 36 ? 30.062 45.406 17.594 1 44.69 36 VAL B CA 1
ATOM 2712 C C . VAL B 1 36 ? 29.141 46.031 16.547 1 44.69 36 VAL B C 1
ATOM 2714 O O . VAL B 1 36 ? 28.969 47.25 16.531 1 44.69 36 VAL B O 1
ATOM 2717 N N . ASN B 1 37 ? 29.203 45.719 15.328 1 49.22 37 ASN B N 1
ATOM 2718 C CA . ASN B 1 37 ? 28.188 46.219 14.398 1 49.22 37 ASN B CA 1
ATOM 2719 C C . ASN B 1 37 ? 26.859 46.469 15.109 1 49.22 37 ASN B C 1
ATOM 2721 O O . ASN B 1 37 ? 26.422 45.688 15.922 1 49.22 37 ASN B O 1
ATOM 2725 N N . PRO B 1 38 ? 26.453 47.719 15.242 1 57.62 38 PRO B N 1
ATOM 2726 C CA . PRO B 1 38 ? 25.203 48 15.953 1 57.62 38 PRO B CA 1
ATOM 2727 C C . PRO B 1 38 ? 24.078 47.031 15.617 1 57.62 38 PRO B C 1
ATOM 2729 O O . PRO B 1 38 ? 24 46.562 14.477 1 57.62 38 PRO B O 1
ATOM 2732 N N . THR B 1 39 ? 23.609 46.344 16.562 1 67.12 39 THR B N 1
ATOM 2733 C CA . THR B 1 39 ? 22.453 45.469 16.406 1 67.12 39 THR B CA 1
ATOM 2734 C C . THR B 1 39 ? 21.359 46.156 15.609 1 67.12 39 THR B C 1
ATOM 2736 O O . THR B 1 39 ? 20.953 47.25 15.938 1 67.12 39 THR B O 1
ATOM 2739 N N . PRO B 1 40 ? 21.141 45.75 14.469 1 77.5 40 PRO B N 1
ATOM 2740 C CA . PRO B 1 40 ? 20.094 46.375 13.664 1 77.5 40 PRO B CA 1
ATOM 2741 C C . PRO B 1 40 ? 18.812 46.625 14.445 1 77.5 40 PRO B C 1
ATOM 2743 O O . PRO B 1 40 ? 18.422 45.812 15.281 1 77.5 40 PRO B O 1
ATOM 2746 N N . ARG B 1 41 ? 18.406 47.906 14.43 1 84.81 41 ARG B N 1
ATOM 2747 C CA . ARG B 1 41 ? 17.141 48.25 15.062 1 84.81 41 ARG B CA 1
ATOM 2748 C C . ARG B 1 41 ? 16.031 48.406 14.031 1 84.81 41 ARG B C 1
ATOM 2750 O O . ARG B 1 41 ? 16.281 48.844 12.906 1 84.81 41 ARG B O 1
ATOM 2757 N N . SER B 1 42 ? 14.836 47.969 14.469 1 88.31 42 SER B N 1
ATOM 2758 C CA . SER B 1 42 ? 13.68 48.094 13.594 1 88.31 42 SER B CA 1
ATOM 2759 C C . SER B 1 42 ? 13.312 49.562 13.383 1 88.31 42 SER B C 1
ATOM 2761 O O . SER B 1 42 ? 13.469 50.375 14.281 1 88.31 42 SER B O 1
ATOM 2763 N N . ARG B 1 43 ? 12.828 49.844 12.211 1 89.62 43 ARG B N 1
ATOM 2764 C CA . ARG B 1 43 ? 12.359 51.188 11.891 1 89.62 43 ARG B CA 1
ATOM 2765 C C . ARG B 1 43 ? 11.039 51.469 12.594 1 89.62 43 ARG B C 1
ATOM 2767 O O . ARG B 1 43 ? 10.656 52.656 12.734 1 89.62 43 ARG B O 1
ATOM 2774 N N . TYR B 1 44 ? 10.352 50.438 13.062 1 92.06 44 TYR B N 1
ATOM 2775 C CA . TYR B 1 44 ? 9.055 50.625 13.695 1 92.06 44 TYR B CA 1
ATOM 2776 C C . TYR B 1 44 ? 9.203 50.812 15.203 1 92.06 44 TYR B C 1
ATOM 2778 O O . TYR B 1 44 ? 10.023 50.125 15.836 1 92.06 44 TYR B O 1
ATOM 2786 N N . LYS B 1 45 ? 8.383 51.781 15.68 1 89.06 45 LYS B N 1
ATOM 2787 C CA . LYS B 1 45 ? 8.484 52.062 17.109 1 89.06 45 LYS B CA 1
ATOM 2788 C C . LYS B 1 45 ? 7.242 51.594 17.859 1 89.06 45 LYS B C 1
ATOM 2790 O O . LYS B 1 45 ? 7.285 51.406 19.062 1 89.06 45 LYS B O 1
ATOM 2795 N N . THR B 1 46 ? 6.168 51.531 17.125 1 92.44 46 THR B N 1
ATOM 2796 C CA . THR B 1 46 ? 4.922 51.125 17.766 1 92.44 46 THR B CA 1
ATOM 2797 C C . THR B 1 46 ? 4.359 49.875 17.078 1 92.44 46 THR B C 1
ATOM 2799 O O . THR B 1 46 ? 4.711 49.562 15.938 1 92.44 46 THR B O 1
ATOM 2802 N N . VAL B 1 47 ? 3.525 49.188 17.844 1 93.69 47 VAL B N 1
ATOM 2803 C CA . VAL B 1 47 ? 2.887 48 17.328 1 93.69 47 VAL B CA 1
ATOM 2804 C C . VAL B 1 47 ? 2.01 48.344 16.125 1 93.69 47 VAL B C 1
ATOM 2806 O O . VAL B 1 47 ? 1.982 47.625 15.141 1 93.69 47 VAL B O 1
ATOM 2809 N N . GLU B 1 48 ? 1.396 49.469 16.141 1 93.69 48 GLU B N 1
ATOM 2810 C CA . GLU B 1 48 ? 0.5 49.906 15.07 1 93.69 48 GLU B CA 1
ATOM 2811 C C . GLU B 1 48 ? 1.26 50.125 13.766 1 93.69 48 GLU B C 1
ATOM 2813 O O . GLU B 1 48 ? 0.801 49.719 12.703 1 93.69 48 GLU B O 1
ATOM 2818 N N . GLU B 1 49 ? 2.377 50.719 13.914 1 94.06 49 GLU B N 1
ATOM 2819 C CA . GLU B 1 49 ? 3.209 50.969 12.734 1 94.06 49 GLU B CA 1
ATOM 2820 C C . GLU B 1 49 ? 3.672 49.656 12.117 1 94.06 49 GLU B C 1
ATOM 2822 O O . GLU B 1 49 ? 3.666 49.5 10.891 1 94.06 49 GLU B O 1
ATOM 2827 N N . ALA B 1 50 ? 4.02 48.812 13.023 1 94.75 50 ALA B N 1
ATOM 2828 C CA . ALA B 1 50 ? 4.504 47.531 12.562 1 94.75 50 ALA B CA 1
ATOM 2829 C C . ALA B 1 50 ? 3.4 46.75 11.852 1 94.75 50 ALA B C 1
ATOM 2831 O O . ALA B 1 50 ? 3.625 46.156 10.789 1 94.75 50 ALA B O 1
ATOM 2832 N N . LEU B 1 51 ? 2.213 46.812 12.352 1 95.69 51 LEU B N 1
ATOM 2833 C CA . LEU B 1 51 ? 1.102 46.031 11.781 1 95.69 51 LEU B CA 1
ATOM 2834 C C . LEU B 1 51 ? 0.656 46.656 10.453 1 95.69 51 LEU B C 1
ATOM 2836 O O . LEU B 1 51 ? 0.185 45.938 9.57 1 95.69 51 LEU B O 1
ATOM 2840 N N . GLU B 1 52 ? 0.824 47.906 10.281 1 94.44 52 GLU B N 1
ATOM 2841 C CA . GLU B 1 52 ? 0.498 48.594 9.023 1 94.44 52 GLU B CA 1
ATOM 2842 C C . GLU B 1 52 ? 1.369 48.062 7.883 1 94.44 52 GLU B C 1
ATOM 2844 O O . GLU B 1 52 ? 0.944 48.062 6.727 1 94.44 52 GLU B O 1
ATOM 2849 N N . CYS B 1 53 ? 2.514 47.625 8.305 1 94.38 53 CYS B N 1
ATOM 2850 C CA . CYS B 1 53 ? 3.42 47.094 7.309 1 94.38 53 CYS B CA 1
ATOM 2851 C C . CYS B 1 53 ? 2.84 45.812 6.684 1 94.38 53 CYS B C 1
ATOM 2853 O O . CYS B 1 53 ? 3.008 45.594 5.484 1 94.38 53 CYS B O 1
ATOM 2855 N N . LEU B 1 54 ? 2.139 44.969 7.453 1 95 54 LEU B N 1
ATOM 2856 C CA . LEU B 1 54 ? 1.518 43.781 6.938 1 95 54 LEU B CA 1
ATOM 2857 C C . LEU B 1 54 ? 0.446 44.094 5.906 1 95 54 LEU B C 1
ATOM 2859 O O . LEU B 1 54 ? 0.356 43.438 4.863 1 95 54 LEU B O 1
ATOM 2863 N N . ASN B 1 55 ? -0.273 45.156 6.141 1 92.94 55 ASN B N 1
ATOM 2864 C CA . ASN B 1 55 ? -1.289 45.594 5.191 1 92.94 55 ASN B CA 1
ATOM 2865 C C . ASN B 1 55 ? -0.662 46.094 3.896 1 92.94 55 ASN B C 1
ATOM 2867 O O . ASN B 1 55 ? -1.168 45.812 2.807 1 92.94 55 ASN B O 1
ATOM 2871 N N . LYS B 1 56 ? 0.345 46.781 4.09 1 94 56 LYS B N 1
ATOM 2872 C CA . LYS B 1 56 ? 1.063 47.281 2.922 1 94 56 LYS B CA 1
ATOM 2873 C C . LYS B 1 56 ? 1.609 46.125 2.074 1 94 56 LYS B C 1
ATOM 2875 O O . LYS B 1 56 ? 1.587 46.219 0.844 1 94 56 LYS B O 1
ATOM 2880 N N . ALA B 1 57 ? 2.082 45.156 2.805 1 94.31 57 ALA B N 1
ATOM 2881 C CA . ALA B 1 57 ? 2.666 44 2.121 1 94.31 57 ALA B CA 1
ATOM 2882 C C . ALA B 1 57 ? 1.603 43.25 1.348 1 94.31 57 ALA B C 1
ATOM 2884 O O . ALA B 1 57 ? 1.909 42.562 0.352 1 94.31 57 ALA B O 1
ATOM 2885 N N . LEU B 1 58 ? 0.363 43.25 1.736 1 93 58 LEU B N 1
ATOM 2886 C CA . LEU B 1 58 ? -0.734 42.625 1.024 1 93 58 LEU B CA 1
ATOM 2887 C C . LEU B 1 58 ? -1.014 43.312 -0.3 1 93 58 LEU B C 1
ATOM 2889 O O . LEU B 1 58 ? -1.336 42.656 -1.296 1 93 58 LEU B O 1
ATOM 2893 N N . VAL B 1 59 ? -0.821 44.594 -0.27 1 92.31 59 VAL B N 1
ATOM 2894 C CA . VAL B 1 59 ? -1.093 45.406 -1.453 1 92.31 59 VAL B CA 1
ATOM 2895 C C . VAL B 1 59 ? 0.13 45.406 -2.367 1 92.31 59 VAL B C 1
ATOM 2897 O O . VAL B 1 59 ? -0.004 45.375 -3.594 1 92.31 59 VAL B O 1
ATOM 2900 N N . GLN B 1 60 ? 1.28 45.469 -1.694 1 93.31 60 GLN B N 1
ATOM 2901 C CA . GLN B 1 60 ? 2.549 45.469 -2.416 1 93.31 60 GLN B CA 1
ATOM 2902 C C . GLN B 1 60 ? 3.424 44.281 -1.972 1 93.31 60 GLN B C 1
ATOM 2904 O O . GLN B 1 60 ? 4.273 44.438 -1.093 1 93.31 60 GLN B O 1
ATOM 2909 N N . PRO B 1 61 ? 3.373 43.25 -2.684 1 87.62 61 PRO B N 1
ATOM 2910 C CA . PRO B 1 61 ? 4.055 42.031 -2.254 1 87.62 61 PRO B CA 1
ATOM 2911 C C . PRO B 1 61 ? 5.574 42.188 -2.213 1 87.62 61 PRO B C 1
ATOM 2913 O O . PRO B 1 61 ? 6.262 41.375 -1.56 1 87.62 61 PRO B O 1
ATOM 2916 N N . SER B 1 62 ? 6.121 43.188 -2.779 1 87.88 62 SER B N 1
ATOM 2917 C CA . SER B 1 62 ? 7.562 43.406 -2.781 1 87.88 62 SER B CA 1
ATOM 2918 C C . SER B 1 62 ? 8.023 44.031 -1.464 1 87.88 62 SER B C 1
ATOM 2920 O O . SER B 1 62 ? 9.227 44.125 -1.211 1 87.88 62 SER B O 1
ATOM 2922 N N . THR B 1 63 ? 7.035 44.344 -0.64 1 89.94 63 THR B N 1
ATOM 2923 C CA . THR B 1 63 ? 7.371 44.938 0.646 1 89.94 63 THR B CA 1
ATOM 2924 C C . THR B 1 63 ? 8.078 43.938 1.545 1 89.94 63 THR B C 1
ATOM 2926 O O . THR B 1 63 ? 7.574 42.812 1.769 1 89.94 63 THR B O 1
ATOM 2929 N N . SER B 1 64 ? 9.219 44.344 2.01 1 90.69 64 SER B N 1
ATOM 2930 C CA . SER B 1 64 ? 9.984 43.469 2.902 1 90.69 64 SER B CA 1
ATOM 2931 C C . SER B 1 64 ? 9.391 43.469 4.305 1 90.69 64 SER B C 1
ATOM 2933 O O . SER B 1 64 ? 9.023 44.5 4.844 1 90.69 64 SER B O 1
ATOM 2935 N N . LEU B 1 65 ? 9.336 42.312 4.875 1 93.56 65 LEU B N 1
ATOM 2936 C CA . LEU B 1 65 ? 8.805 42.156 6.223 1 93.56 65 LEU B CA 1
ATOM 2937 C C . LEU B 1 65 ? 9.93 42.062 7.246 1 93.56 65 LEU B C 1
ATOM 2939 O O . LEU B 1 65 ? 9.68 41.75 8.414 1 93.56 65 LEU B O 1
ATOM 2943 N N . TYR B 1 66 ? 11.07 42.406 6.801 1 92.31 66 TYR B N 1
ATOM 2944 C CA . TYR B 1 66 ? 12.25 42.281 7.648 1 92.31 66 TYR B CA 1
ATOM 2945 C C . TYR B 1 66 ? 12.117 43.156 8.891 1 92.31 66 TYR B C 1
ATOM 2947 O O . TYR B 1 66 ? 12.367 42.719 10.008 1 92.31 66 TYR B O 1
ATOM 2955 N N . ASP B 1 67 ? 11.734 44.375 8.695 1 93 67 ASP B N 1
ATOM 2956 C CA . ASP B 1 67 ? 11.625 45.312 9.805 1 93 67 ASP B CA 1
ATOM 2957 C C . ASP B 1 67 ? 10.523 44.875 10.773 1 93 67 ASP B C 1
ATOM 2959 O O . ASP B 1 67 ? 10.625 45.125 11.984 1 93 67 ASP B O 1
ATOM 2963 N N . PHE B 1 68 ? 9.5 44.344 10.242 1 95.44 68 PHE B N 1
ATOM 2964 C CA . PHE B 1 68 ? 8.422 43.844 11.086 1 95.44 68 PHE B CA 1
ATOM 2965 C C . PHE B 1 68 ? 8.93 42.719 11.992 1 95.44 68 PHE B C 1
ATOM 2967 O O . PHE B 1 68 ? 8.695 42.75 13.203 1 95.44 68 PHE B O 1
ATOM 2974 N N . GLU B 1 69 ? 9.625 41.812 11.453 1 94.62 69 GLU B N 1
ATOM 2975 C CA . GLU B 1 69 ? 10.188 40.688 12.203 1 94.62 69 GLU B CA 1
ATOM 2976 C C . GLU B 1 69 ? 11.156 41.188 13.273 1 94.62 69 GLU B C 1
ATOM 2978 O O . GLU B 1 69 ? 11.133 40.688 14.406 1 94.62 69 GLU B O 1
ATOM 2983 N N . LEU B 1 70 ? 11.969 42.094 12.852 1 93.31 70 LEU B N 1
ATOM 2984 C CA . LEU B 1 70 ? 12.945 42.688 13.773 1 93.31 70 LEU B CA 1
ATOM 2985 C C . LEU B 1 70 ? 12.242 43.344 14.945 1 93.31 70 LEU B C 1
ATOM 2987 O O . LEU B 1 70 ? 12.68 43.25 16.094 1 93.31 70 LEU B O 1
ATOM 2991 N N . PHE B 1 71 ? 11.234 44.031 14.664 1 95.06 71 PHE B N 1
ATOM 2992 C CA . PHE B 1 71 ? 10.453 44.688 15.688 1 95.06 71 PHE B CA 1
ATOM 2993 C C . PHE B 1 71 ? 9.922 43.719 16.719 1 95.06 71 PHE B C 1
ATOM 2995 O O . PHE B 1 71 ? 10.062 43.906 17.922 1 95.06 71 PHE B O 1
ATOM 3002 N N . LEU B 1 72 ? 9.336 42.656 16.234 1 94.81 72 LEU B N 1
ATOM 3003 C CA . LEU B 1 72 ? 8.773 41.656 17.125 1 94.81 72 LEU B CA 1
ATOM 3004 C C . LEU B 1 72 ? 9.859 41.031 18 1 94.81 72 LEU B C 1
ATOM 3006 O O . LEU B 1 72 ? 9.672 40.875 19.203 1 94.81 72 LEU B O 1
ATOM 3010 N N . ARG B 1 73 ? 10.969 40.781 17.469 1 91.38 73 ARG B N 1
ATOM 3011 C CA . ARG B 1 73 ? 12.062 40.156 18.188 1 91.38 73 ARG B CA 1
ATOM 3012 C C . ARG B 1 73 ? 12.578 41.062 19.312 1 91.38 73 ARG B C 1
ATOM 3014 O O . ARG B 1 73 ? 12.906 40.594 20.406 1 91.38 73 ARG B O 1
ATOM 3021 N N . GLN B 1 74 ? 12.562 42.281 18.984 1 91.25 74 GLN B N 1
ATOM 3022 C CA . GLN B 1 74 ? 13.148 43.25 19.906 1 91.25 74 GLN B CA 1
ATOM 3023 C C . GLN B 1 74 ? 12.156 43.625 21 1 91.25 74 GLN B C 1
ATOM 3025 O O . GLN B 1 74 ? 12.555 43.875 22.141 1 91.25 74 GLN B O 1
ATOM 3030 N N . GLN B 1 75 ? 10.891 43.656 20.672 1 90.81 75 GLN B N 1
ATOM 3031 C CA . GLN B 1 75 ? 9.914 44.219 21.594 1 90.81 75 GLN B CA 1
ATOM 3032 C C . GLN B 1 75 ? 9.047 43.125 22.219 1 90.81 75 GLN B C 1
ATOM 3034 O O . GLN B 1 75 ? 8.242 43.406 23.109 1 90.81 75 GLN B O 1
ATOM 3039 N N . SER B 1 76 ? 9.195 41.906 21.875 1 84.44 76 SER B N 1
ATOM 3040 C CA . SER B 1 76 ? 8.266 40.844 22.203 1 84.44 76 SER B CA 1
ATOM 3041 C C . SER B 1 76 ? 8.125 40.688 23.719 1 84.44 76 SER B C 1
ATOM 3043 O O . SER B 1 76 ? 7.043 40.375 24.219 1 84.44 76 SER B O 1
ATOM 3045 N N . LYS B 1 77 ? 9.164 40.969 24.438 1 84.25 77 LYS B N 1
ATOM 3046 C CA . LYS B 1 77 ? 9.148 40.781 25.891 1 84.25 77 LYS B CA 1
ATOM 3047 C C . LYS B 1 77 ? 8.289 41.812 26.578 1 84.25 77 LYS B C 1
ATOM 3049 O O . LYS B 1 77 ? 7.891 41.656 27.734 1 84.25 77 LYS B O 1
ATOM 3054 N N . GLN B 1 78 ? 8.016 42.812 25.812 1 88.12 78 GLN B N 1
ATOM 3055 C CA . GLN B 1 78 ? 7.309 43.906 26.422 1 88.12 78 GLN B CA 1
ATOM 3056 C C . GLN B 1 78 ? 5.824 43.875 26.078 1 88.12 78 GLN B C 1
ATOM 3058 O O . GLN B 1 78 ? 5.043 44.688 26.578 1 88.12 78 GLN B O 1
ATOM 3063 N N . PHE B 1 79 ? 5.441 42.938 25.297 1 92.25 79 PHE B N 1
ATOM 3064 C CA . PHE B 1 79 ? 4.055 42.875 24.859 1 92.25 79 PHE B CA 1
ATOM 3065 C C . PHE B 1 79 ? 3.152 42.312 25.953 1 92.25 79 PHE B C 1
ATOM 3067 O O . PHE B 1 79 ? 3.525 41.375 26.641 1 92.25 79 PHE B O 1
ATOM 3074 N N . ASP B 1 80 ? 2.045 42.969 26.094 1 91.94 80 ASP B N 1
ATOM 3075 C CA . ASP B 1 80 ? 1.026 42.375 26.969 1 91.94 80 ASP B CA 1
ATOM 3076 C C . ASP B 1 80 ? 0.162 41.406 26.203 1 91.94 80 ASP B C 1
ATOM 3078 O O . ASP B 1 80 ? 0.316 41.219 24.984 1 91.94 80 ASP B O 1
ATOM 3082 N N . ALA B 1 81 ? -0.743 40.781 26.875 1 92.31 81 ALA B N 1
ATOM 3083 C CA . ALA B 1 81 ? -1.54 39.719 26.297 1 92.31 81 ALA B CA 1
ATOM 3084 C C . ALA B 1 81 ? -2.43 40.219 25.172 1 92.31 81 ALA B C 1
ATOM 3086 O O . ALA B 1 81 ? -2.561 39.562 24.141 1 92.31 81 ALA B O 1
ATOM 3087 N N . GLU B 1 82 ? -2.99 41.344 25.391 1 94.06 82 GLU B N 1
ATOM 3088 C CA . GLU B 1 82 ? -3.893 41.906 24.391 1 94.06 82 GLU B CA 1
ATOM 3089 C C . GLU B 1 82 ? -3.146 42.281 23.109 1 94.06 82 GLU B C 1
ATOM 3091 O O . GLU B 1 82 ? -3.643 42.031 22.016 1 94.06 82 GLU B O 1
ATOM 3096 N N . THR B 1 83 ? -1.994 42.844 23.344 1 95.94 83 THR B N 1
ATOM 3097 C CA . THR B 1 83 ? -1.16 43.188 22.188 1 95.94 83 THR B CA 1
ATOM 3098 C C . THR B 1 83 ? -0.738 41.938 21.422 1 95.94 83 THR B C 1
ATOM 3100 O O . THR B 1 83 ? -0.758 41.938 20.188 1 95.94 83 THR B O 1
ATOM 3103 N N . CYS B 1 84 ? -0.426 40.906 22.141 1 96.44 84 CYS B N 1
ATOM 3104 C CA . CYS B 1 84 ? -0.023 39.625 21.531 1 96.44 84 CYS B CA 1
ATOM 3105 C C . CYS B 1 84 ? -1.157 39.062 20.688 1 96.44 84 CYS B C 1
ATOM 3107 O O . CYS B 1 84 ? -0.933 38.594 19.578 1 96.44 84 CYS B O 1
ATOM 3109 N N . GLU B 1 85 ? -2.35 39.125 21.188 1 96.62 85 GLU B N 1
ATOM 3110 C CA . GLU B 1 85 ? -3.514 38.625 20.469 1 96.62 85 GLU B CA 1
ATOM 3111 C C . GLU B 1 85 ? -3.766 39.438 19.188 1 96.62 85 GLU B C 1
ATOM 3113 O O . GLU B 1 85 ? -4.09 38.844 18.141 1 96.62 85 GLU B O 1
ATOM 3118 N N . LEU B 1 86 ? -3.596 40.688 19.328 1 96.5 86 LEU B N 1
ATOM 3119 C CA . LEU B 1 86 ? -3.77 41.562 18.172 1 96.5 86 LEU B CA 1
ATOM 3120 C C . LEU B 1 86 ? -2.744 41.25 17.078 1 96.5 86 LEU B C 1
ATOM 3122 O O . LEU B 1 86 ? -3.084 41.188 15.898 1 96.5 86 LEU B O 1
ATOM 3126 N N . ILE B 1 87 ? -1.527 41.031 17.516 1 96.88 87 ILE B N 1
ATOM 3127 C CA . ILE B 1 87 ? -0.446 40.719 16.578 1 96.88 87 ILE B CA 1
ATOM 3128 C C . ILE B 1 87 ? -0.713 39.375 15.914 1 96.88 87 ILE B C 1
ATOM 3130 O O . ILE B 1 87 ? -0.621 39.25 14.688 1 96.88 87 ILE B O 1
ATOM 3134 N N . ALA B 1 88 ? -1.064 38.438 16.719 1 97.25 88 ALA B N 1
ATOM 3135 C CA . ALA B 1 88 ? -1.329 37.094 16.203 1 97.25 88 ALA B CA 1
ATOM 3136 C C . ALA B 1 88 ? -2.451 37.094 15.172 1 97.25 88 ALA B C 1
ATOM 3138 O O . ALA B 1 88 ? -2.324 36.5 14.109 1 97.25 88 ALA B O 1
ATOM 3139 N N . ASP B 1 89 ? -3.512 37.781 15.461 1 96.44 89 ASP B N 1
ATOM 3140 C CA . ASP B 1 89 ? -4.648 37.875 14.547 1 96.44 89 ASP B CA 1
ATOM 3141 C C . ASP B 1 89 ? -4.246 38.562 13.25 1 96.44 89 ASP B C 1
ATOM 3143 O O . ASP B 1 89 ? -4.66 38.156 12.164 1 96.44 89 ASP B O 1
ATOM 3147 N N . SER B 1 90 ? -3.496 39.562 13.344 1 96.44 90 SER B N 1
ATOM 3148 C CA . SER B 1 90 ? -3.053 40.312 12.172 1 96.44 90 SER B CA 1
ATOM 3149 C C . SER B 1 90 ? -2.146 39.469 11.289 1 96.44 90 SER B C 1
ATOM 3151 O O . SER B 1 90 ? -2.264 39.5 10.062 1 96.44 90 SER B O 1
ATOM 3153 N N . ILE B 1 91 ? -1.252 38.75 11.953 1 96.25 91 ILE B N 1
ATOM 3154 C CA . ILE B 1 91 ? -0.349 37.875 11.211 1 96.25 91 ILE B CA 1
ATOM 3155 C C . ILE B 1 91 ? -1.15 36.781 10.5 1 96.25 91 ILE B C 1
ATOM 3157 O O . ILE B 1 91 ? -0.9 36.469 9.328 1 96.25 91 ILE B O 1
ATOM 3161 N N . LYS B 1 92 ? -2.043 36.188 11.203 1 94 92 LYS B N 1
ATOM 3162 C CA . LYS B 1 92 ? -2.906 35.188 10.602 1 94 92 LYS B CA 1
ATOM 3163 C C . LYS B 1 92 ? -3.619 35.719 9.367 1 94 92 LYS B C 1
ATOM 3165 O O . LYS B 1 92 ? -3.605 35.094 8.305 1 94 92 LYS B O 1
ATOM 3170 N N . LYS B 1 93 ? -4.25 36.844 9.484 1 92.5 93 LYS B N 1
ATOM 3171 C CA . LYS B 1 93 ? -4.973 37.469 8.375 1 92.5 93 LYS B CA 1
ATOM 3172 C C . LYS B 1 93 ? -4.047 37.719 7.191 1 92.5 93 LYS B C 1
ATOM 3174 O O . LYS B 1 93 ? -4.418 37.469 6.043 1 92.5 93 LYS B O 1
ATOM 3179 N N . TYR B 1 94 ? -2.893 38.188 7.512 1 94.69 94 TYR B N 1
ATOM 3180 C CA . TYR B 1 94 ? -1.91 38.438 6.457 1 94.69 94 TYR B CA 1
ATOM 3181 C C . TYR B 1 94 ? -1.571 37.125 5.738 1 94.69 94 TYR B C 1
ATOM 3183 O O . TYR B 1 94 ? -1.593 37.062 4.508 1 94.69 94 TYR B O 1
ATOM 3191 N N . CYS B 1 95 ? -1.308 36.094 6.52 1 92.12 95 CYS B N 1
ATOM 3192 C CA . CYS B 1 95 ? -0.886 34.812 5.961 1 92.12 95 CYS B CA 1
ATOM 3193 C C . CYS B 1 95 ? -2.002 34.188 5.133 1 92.12 95 CYS B C 1
ATOM 3195 O O . CYS B 1 95 ? -1.748 33.625 4.062 1 92.12 95 CYS B O 1
ATOM 3197 N N . MET B 1 96 ? -3.195 34.281 5.539 1 86.19 96 MET B N 1
ATOM 3198 C CA . MET B 1 96 ? -4.332 33.688 4.832 1 86.19 96 MET B CA 1
ATOM 3199 C C . MET B 1 96 ? -4.602 34.438 3.527 1 86.19 96 MET B C 1
ATOM 3201 O O . MET B 1 96 ? -4.918 33.812 2.512 1 86.19 96 MET B O 1
ATOM 3205 N N . LYS B 1 97 ? -4.402 35.656 3.492 1 88.06 97 LYS B N 1
ATOM 3206 C CA . LYS B 1 97 ? -4.691 36.469 2.312 1 88.06 97 LYS B CA 1
ATOM 3207 C C . LYS B 1 97 ? -3.543 36.406 1.309 1 88.06 97 LYS B C 1
ATOM 3209 O O . LYS B 1 97 ? -3.771 36.406 0.097 1 88.06 97 LYS B O 1
ATOM 3214 N N . SER B 1 98 ? -2.344 36.469 1.816 1 89.19 98 SER B N 1
ATOM 3215 C CA . SER B 1 98 ? -1.172 36.469 0.948 1 89.19 98 SER B CA 1
ATOM 3216 C C . SER B 1 98 ? -0.814 35.031 0.529 1 89.19 98 SER B C 1
ATOM 3218 O O . SER B 1 98 ? -0.025 34.844 -0.396 1 89.19 98 SER B O 1
ATOM 3220 N N . GLU B 1 99 ? -1.315 34 1.244 1 84.62 99 GLU B N 1
ATOM 3221 C CA . GLU B 1 99 ? -1.044 32.594 1.029 1 84.62 99 GLU B CA 1
ATOM 3222 C C . GLU B 1 99 ? 0.389 32.219 1.417 1 84.62 99 GLU B C 1
ATOM 3224 O O . GLU B 1 99 ? 0.962 31.281 0.892 1 84.62 99 GLU B O 1
ATOM 3229 N N . GLU B 1 100 ? 1.009 33.062 2.213 1 88.06 100 GLU B N 1
ATOM 3230 C CA . GLU B 1 100 ? 2.316 32.781 2.793 1 88.06 100 GLU B CA 1
ATOM 3231 C C . GLU B 1 100 ? 2.18 32.188 4.191 1 88.06 100 GLU B C 1
ATOM 3233 O O . GLU B 1 100 ? 2.555 32.812 5.18 1 88.06 100 GLU B O 1
ATOM 3238 N N . TYR B 1 101 ? 1.824 31.031 4.211 1 86.81 101 TYR B N 1
ATOM 3239 C CA . TYR B 1 101 ? 1.438 30.391 5.461 1 86.81 101 TYR B CA 1
ATOM 3240 C C . TYR B 1 101 ? 2.66 30.094 6.32 1 86.81 101 TYR B C 1
ATOM 3242 O O . TYR B 1 101 ? 2.568 30.047 7.551 1 86.81 101 TYR B O 1
ATOM 3250 N N . ARG B 1 102 ? 3.746 29.938 5.734 1 91.06 102 ARG B N 1
ATOM 3251 C CA . ARG B 1 102 ? 4.949 29.594 6.484 1 91.06 102 ARG B CA 1
ATOM 3252 C C . ARG B 1 102 ? 5.453 30.781 7.297 1 91.06 102 ARG B C 1
ATOM 3254 O O . ARG B 1 102 ? 6.234 30.609 8.234 1 91.06 102 ARG B O 1
ATOM 3261 N N . PHE B 1 103 ? 5.02 31.953 6.906 1 94.81 103 PHE B N 1
ATOM 3262 C CA . PHE B 1 103 ? 5.465 33.156 7.582 1 94.81 103 PHE B CA 1
ATOM 3263 C C . PHE B 1 103 ? 5.066 33.156 9.055 1 94.81 103 PHE B C 1
ATOM 3265 O O . PHE B 1 103 ? 5.848 33.531 9.922 1 94.81 103 PHE B O 1
ATOM 3272 N N . ILE B 1 104 ? 3.918 32.688 9.32 1 95.44 104 ILE B N 1
ATOM 3273 C CA . ILE B 1 104 ? 3.432 32.688 10.695 1 95.44 104 ILE B CA 1
ATOM 3274 C C . ILE B 1 104 ? 4.273 31.734 11.539 1 95.44 104 ILE B C 1
ATOM 3276 O O . ILE B 1 104 ? 4.547 32 12.711 1 95.44 104 ILE B O 1
ATOM 3280 N N . ILE B 1 105 ? 4.738 30.641 11.008 1 96.38 105 ILE B N 1
ATOM 3281 C CA . ILE B 1 105 ? 5.594 29.688 11.711 1 96.38 105 ILE B CA 1
ATOM 3282 C C . ILE B 1 105 ? 6.957 30.312 11.977 1 96.38 105 ILE B C 1
ATOM 3284 O O . ILE B 1 105 ? 7.508 30.172 13.07 1 96.38 105 ILE B O 1
ATOM 3288 N N . LYS B 1 106 ? 7.422 30.984 10.992 1 96.44 106 LYS B N 1
ATOM 3289 C CA . LYS B 1 106 ? 8.703 31.672 11.141 1 96.44 106 LYS B CA 1
ATOM 3290 C C . LYS B 1 106 ? 8.664 32.656 12.289 1 96.44 106 LYS B C 1
ATOM 3292 O O . LYS B 1 106 ? 9.57 32.688 13.125 1 96.44 106 LYS B O 1
ATOM 3297 N N . VAL B 1 107 ? 7.641 33.438 12.266 1 96.25 107 VAL B N 1
ATOM 3298 C CA . VAL B 1 107 ? 7.484 34.438 13.305 1 96.25 107 VAL B CA 1
ATOM 3299 C C . VAL B 1 107 ? 7.426 33.75 14.68 1 96.25 107 VAL B C 1
ATOM 3301 O O . VAL B 1 107 ? 8.094 34.188 15.617 1 96.25 107 VAL B O 1
ATOM 3304 N N . ALA B 1 108 ? 6.648 32.75 14.781 1 96.5 108 ALA B N 1
ATOM 3305 C CA . ALA B 1 108 ? 6.527 32.031 16.031 1 96.5 108 ALA B CA 1
ATOM 3306 C C . ALA B 1 108 ? 7.871 31.453 16.469 1 96.5 108 ALA B C 1
ATOM 3308 O O . ALA B 1 108 ? 8.25 31.547 17.641 1 96.5 108 ALA B O 1
ATOM 3309 N N . SER B 1 109 ? 8.578 30.859 15.539 1 96.62 109 SER B N 1
ATOM 3310 C CA . SER B 1 109 ? 9.867 30.234 15.805 1 96.62 109 SER B CA 1
ATOM 3311 C C . SER B 1 109 ? 10.891 31.25 16.281 1 96.62 109 SER B C 1
ATOM 3313 O O . SER B 1 109 ? 11.609 31 17.266 1 96.62 109 SER B O 1
ATOM 3315 N N . ASP B 1 110 ? 10.922 32.406 15.664 1 95.31 110 ASP B N 1
ATOM 3316 C CA . ASP B 1 110 ? 11.867 33.469 16 1 95.31 110 ASP B CA 1
ATOM 3317 C C . ASP B 1 110 ? 11.555 34.062 17.359 1 95.31 110 ASP B C 1
ATOM 3319 O O . ASP B 1 110 ? 12.438 34.656 18.016 1 95.31 110 ASP B O 1
ATOM 3323 N N . ASN B 1 111 ? 10.352 34 17.734 1 95.12 111 ASN B N 1
ATOM 3324 C CA . ASN B 1 111 ? 9.922 34.594 19 1 95.12 111 ASN B CA 1
ATOM 3325 C C . ASN B 1 111 ? 9.508 33.531 20.016 1 95.12 111 ASN B C 1
ATOM 3327 O O . ASN B 1 111 ? 8.633 33.781 20.844 1 95.12 111 ASN B O 1
ATOM 3331 N N . ILE B 1 112 ? 9.984 32.375 19.938 1 95.12 112 ILE B N 1
ATOM 3332 C CA . ILE B 1 112 ? 9.555 31.188 20.656 1 95.12 112 ILE B CA 1
ATOM 3333 C C . ILE B 1 112 ? 9.695 31.406 22.156 1 95.12 112 ILE B C 1
ATOM 3335 O O . ILE B 1 112 ? 9.016 30.766 22.969 1 95.12 112 ILE B O 1
ATOM 3339 N N . ASN B 1 113 ? 10.586 32.344 22.547 1 91.81 113 ASN B N 1
ATOM 3340 C CA . ASN B 1 113 ? 10.82 32.594 23.969 1 91.81 113 ASN B CA 1
ATOM 3341 C C . ASN B 1 113 ? 9.773 33.562 24.547 1 91.81 113 ASN B C 1
ATOM 3343 O O . ASN B 1 113 ? 9.688 33.719 25.766 1 91.81 113 ASN B O 1
ATOM 3347 N N . CYS B 1 114 ? 9.023 34.188 23.703 1 92.88 114 CYS B N 1
ATOM 3348 C CA . CYS B 1 114 ? 7.875 34.969 24.141 1 92.88 114 CYS B CA 1
ATOM 3349 C C . CYS B 1 114 ? 6.605 34.125 24.156 1 92.88 114 CYS B C 1
ATOM 3351 O O . CYS B 1 114 ? 5.828 34.156 23.203 1 92.88 114 CYS B O 1
ATOM 3353 N N . LEU B 1 115 ? 6.301 33.562 25.234 1 91.62 115 LEU B N 1
ATOM 3354 C CA . LEU B 1 115 ? 5.262 32.531 25.344 1 91.62 115 LEU B CA 1
ATOM 3355 C C . LEU B 1 115 ? 3.883 33.156 25.094 1 91.62 115 LEU B C 1
ATOM 3357 O O . LEU B 1 115 ? 3.012 32.5 24.516 1 91.62 115 LEU B O 1
ATOM 3361 N N . ASP B 1 116 ? 3.752 34.375 25.547 1 93.56 116 ASP B N 1
ATOM 3362 C CA . ASP B 1 116 ? 2.453 35 25.359 1 93.56 116 ASP B CA 1
ATOM 3363 C C . ASP B 1 116 ? 2.133 35.156 23.875 1 93.56 116 ASP B C 1
ATOM 3365 O O . ASP B 1 116 ? 1.017 34.875 23.438 1 93.56 116 ASP B O 1
ATOM 3369 N N . LEU B 1 117 ? 3.104 35.562 23.141 1 95.94 117 LEU B N 1
ATOM 3370 C CA . LEU B 1 117 ? 2.895 35.781 21.703 1 95.94 117 LEU B CA 1
ATOM 3371 C C . LEU B 1 117 ? 2.688 34.438 21 1 95.94 117 LEU B C 1
ATOM 3373 O O . LEU B 1 117 ? 1.765 34.281 20.188 1 95.94 117 LEU B O 1
ATOM 3377 N N . VAL B 1 118 ? 3.5 33.469 21.328 1 96.56 118 VAL B N 1
ATOM 3378 C CA . VAL B 1 118 ? 3.424 32.156 20.688 1 96.56 118 VAL B CA 1
ATOM 3379 C C . VAL B 1 118 ? 2.104 31.469 21.047 1 96.56 118 VAL B C 1
ATOM 3381 O O . VAL B 1 118 ? 1.479 30.828 20.203 1 96.56 118 VAL B O 1
ATOM 3384 N N . THR B 1 119 ? 1.658 31.656 22.219 1 96.19 119 THR B N 1
ATOM 3385 C CA . THR B 1 119 ? 0.379 31.094 22.656 1 96.19 119 THR B CA 1
ATOM 3386 C C . THR B 1 119 ? -0.776 31.766 21.906 1 96.19 119 THR B C 1
ATOM 3388 O O . THR B 1 119 ? -1.741 31.094 21.531 1 96.19 119 THR B O 1
ATOM 3391 N N . ALA B 1 120 ? -0.642 33.031 21.766 1 96.75 120 ALA B N 1
ATOM 3392 C CA . ALA B 1 120 ? -1.659 33.75 21 1 96.75 120 ALA B CA 1
ATOM 3393 C C . ALA B 1 120 ? -1.725 33.25 19.562 1 96.75 120 ALA B C 1
ATOM 3395 O O . ALA B 1 120 ? -2.812 33.062 19.016 1 96.75 120 ALA B O 1
ATOM 3396 N N . ILE B 1 121 ? -0.595 32.969 19 1 96.81 121 ILE B N 1
ATOM 3397 C CA . ILE B 1 121 ? -0.539 32.438 17.656 1 96.81 121 ILE B CA 1
ATOM 3398 C C . ILE B 1 121 ? -1.147 31.031 17.625 1 96.81 121 ILE B C 1
ATOM 3400 O O . ILE B 1 121 ? -1.901 30.688 16.719 1 96.81 121 ILE B O 1
ATOM 3404 N N . ALA B 1 122 ? -0.872 30.25 18.562 1 96.81 122 ALA B N 1
ATOM 3405 C CA . ALA B 1 122 ? -1.433 28.906 18.688 1 96.81 122 ALA B CA 1
ATOM 3406 C C . ALA B 1 122 ? -2.957 28.938 18.734 1 96.81 122 ALA B C 1
ATOM 3408 O O . ALA B 1 122 ? -3.631 28.094 18.156 1 96.81 122 ALA B O 1
ATOM 3409 N N . LYS B 1 123 ? -3.467 29.922 19.422 1 95.81 123 LYS B N 1
ATOM 3410 C CA . LYS B 1 123 ? -4.914 30.078 19.5 1 95.81 123 LYS B CA 1
ATOM 3411 C C . LYS B 1 123 ? -5.512 30.344 18.125 1 95.81 123 LYS B C 1
ATOM 3413 O O . LYS B 1 123 ? -6.594 29.828 17.812 1 95.81 123 LYS B O 1
ATOM 3418 N N . GLU B 1 124 ? -4.82 31.094 17.375 1 94.38 124 GLU B N 1
ATOM 3419 C CA . GLU B 1 124 ? -5.277 31.344 16.016 1 94.38 124 GLU B CA 1
ATOM 3420 C C . GLU B 1 124 ? -5.277 30.062 15.188 1 94.38 124 GLU B C 1
ATOM 3422 O O . GLU B 1 124 ? -6.172 29.844 14.367 1 94.38 124 GLU B O 1
ATOM 3427 N N . PHE B 1 125 ? -4.297 29.203 15.383 1 93.62 125 PHE B N 1
ATOM 3428 C CA . PHE B 1 125 ? -4.25 27.906 14.719 1 93.62 125 PHE B CA 1
ATOM 3429 C C . PHE B 1 125 ? -5.457 27.062 15.102 1 93.62 125 PHE B C 1
ATOM 3431 O O . PHE B 1 125 ? -6.027 26.359 14.258 1 93.62 125 PHE B O 1
ATOM 3438 N N . LEU B 1 126 ? -5.793 27.125 16.312 1 93.19 126 LEU B N 1
ATOM 3439 C CA . LEU B 1 126 ? -6.945 26.375 16.781 1 93.19 126 LEU B CA 1
ATOM 3440 C C . LEU B 1 126 ? -8.219 26.828 16.094 1 93.19 126 LEU B C 1
ATOM 3442 O O . LEU B 1 126 ? -9.062 26.016 15.719 1 93.19 126 LEU B O 1
ATOM 3446 N N . ILE B 1 127 ? -8.344 28.094 15.953 1 90.56 127 ILE B N 1
ATOM 3447 C CA . ILE B 1 127 ? -9.5 28.656 15.25 1 90.56 127 ILE B CA 1
ATOM 3448 C C . ILE B 1 127 ? -9.523 28.141 13.812 1 90.56 127 ILE B C 1
ATOM 3450 O O . ILE B 1 127 ? -10.562 27.703 13.328 1 90.56 127 ILE B O 1
ATOM 3454 N N . LEU B 1 128 ? -8.414 28.125 13.188 1 89.62 128 LEU B N 1
ATOM 3455 C CA . LEU B 1 128 ? -8.312 27.641 11.812 1 89.62 128 LEU B CA 1
ATOM 3456 C C . LEU B 1 128 ? -8.641 26.156 11.734 1 89.62 128 LEU B C 1
ATOM 3458 O O . LEU B 1 128 ? -9.258 25.703 10.773 1 89.62 128 LEU B O 1
ATOM 3462 N N . ALA B 1 129 ? -8.195 25.422 12.703 1 91 129 ALA B N 1
ATOM 3463 C CA . ALA B 1 129 ? -8.469 23.984 12.75 1 91 129 ALA B CA 1
ATOM 3464 C C . ALA B 1 129 ? -9.969 23.719 12.797 1 91 129 ALA B C 1
ATOM 3466 O O . ALA B 1 129 ? -10.469 22.844 12.086 1 91 129 ALA B O 1
ATOM 3467 N N . ASN B 1 130 ? -10.625 24.438 13.57 1 87.44 130 ASN B N 1
ATOM 3468 C CA . ASN B 1 130 ? -12.07 24.297 13.695 1 87.44 130 ASN B CA 1
ATOM 3469 C C . ASN B 1 130 ? -12.781 24.688 12.398 1 87.44 130 ASN B C 1
ATOM 3471 O O . ASN B 1 130 ? -13.742 24.016 11.992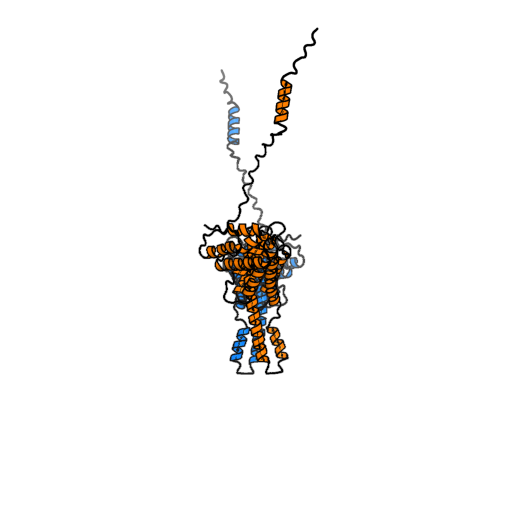 1 87.44 130 ASN B O 1
ATOM 3475 N N . GLU B 1 131 ? -12.32 25.719 11.812 1 86.31 131 GLU B N 1
ATOM 3476 C CA . GLU B 1 131 ? -12.898 26.156 10.555 1 86.31 131 GLU B CA 1
ATOM 3477 C C . GLU B 1 131 ? -12.703 25.109 9.461 1 86.31 131 GLU B C 1
ATOM 3479 O O . GLU B 1 131 ? -13.57 24.906 8.609 1 86.31 131 GLU B O 1
ATOM 3484 N N . TYR B 1 132 ? -11.664 24.406 9.461 1 89 132 TYR B N 1
ATOM 3485 C CA . TYR B 1 132 ? -11.375 23.375 8.477 1 89 132 TYR B CA 1
ATOM 3486 C C . TYR B 1 132 ? -12.414 22.266 8.531 1 89 132 TYR B C 1
ATOM 3488 O O . TYR B 1 132 ? -12.828 21.734 7.496 1 89 132 TYR B O 1
ATOM 3496 N N . MET B 1 133 ? -12.852 21.844 9.594 1 84.06 133 MET B N 1
ATOM 3497 C CA . MET B 1 133 ? -13.75 20.703 9.766 1 84.06 133 MET B CA 1
ATOM 3498 C C . MET B 1 133 ? -15.203 21.125 9.523 1 84.06 133 MET B C 1
ATOM 3500 O O . MET B 1 133 ? -16.062 20.266 9.266 1 84.06 133 MET B O 1
ATOM 3504 N N . THR B 1 134 ? -15.523 22.375 9.609 1 79.75 134 THR B N 1
ATOM 3505 C CA . THR B 1 134 ? -16.922 22.797 9.586 1 79.75 134 THR B CA 1
ATOM 3506 C C . THR B 1 134 ? -17.234 23.547 8.289 1 79.75 134 THR B C 1
ATOM 3508 O O . THR B 1 134 ? -18.391 23.547 7.836 1 79.75 134 THR B O 1
ATOM 3511 N N . ASP B 1 135 ? -16.391 24.328 7.734 1 68.31 135 ASP B N 1
ATOM 3512 C CA . ASP B 1 135 ? -16.703 25.234 6.625 1 68.31 135 ASP B CA 1
ATOM 3513 C C . ASP B 1 135 ? -16.406 24.562 5.281 1 68.31 135 ASP B C 1
ATOM 3515 O O . ASP B 1 135 ? -15.352 23.953 5.105 1 68.31 135 ASP B O 1
ATOM 3519 N N . GLU B 1 136 ? -17.406 24.312 4.402 1 60.09 136 GLU B N 1
ATOM 3520 C CA . GLU B 1 136 ? -17.297 23.719 3.072 1 60.09 136 GLU B CA 1
ATOM 3521 C C . GLU B 1 136 ? -16.328 24.5 2.197 1 60.09 136 GLU B C 1
ATOM 3523 O O . GLU B 1 136 ? -15.672 23.922 1.323 1 60.09 136 GLU B O 1
ATOM 3528 N N . ASP B 1 137 ? -16.469 25.812 2.08 1 53.31 137 ASP B N 1
ATOM 3529 C CA . ASP B 1 137 ? -15.883 26.656 1.049 1 53.31 137 ASP B CA 1
ATOM 3530 C C . ASP B 1 137 ? -14.367 26.75 1.204 1 53.31 137 ASP B C 1
ATOM 3532 O O . ASP B 1 137 ? -13.641 26.875 0.215 1 53.31 137 ASP B O 1
ATOM 3536 N N . ILE B 1 138 ? -13.68 27.125 2.311 1 50.28 138 ILE B N 1
ATOM 3537 C CA . ILE B 1 138 ? -12.461 27.922 2.43 1 50.28 138 ILE B CA 1
ATOM 3538 C C . ILE B 1 138 ? -11.25 26.984 2.518 1 50.28 138 ILE B C 1
ATOM 3540 O O . ILE B 1 138 ? -11.211 26.094 3.357 1 50.28 138 ILE B O 1
ATOM 3544 N N . GLY B 1 139 ? -10.297 27.297 1.541 1 55.22 139 GLY B N 1
ATOM 3545 C CA . GLY B 1 139 ? -8.859 27.094 1.498 1 55.22 139 GLY B CA 1
ATOM 3546 C C . GLY B 1 139 ? -8.414 25.812 2.193 1 55.22 139 GLY B C 1
ATOM 3547 O O . GLY B 1 139 ? -7.473 25.828 2.988 1 55.22 139 GLY B O 1
ATOM 3548 N N . LYS B 1 140 ? -9.281 24.734 2.039 1 61.88 140 LYS B N 1
ATOM 3549 C CA . LYS B 1 140 ? -9.344 23.484 2.793 1 61.88 140 LYS B CA 1
ATOM 3550 C C . LYS B 1 140 ? -7.98 22.812 2.855 1 61.88 140 LYS B C 1
ATOM 3552 O O . LYS B 1 140 ? -7.609 22.25 3.883 1 61.88 140 LYS B O 1
ATOM 3557 N N . GLN B 1 141 ? -7.207 23.078 1.839 1 69.88 141 GLN B N 1
ATOM 3558 C CA . GLN B 1 141 ? -5.969 22.312 1.883 1 69.88 141 GLN B CA 1
ATOM 3559 C C . GLN B 1 141 ? -4.859 23.094 2.576 1 69.88 141 GLN B C 1
ATOM 3561 O O . GLN B 1 141 ? -3.85 22.516 2.994 1 69.88 141 GLN B O 1
ATOM 3566 N N . GLN B 1 142 ? -5.129 24.312 2.967 1 84.75 142 GLN B N 1
ATOM 3567 C CA . GLN B 1 142 ? -4.047 25.172 3.428 1 84.75 142 GLN B CA 1
ATOM 3568 C C . GLN B 1 142 ? -3.707 24.906 4.891 1 84.75 142 GLN B C 1
ATOM 3570 O O . GLN B 1 142 ? -2.533 24.875 5.266 1 84.75 142 GLN B O 1
ATOM 3575 N N . PHE B 1 143 ? -4.723 24.672 5.582 1 91.12 143 PHE B N 1
ATOM 3576 C CA . PHE B 1 143 ? -4.465 24.516 7.008 1 91.12 143 PHE B CA 1
ATOM 3577 C C . PHE B 1 143 ? -3.699 23.219 7.277 1 91.12 143 PHE B C 1
ATOM 3579 O O . PHE B 1 143 ? -2.688 23.234 7.984 1 91.12 143 PHE B O 1
ATOM 3586 N N . PRO B 1 144 ? -4.113 22.141 6.645 1 94.25 144 PRO B N 1
ATOM 3587 C CA . PRO B 1 144 ? -3.311 20.922 6.832 1 94.25 144 PRO B CA 1
ATOM 3588 C C . PRO B 1 144 ? -1.866 21.094 6.363 1 94.25 144 PRO B C 1
ATOM 3590 O O . PRO B 1 144 ? -0.947 20.547 6.969 1 94.25 144 PRO B O 1
ATOM 3593 N N . GLU B 1 145 ? -1.666 21.828 5.363 1 94.31 145 GLU B N 1
ATOM 3594 C CA . GLU B 1 145 ? -0.308 22.109 4.906 1 94.31 145 GLU B CA 1
ATOM 3595 C C . GLU B 1 145 ? 0.485 22.859 5.977 1 94.31 145 GLU B C 1
ATOM 3597 O O . GLU B 1 145 ? 1.664 22.578 6.195 1 94.31 145 GLU B O 1
ATOM 3602 N N . LEU B 1 146 ? -0.211 23.781 6.555 1 94.44 146 LEU B N 1
ATOM 3603 C CA . LEU B 1 146 ? 0.397 24.531 7.641 1 94.44 146 LEU B CA 1
ATOM 3604 C C . LEU B 1 146 ? 0.813 23.609 8.781 1 94.44 146 LEU B C 1
ATOM 3606 O O . LEU B 1 146 ? 1.923 23.734 9.305 1 94.44 146 LEU B O 1
ATOM 3610 N N . MET B 1 147 ? -0.036 22.703 9.117 1 95.75 147 MET B N 1
ATOM 3611 C CA . MET B 1 147 ? 0.277 21.766 10.195 1 95.75 147 MET B CA 1
ATOM 3612 C C . MET B 1 147 ? 1.467 20.891 9.82 1 95.75 147 MET B C 1
ATOM 3614 O O . MET B 1 147 ? 2.326 20.609 10.664 1 95.75 147 MET B O 1
ATOM 3618 N N . GLY B 1 148 ? 1.479 20.453 8.57 1 96.75 148 GLY B N 1
ATOM 3619 C CA . GLY B 1 148 ? 2.635 19.703 8.109 1 96.75 148 GLY B CA 1
ATOM 3620 C C . GLY B 1 148 ? 3.936 20.469 8.234 1 96.75 148 GLY B C 1
ATOM 3621 O O . GLY B 1 148 ? 4.949 19.922 8.664 1 96.75 148 GLY B O 1
ATOM 3622 N N . SER B 1 149 ? 3.885 21.688 7.934 1 96.25 149 SER B N 1
ATOM 3623 C CA . SER B 1 149 ? 5.059 22.547 8.016 1 96.25 149 SER B CA 1
ATOM 3624 C C . SER B 1 149 ? 5.5 22.734 9.461 1 96.25 149 SER B C 1
ATOM 3626 O O . SER B 1 149 ? 6.699 22.797 9.75 1 96.25 149 SER B O 1
ATOM 3628 N N . VAL B 1 150 ? 4.531 22.891 10.32 1 97.44 150 VAL B N 1
ATOM 3629 C CA . VAL B 1 150 ? 4.824 23.047 11.742 1 97.44 150 VAL B CA 1
ATOM 3630 C C . VAL B 1 150 ? 5.605 21.828 12.242 1 97.44 150 VAL B C 1
ATOM 3632 O O . VAL B 1 150 ? 6.605 21.984 12.953 1 97.44 150 VAL B O 1
ATOM 3635 N N . ILE B 1 151 ? 5.211 20.688 11.836 1 97.12 151 ILE B N 1
ATOM 3636 C CA . ILE B 1 151 ? 5.793 19.422 12.281 1 97.12 151 ILE B CA 1
ATOM 3637 C C . ILE B 1 151 ? 7.195 19.266 11.695 1 97.12 151 ILE B C 1
ATOM 3639 O O . ILE B 1 151 ? 8.102 18.75 12.367 1 97.12 151 ILE B O 1
ATOM 3643 N N . ALA B 1 152 ? 7.352 19.734 10.531 1 96.69 152 ALA B N 1
ATOM 3644 C CA . ALA B 1 152 ? 8.625 19.562 9.828 1 96.69 152 ALA B CA 1
ATOM 3645 C C . ALA B 1 152 ? 9.57 20.719 10.117 1 96.69 152 ALA B C 1
ATOM 3647 O O . ALA B 1 152 ? 10.742 20.688 9.719 1 96.69 152 ALA B O 1
ATOM 3648 N N . TRP B 1 153 ? 9.094 21.734 10.805 1 96.62 153 TRP B N 1
ATOM 3649 C CA . TRP B 1 153 ? 9.883 22.938 11 1 96.62 153 TRP B CA 1
ATOM 3650 C C . TRP B 1 153 ? 11.117 22.656 11.844 1 96.62 153 TRP B C 1
ATOM 3652 O O . TRP B 1 153 ? 11.062 21.875 12.797 1 96.62 153 TRP B O 1
ATOM 3662 N N . LYS B 1 154 ? 12.227 23.297 11.477 1 96.06 154 LYS B N 1
ATOM 3663 C CA . LYS B 1 154 ? 13.43 23.234 12.297 1 96.06 154 LYS B CA 1
ATOM 3664 C C . LYS B 1 154 ? 13.367 24.219 13.453 1 96.06 154 LYS B C 1
ATOM 3666 O O . LYS B 1 154 ? 13.906 25.328 13.367 1 96.06 154 LYS B O 1
ATOM 3671 N N . TRP B 1 155 ? 12.781 23.797 14.453 1 96.62 155 TRP B N 1
ATOM 3672 C CA . TRP B 1 155 ? 12.625 24.625 15.641 1 96.62 155 TRP B CA 1
ATOM 3673 C C . TRP B 1 155 ? 13.969 24.859 16.328 1 96.62 155 TRP B C 1
ATOM 3675 O O . TRP B 1 155 ? 14.875 24.031 16.234 1 96.62 155 TRP B O 1
ATOM 3685 N N . PRO B 1 156 ? 14.094 25.953 17.016 1 94.88 156 PRO B N 1
ATOM 3686 C CA . PRO B 1 156 ? 15.328 26.203 17.766 1 94.88 156 PRO B CA 1
ATOM 3687 C C . PRO B 1 156 ? 15.648 25.109 18.766 1 94.88 156 PRO B C 1
ATOM 3689 O O . PRO B 1 156 ? 14.75 24.375 19.188 1 94.88 156 PRO B O 1
ATOM 3692 N N . PRO B 1 157 ? 16.875 25.016 19.172 1 93.19 157 PRO B N 1
ATOM 3693 C CA . PRO B 1 157 ? 17.281 23.969 20.109 1 93.19 157 PRO B CA 1
ATOM 3694 C C . PRO B 1 157 ? 16.484 24 21.406 1 93.19 157 PRO B C 1
ATOM 3696 O O . PRO B 1 157 ? 16.266 25.062 21.984 1 93.19 157 PRO B O 1
ATOM 3699 N N . GLY B 1 158 ? 16.031 22.922 21.75 1 93.38 158 GLY B N 1
ATOM 3700 C CA . GLY B 1 158 ? 15.305 22.781 23 1 93.38 158 GLY B CA 1
ATOM 3701 C C . GLY B 1 158 ? 13.82 23.062 22.859 1 93.38 158 GLY B C 1
ATOM 3702 O O . GLY B 1 158 ? 13.055 22.859 23.797 1 93.38 158 GLY B O 1
ATOM 3703 N N . LYS B 1 159 ? 13.469 23.562 21.656 1 95.06 159 LYS B N 1
ATOM 3704 C CA . LYS B 1 159 ? 12.078 23.969 21.484 1 95.06 159 LYS B CA 1
ATOM 3705 C C . LYS B 1 159 ? 11.352 23.047 20.516 1 95.06 159 LYS B C 1
ATOM 3707 O O . LYS B 1 159 ? 10.219 23.312 20.125 1 95.06 159 LYS B O 1
ATOM 3712 N N . ALA B 1 160 ? 12.047 21.969 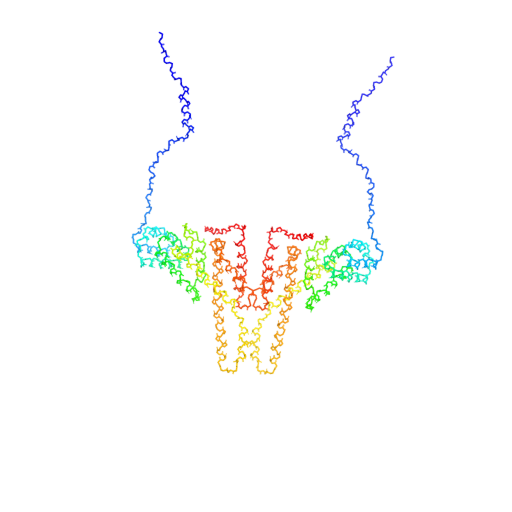20.125 1 94 160 ALA B N 1
ATOM 3713 C CA . ALA B 1 160 ? 11.469 21.016 19.188 1 94 160 ALA B CA 1
ATOM 3714 C C . ALA B 1 160 ? 10.727 19.891 19.922 1 94 160 ALA B C 1
ATOM 3716 O O . ALA B 1 160 ? 10.914 18.719 19.625 1 94 160 ALA B O 1
ATOM 3717 N N . LYS B 1 161 ? 9.945 20.297 20.891 1 94.19 161 LYS B N 1
ATOM 3718 C CA . LYS B 1 161 ? 9.148 19.359 21.672 1 94.19 161 LYS B CA 1
ATOM 3719 C C . LYS B 1 161 ? 7.68 19.781 21.703 1 94.19 161 LYS B C 1
ATOM 3721 O O . LYS B 1 161 ? 7.371 20.969 21.812 1 94.19 161 LYS B O 1
ATOM 3726 N N . ALA B 1 162 ? 6.859 18.781 21.562 1 95.44 162 ALA B N 1
ATOM 3727 C CA . ALA B 1 162 ? 5.426 19.062 21.578 1 95.44 162 ALA B CA 1
ATOM 3728 C C . ALA B 1 162 ? 4.887 19.094 23 1 95.44 162 ALA B C 1
ATOM 3730 O O . ALA B 1 162 ? 4.02 18.297 23.359 1 95.44 162 ALA B O 1
ATOM 3731 N N . ILE B 1 163 ? 5.348 19.953 23.75 1 95.19 163 ILE B N 1
ATOM 3732 C CA . ILE B 1 163 ? 4.93 20.234 25.109 1 95.19 163 ILE B CA 1
ATOM 3733 C C . ILE B 1 163 ? 4.398 21.672 25.203 1 95.19 163 ILE B C 1
ATOM 3735 O O . ILE B 1 163 ? 5.062 22.609 24.766 1 95.19 163 ILE B O 1
ATOM 3739 N N . GLU B 1 164 ? 3.285 21.891 25.766 1 94.88 164 GLU B N 1
ATOM 3740 C CA . GLU B 1 164 ? 2.557 23.156 25.734 1 94.88 164 GLU B CA 1
ATOM 3741 C C . GLU B 1 164 ? 3.396 24.281 26.312 1 94.88 164 GLU B C 1
ATOM 3743 O O . GLU B 1 164 ? 3.424 25.391 25.75 1 94.88 164 GLU B O 1
ATOM 3748 N N . SER B 1 165 ? 4.129 24.016 27.406 1 94.19 165 SER B N 1
ATOM 3749 C CA . SER B 1 165 ? 4.898 25.047 28.078 1 94.19 165 SER B CA 1
ATOM 3750 C C . SER B 1 165 ? 6.195 25.359 27.344 1 94.19 165 SER B C 1
ATOM 3752 O O . SER B 1 165 ? 6.855 26.359 27.625 1 94.19 165 SER B O 1
ATOM 3754 N N . VAL B 1 166 ? 6.598 24.516 26.422 1 94.88 166 VAL B N 1
ATOM 3755 C CA . VAL B 1 166 ? 7.859 24.672 25.703 1 94.88 166 VAL B CA 1
ATOM 3756 C C . VAL B 1 166 ? 7.598 25.219 24.297 1 94.88 166 VAL B C 1
ATOM 3758 O O . VAL B 1 166 ? 8.227 26.188 23.875 1 94.88 166 VAL B O 1
ATOM 3761 N N . ASN B 1 167 ? 6.691 24.625 23.609 1 97.19 167 ASN B N 1
ATOM 3762 C CA . ASN B 1 167 ? 6.32 25 22.25 1 97.19 167 ASN B CA 1
ATOM 3763 C C . ASN B 1 167 ? 4.828 24.797 22 1 97.19 167 ASN B C 1
ATOM 3765 O O . ASN B 1 167 ? 4.41 23.766 21.484 1 97.19 167 ASN B O 1
ATOM 3769 N N . PRO B 1 168 ? 4.027 25.828 22.344 1 96.81 168 PRO B N 1
ATOM 3770 C CA . PRO B 1 168 ? 2.57 25.703 22.219 1 96.81 168 PRO B CA 1
ATOM 3771 C C . PRO B 1 168 ? 2.115 25.469 20.781 1 96.81 168 PRO B C 1
ATOM 3773 O O . PRO B 1 168 ? 1.088 24.828 20.562 1 96.81 168 PRO B O 1
ATOM 3776 N N . ILE B 1 169 ? 2.838 25.938 19.828 1 97.06 169 ILE B N 1
ATOM 3777 C CA . ILE B 1 169 ? 2.463 25.781 18.422 1 97.06 169 ILE B CA 1
ATOM 3778 C C . ILE B 1 169 ? 2.629 24.328 18 1 97.06 169 ILE B C 1
ATOM 3780 O O . ILE B 1 169 ? 1.723 23.75 17.406 1 97.06 169 ILE B O 1
ATOM 3784 N N . LEU B 1 170 ? 3.77 23.812 18.312 1 97.69 170 LEU B N 1
ATOM 3785 C CA . LEU B 1 170 ? 4.039 22.422 18 1 97.69 170 LEU B CA 1
ATOM 3786 C C . LEU B 1 170 ? 3.094 21.5 18.766 1 97.69 170 LEU B C 1
ATOM 3788 O O . LEU B 1 170 ? 2.584 20.516 18.203 1 97.69 170 LEU B O 1
ATOM 3792 N N . TYR B 1 171 ? 2.861 21.781 20.016 1 97.5 171 TYR B N 1
ATOM 3793 C CA . TYR B 1 171 ? 1.931 21.031 20.844 1 97.5 171 TYR B CA 1
ATOM 3794 C C . TYR B 1 171 ? 0.545 20.984 20.203 1 97.5 171 TYR B C 1
ATOM 3796 O O . TYR B 1 171 ? -0.041 19.906 20.047 1 97.5 171 TYR B O 1
ATOM 3804 N N . LEU B 1 172 ? 0.054 22.094 19.828 1 96.75 172 LEU B N 1
ATOM 3805 C CA . LEU B 1 172 ? -1.255 22.188 19.188 1 96.75 172 LEU B CA 1
ATOM 3806 C C . LEU B 1 172 ? -1.253 21.453 17.844 1 96.75 172 LEU B C 1
ATOM 3808 O O . LEU B 1 172 ? -2.207 20.75 17.516 1 96.75 172 LEU B O 1
ATOM 3812 N N . GLY B 1 173 ? -0.182 21.688 17.062 1 96.88 173 GLY B N 1
ATOM 3813 C CA . GLY B 1 173 ? -0.084 21.031 15.773 1 96.88 173 GLY B CA 1
ATOM 3814 C C . GLY B 1 173 ? -0.214 19.531 15.859 1 96.88 173 GLY B C 1
ATOM 3815 O O . GLY B 1 173 ? -1.035 18.922 15.164 1 96.88 173 GLY B O 1
ATOM 3816 N N . ILE B 1 174 ? 0.513 18.938 16.766 1 97.75 174 ILE B N 1
ATOM 3817 C CA . ILE B 1 174 ? 0.508 17.5 16.922 1 97.75 174 ILE B CA 1
ATOM 3818 C C . ILE B 1 174 ? -0.857 17.031 17.422 1 97.75 174 ILE B C 1
ATOM 3820 O O . ILE B 1 174 ? -1.398 16.031 16.953 1 97.75 174 ILE B O 1
ATOM 3824 N N . ASN B 1 175 ? -1.404 17.781 18.312 1 96.94 175 ASN B N 1
ATOM 3825 C CA . ASN B 1 175 ? -2.697 17.406 18.875 1 96.94 175 ASN B CA 1
ATOM 3826 C C . ASN B 1 175 ? -3.805 17.469 17.828 1 96.94 175 ASN B C 1
ATOM 3828 O O . ASN B 1 175 ? -4.688 16.609 17.797 1 96.94 175 ASN B O 1
ATOM 3832 N N . VAL B 1 176 ? -3.76 18.469 17.047 1 96.81 176 VAL B N 1
ATOM 3833 C CA . VAL B 1 176 ? -4.754 18.609 15.992 1 96.81 176 VAL B CA 1
ATOM 3834 C C . VAL B 1 176 ? -4.641 17.438 15.008 1 96.81 176 VAL B C 1
ATOM 3836 O O . VAL B 1 176 ? -5.645 16.812 14.672 1 96.81 176 VAL B O 1
ATOM 3839 N N . VAL B 1 177 ? -3.465 17.109 14.586 1 97.88 177 VAL B N 1
ATOM 3840 C CA . VAL B 1 177 ? -3.242 16.016 13.648 1 97.88 177 VAL B CA 1
ATOM 3841 C C . VAL B 1 177 ? -3.719 14.703 14.258 1 97.88 177 VAL B C 1
ATOM 3843 O O . VAL B 1 177 ? -4.41 13.922 13.602 1 97.88 177 VAL B O 1
ATOM 3846 N N . MET B 1 178 ? -3.379 14.469 15.5 1 98.06 178 MET B N 1
ATOM 3847 C CA . MET B 1 178 ? -3.777 13.234 16.172 1 98.06 178 MET B CA 1
ATOM 3848 C C . MET B 1 178 ? -5.289 13.172 16.344 1 98.06 178 MET B C 1
ATOM 3850 O O . MET B 1 178 ? -5.879 12.094 16.328 1 98.06 178 MET B O 1
ATOM 3854 N N . SER B 1 179 ? -5.91 14.312 16.5 1 97.31 179 SER B N 1
ATOM 3855 C CA . SER B 1 179 ? -7.367 14.328 16.562 1 97.31 179 SER B CA 1
ATOM 3856 C C . SER B 1 179 ? -7.988 13.844 15.258 1 97.31 179 SER B C 1
ATOM 3858 O O . SER B 1 179 ? -8.984 13.125 15.258 1 97.31 179 SER B O 1
ATOM 3860 N N . TRP B 1 180 ? -7.422 14.32 14.156 1 96.56 180 TRP B N 1
ATOM 3861 C CA . TRP B 1 180 ? -7.879 13.836 12.859 1 96.56 180 TRP B CA 1
ATOM 3862 C C . TRP B 1 180 ? -7.664 12.328 12.734 1 96.56 180 TRP B C 1
ATOM 3864 O O . TRP B 1 180 ? -8.531 11.609 12.242 1 96.56 180 TRP B O 1
ATOM 3874 N N . VAL B 1 181 ? -6.547 11.836 13.195 1 98.19 181 VAL B N 1
ATOM 3875 C CA . VAL B 1 181 ? -6.219 10.414 13.164 1 98.19 181 VAL B CA 1
ATOM 3876 C C . VAL B 1 181 ? -7.234 9.633 13.992 1 98.19 181 VAL B C 1
ATOM 3878 O O . VAL B 1 181 ? -7.672 8.547 13.594 1 98.19 181 VAL B O 1
ATOM 3881 N N . ASN B 1 182 ? -7.594 10.164 15.102 1 97 182 ASN B N 1
ATOM 3882 C CA . ASN B 1 182 ? -8.562 9.508 15.969 1 97 182 ASN B CA 1
ATOM 3883 C C . ASN B 1 182 ? -9.93 9.406 15.305 1 97 182 ASN B C 1
ATOM 3885 O O . ASN B 1 182 ? -10.648 8.422 15.492 1 97 182 ASN B O 1
ATOM 3889 N N . VAL B 1 183 ? -10.297 10.414 14.578 1 95.44 183 VAL B N 1
ATOM 3890 C CA . VAL B 1 183 ? -11.539 10.367 13.812 1 95.44 183 VAL B CA 1
ATOM 3891 C C . VAL B 1 183 ? -11.492 9.203 12.82 1 95.44 183 VAL B C 1
ATOM 3893 O O . VAL B 1 183 ? -12.445 8.43 12.719 1 95.44 183 VAL B O 1
ATOM 3896 N N . MET B 1 184 ? -10.438 9.109 12.109 1 96.62 184 MET B N 1
ATOM 3897 C CA . MET B 1 184 ? -10.234 8.023 11.156 1 96.62 184 MET B CA 1
ATOM 3898 C C . MET B 1 184 ? -10.336 6.668 11.852 1 96.62 184 MET B C 1
ATOM 3900 O O . MET B 1 184 ? -11.023 5.766 11.375 1 96.62 184 MET B O 1
ATOM 3904 N N . ASP B 1 185 ? -9.641 6.559 12.953 1 95.81 185 ASP B N 1
ATOM 3905 C CA . ASP B 1 185 ? -9.578 5.309 13.711 1 95.81 185 ASP B CA 1
ATOM 3906 C C . ASP B 1 185 ? -10.977 4.887 14.18 1 95.81 185 ASP B C 1
ATOM 3908 O O . ASP B 1 185 ? -11.352 3.721 14.039 1 95.81 185 ASP B O 1
ATOM 3912 N N . SER B 1 186 ? -11.711 5.828 14.633 1 94.44 186 SER B N 1
ATOM 3913 C CA . SER B 1 186 ? -13.062 5.562 15.117 1 94.44 186 SER B CA 1
ATOM 3914 C C . SER B 1 186 ? -13.977 5.105 13.984 1 94.44 186 SER B C 1
ATOM 3916 O O . SER B 1 186 ? -14.82 4.23 14.18 1 94.44 186 SER B O 1
ATOM 3918 N N . TYR B 1 187 ? -13.797 5.691 12.875 1 93.19 187 TYR B N 1
ATOM 3919 C CA . TYR B 1 187 ? -14.609 5.328 11.719 1 93.19 187 TYR B CA 1
ATOM 3920 C C . TYR B 1 187 ? -14.336 3.896 11.281 1 93.19 187 TYR B C 1
ATOM 3922 O O . TYR B 1 187 ? -15.25 3.158 10.93 1 93.19 187 TYR B O 1
ATOM 3930 N N . GLY B 1 188 ? -13.047 3.555 11.273 1 90.69 188 GLY B N 1
ATOM 3931 C CA . GLY B 1 188 ? -12.656 2.213 10.875 1 90.69 188 GLY B CA 1
ATOM 3932 C C . GLY B 1 188 ? -13.164 1.137 11.812 1 90.69 188 GLY B C 1
ATOM 3933 O O . GLY B 1 188 ? -13.305 -0.022 11.422 1 90.69 188 GLY B O 1
ATOM 3934 N N . LYS B 1 189 ? -13.344 1.42 13.023 1 87.06 189 LYS B N 1
ATOM 3935 C CA . LYS B 1 189 ? -13.773 0.469 14.039 1 87.06 189 LYS B CA 1
ATOM 3936 C C . LYS B 1 189 ? -15.297 0.439 14.164 1 87.06 189 LYS B C 1
ATOM 3938 O O . LYS B 1 189 ? -15.859 -0.425 14.836 1 87.06 189 LYS B O 1
ATOM 3943 N N . ALA B 1 190 ? -15.938 1.428 13.531 1 74.06 190 ALA B N 1
ATOM 3944 C CA . ALA B 1 190 ? -17.391 1.463 13.633 1 74.06 190 ALA B CA 1
ATOM 3945 C C . ALA B 1 190 ? -18.016 0.204 13.031 1 74.06 190 ALA B C 1
ATOM 3947 O O . ALA B 1 190 ? -17.531 -0.309 12.016 1 74.06 190 ALA B O 1
ATOM 3948 N N . PRO B 1 191 ? -18.859 -0.467 13.859 1 60.88 191 PRO B N 1
ATOM 3949 C CA . PRO B 1 191 ? -19.469 -1.708 13.383 1 60.88 191 PRO B CA 1
ATOM 3950 C C . PRO B 1 191 ? -20.125 -1.557 12.008 1 60.88 191 PRO B C 1
ATOM 3952 O O . PRO B 1 191 ? -20.562 -0.464 11.648 1 60.88 191 PRO B O 1
ATOM 3955 N N . ASP B 1 192 ? -19.938 -2.381 11.086 1 52.16 192 ASP B N 1
ATOM 3956 C CA . ASP B 1 192 ? -20.531 -2.443 9.758 1 52.16 192 ASP B CA 1
ATOM 3957 C C . ASP B 1 192 ? -22.016 -2.084 9.812 1 52.16 192 ASP B C 1
ATOM 3959 O O . ASP B 1 192 ? -22.75 -2.574 10.672 1 52.16 192 ASP B O 1
ATOM 3963 N N . SER B 1 193 ? -22.406 -1.007 9.328 1 45.28 193 SER B N 1
ATOM 3964 C CA . SER B 1 193 ? -23.812 -0.642 9.305 1 45.28 193 SER B CA 1
ATOM 3965 C C . SER B 1 193 ? -24.688 -1.838 8.953 1 45.28 193 SER B C 1
ATOM 3967 O O . SER B 1 193 ? -25.875 -1.861 9.273 1 45.28 193 SER B O 1
ATOM 3969 N N . LYS B 1 194 ? -24.375 -2.727 8.164 1 43.69 194 LYS B N 1
ATOM 3970 C CA . LYS B 1 194 ? -25.328 -3.787 7.82 1 43.69 194 LYS B CA 1
ATOM 3971 C C . LYS B 1 194 ? -25.719 -4.59 9.055 1 43.69 194 LYS B C 1
ATOM 3973 O O . LYS B 1 194 ? -26.781 -5.211 9.086 1 43.69 194 LYS B O 1
ATOM 3978 N N . LYS B 1 195 ? -24.922 -4.848 9.945 1 41.25 195 LYS B N 1
ATOM 3979 C CA . LYS B 1 195 ? -25.391 -5.598 11.109 1 41.25 195 LYS B CA 1
ATOM 3980 C C . LYS B 1 195 ? -26.312 -4.746 11.977 1 41.25 195 LYS B C 1
ATOM 3982 O O . LYS B 1 195 ? -26.922 -5.25 12.922 1 41.25 195 LYS B O 1
ATOM 3987 N N . ARG B 1 196 ? -26.172 -3.545 11.852 1 38.16 196 ARG B N 1
ATOM 3988 C CA . ARG B 1 196 ? -27.125 -2.777 12.641 1 38.16 196 ARG B CA 1
ATOM 3989 C C . ARG B 1 196 ? -28.547 -2.965 12.102 1 38.16 196 ARG B C 1
ATOM 3991 O O . ARG B 1 196 ? -29.516 -2.893 12.859 1 38.16 196 ARG B O 1
ATOM 3998 N N . ASN B 1 197 ? -28.562 -3.055 10.852 1 37.56 197 ASN B N 1
ATOM 3999 C CA . ASN B 1 197 ? -29.922 -3.209 10.344 1 37.56 197 ASN B CA 1
ATOM 4000 C C . ASN B 1 197 ? -30.484 -4.594 10.664 1 37.56 197 ASN B C 1
ATOM 4002 O O . ASN B 1 197 ? -31.703 -4.805 10.602 1 37.56 197 ASN B O 1
ATOM 4006 N N . GLU B 1 198 ? -29.547 -5.543 10.781 1 40.66 198 GLU B N 1
ATOM 4007 C CA . GLU B 1 198 ? -30.172 -6.828 11.102 1 40.66 198 GLU B CA 1
ATOM 4008 C C . GLU B 1 198 ? -30.734 -6.832 12.516 1 40.66 198 GLU B C 1
ATOM 4010 O O . GLU B 1 198 ? -31.672 -7.586 12.812 1 40.66 198 GLU B O 1
ATOM 4015 N N . LYS B 1 199 ? -29.969 -6.188 13.352 1 41.78 199 LYS B N 1
ATOM 4016 C CA . LYS B 1 199 ? -30.547 -6.219 14.695 1 41.78 199 LYS B CA 1
ATOM 4017 C C . LYS B 1 199 ? -31.828 -5.391 14.766 1 41.78 199 LYS B C 1
ATOM 4019 O O . LYS B 1 199 ? -32.656 -5.594 15.656 1 41.78 199 LYS B O 1
ATOM 4024 N N . ASN B 1 200 ? -31.797 -4.34 14.016 1 39.53 200 ASN B N 1
ATOM 4025 C CA . ASN B 1 200 ? -33.031 -3.547 14.125 1 39.53 200 ASN B CA 1
ATOM 4026 C C . ASN B 1 200 ? -34.219 -4.285 13.539 1 39.53 200 ASN B C 1
ATOM 4028 O O . ASN B 1 200 ? -35.375 -3.891 13.766 1 39.53 200 ASN B O 1
ATOM 4032 N N . GLU B 1 201 ? -33.906 -5.148 12.594 1 44.06 201 GLU B N 1
ATOM 4033 C CA . GLU B 1 201 ? -35.094 -5.855 12.117 1 44.06 201 GLU B CA 1
ATOM 4034 C C . GLU B 1 201 ? -35.656 -6.766 13.203 1 44.06 201 GLU B C 1
ATOM 4036 O O . GLU B 1 201 ? -36.781 -7.258 13.086 1 44.06 201 GLU B O 1
ATOM 4041 N N . GLU B 1 202 ? -34.75 -7.273 14.078 1 43.38 202 GLU B N 1
ATOM 4042 C CA . GLU B 1 202 ? -35.438 -8.094 15.078 1 43.38 202 GLU B CA 1
ATOM 4043 C C . GLU B 1 202 ? -36.344 -7.246 15.945 1 43.38 202 GLU B C 1
ATOM 4045 O O . GLU B 1 202 ? -37.312 -7.762 16.531 1 43.38 202 GLU B O 1
ATOM 4050 N N . ASN B 1 203 ? -35.781 -6.062 16.25 1 41.97 203 ASN B N 1
ATOM 4051 C CA . ASN B 1 203 ? -36.656 -5.359 17.172 1 41.97 203 ASN B CA 1
ATOM 4052 C C . ASN B 1 203 ? -37.719 -4.551 16.438 1 41.97 203 ASN B C 1
ATOM 4054 O O . ASN B 1 203 ? -38.188 -3.527 16.938 1 41.97 203 ASN B O 1
ATOM 4058 N N . ASN B 1 204 ? -37.812 -4.781 15.164 1 40.78 204 ASN B N 1
ATOM 4059 C CA . ASN B 1 204 ? -38.781 -3.941 14.469 1 40.78 204 ASN B CA 1
ATOM 4060 C C . ASN B 1 204 ? -40.219 -4.25 14.914 1 40.78 204 ASN B C 1
ATOM 4062 O O . ASN B 1 204 ? -41.156 -4 14.172 1 40.78 204 ASN B O 1
ATOM 4066 N N . GLU B 1 205 ? -40.438 -4.879 15.977 1 38.47 205 GLU B N 1
ATOM 4067 C CA . GLU B 1 205 ? -41.875 -4.875 16.062 1 38.47 205 GLU B CA 1
ATOM 4068 C C . GLU B 1 205 ? -42.438 -3.465 15.906 1 38.47 205 GLU B C 1
ATOM 4070 O O . GLU B 1 205 ? -43.625 -3.291 15.656 1 38.47 205 GLU B O 1
ATOM 4075 N N . ASP B 1 206 ? -42.031 -2.469 16.719 1 41.09 206 ASP B N 1
ATOM 4076 C CA . ASP B 1 206 ? -42.906 -1.282 16.766 1 41.09 206 ASP B CA 1
ATOM 4077 C C . ASP B 1 206 ? -42.656 -0.4 15.539 1 41.09 206 ASP B C 1
ATOM 4079 O O . ASP B 1 206 ? -41.531 -0.03 15.234 1 41.09 206 ASP B O 1
ATOM 4083 N N . ASP B 1 207 ? -43.594 -0.242 14.531 1 41.56 207 ASP B N 1
ATOM 4084 C CA . ASP B 1 207 ? -43.844 0.173 13.156 1 41.56 207 ASP B CA 1
ATOM 4085 C C . ASP B 1 207 ? -43.188 1.523 12.867 1 41.56 207 ASP B C 1
ATOM 4087 O O . ASP B 1 207 ? -42.75 1.771 11.75 1 41.56 207 ASP B O 1
ATOM 4091 N N . SER B 1 208 ? -43.688 2.645 13.516 1 44.56 208 SER B N 1
ATOM 4092 C CA . SER B 1 208 ? -43.656 4.02 13.031 1 44.56 208 SER B CA 1
ATOM 4093 C C . SER B 1 208 ? -42.25 4.602 13.047 1 44.56 208 SER B C 1
ATOM 4095 O O . SER B 1 208 ? -41.938 5.543 12.312 1 44.56 208 SER B O 1
ATOM 4097 N N . ASP B 1 209 ? -41.531 4.363 14.047 1 41.97 209 ASP B N 1
ATOM 4098 C CA . ASP B 1 209 ? -40.312 5.125 14.344 1 41.97 209 ASP B CA 1
ATOM 4099 C C . ASP B 1 209 ? -39.125 4.59 13.547 1 41.97 209 ASP B C 1
ATOM 4101 O O . ASP B 1 209 ? -38.031 5.094 13.68 1 41.97 209 ASP B O 1
ATOM 4105 N N . ASP B 1 210 ? -39.375 3.588 12.844 1 46.22 210 ASP B N 1
ATOM 4106 C CA . ASP B 1 210 ? -38.25 2.906 12.219 1 46.22 210 ASP B CA 1
ATOM 4107 C C . ASP B 1 210 ? -37.75 3.656 10.969 1 46.22 210 ASP B C 1
ATOM 4109 O O . ASP B 1 210 ? -36.594 3.602 10.617 1 46.22 210 ASP B O 1
ATOM 4113 N N . ASP B 1 211 ? -38.719 4.242 10.266 1 48.62 211 ASP B N 1
ATOM 4114 C CA . ASP B 1 211 ? -38.312 4.98 9.078 1 48.62 211 ASP B CA 1
ATOM 4115 C C . ASP B 1 211 ? -37.406 6.156 9.438 1 48.62 211 ASP B C 1
ATOM 4117 O O . ASP B 1 211 ? -36.5 6.48 8.688 1 48.62 211 ASP B O 1
ATOM 4121 N N . ILE B 1 212 ? -37.75 6.84 10.453 1 48.38 212 ILE B N 1
ATOM 4122 C CA . ILE B 1 212 ? -37 7.992 10.891 1 48.38 212 ILE B CA 1
ATOM 4123 C C . ILE B 1 212 ? -35.625 7.535 11.383 1 48.38 212 ILE B C 1
ATOM 4125 O O . ILE B 1 212 ? -34.594 8.203 11.141 1 48.38 212 ILE B O 1
ATOM 4129 N N . ALA B 1 213 ? -35.625 6.375 12.016 1 49.84 213 ALA B N 1
ATOM 4130 C CA . ALA B 1 213 ? -34.375 5.863 12.562 1 49.84 213 ALA B CA 1
ATOM 4131 C C . ALA B 1 213 ? -33.406 5.449 11.453 1 49.84 213 ALA B C 1
ATOM 4133 O O . ALA B 1 213 ? -32.188 5.668 11.555 1 49.84 213 ALA B O 1
ATOM 4134 N N . GLY B 1 214 ? -33.938 4.922 10.375 1 50.59 214 GLY B N 1
ATOM 4135 C CA . GLY B 1 214 ? -33.156 4.539 9.219 1 50.59 214 GLY B CA 1
ATOM 4136 C C . GLY B 1 214 ? -32.5 5.727 8.516 1 50.59 214 GLY B C 1
ATOM 4137 O O . GLY B 1 214 ? -31.344 5.66 8.109 1 50.59 214 GLY B O 1
ATOM 4138 N N . GLU B 1 215 ? -33.344 6.766 8.266 1 51.81 215 GLU B N 1
ATOM 4139 C CA . GLU B 1 215 ? -32.812 7.992 7.652 1 51.81 215 GLU B CA 1
ATOM 4140 C C . GLU B 1 215 ? -31.797 8.68 8.555 1 51.81 215 GLU B C 1
ATOM 4142 O O . GLU B 1 215 ? -30.797 9.195 8.07 1 51.81 215 GLU B O 1
ATOM 4147 N N . SER B 1 216 ? -32.125 8.617 9.867 1 57.28 216 SER B N 1
ATOM 4148 C CA . SER B 1 216 ? -31.203 9.234 10.82 1 57.28 216 SER B CA 1
ATOM 4149 C C . SER B 1 216 ? -29.875 8.484 10.859 1 57.28 216 SER B C 1
ATOM 4151 O O . SER B 1 216 ? -28.797 9.109 10.883 1 57.28 216 SER B O 1
ATOM 4153 N N . ASP B 1 217 ? -29.984 7.195 10.766 1 58.75 217 ASP B N 1
ATOM 4154 C CA . ASP B 1 217 ? -28.766 6.395 10.789 1 58.75 217 ASP B CA 1
ATOM 4155 C C . ASP B 1 217 ? -27.953 6.594 9.516 1 58.75 217 ASP B C 1
ATOM 4157 O O . ASP B 1 217 ? -26.719 6.691 9.562 1 58.75 217 ASP B O 1
ATOM 4161 N N . GLU B 1 218 ? -28.703 6.777 8.445 1 60.34 218 GLU B N 1
ATOM 4162 C CA . GLU B 1 218 ? -28.016 7.02 7.18 1 60.34 218 GLU B CA 1
ATOM 4163 C C . GLU B 1 218 ? -27.359 8.398 7.16 1 60.34 218 GLU B C 1
ATOM 4165 O O . GLU B 1 218 ? -26.25 8.555 6.656 1 60.34 218 GLU B O 1
ATOM 4170 N N . GLU B 1 219 ? -28.109 9.414 7.656 1 58.62 219 GLU B N 1
ATOM 4171 C CA . GLU B 1 219 ? -27.562 10.766 7.715 1 58.62 219 GLU B CA 1
ATOM 4172 C C . GLU B 1 219 ? -26.375 10.836 8.664 1 58.62 219 GLU B C 1
ATOM 4174 O O . GLU B 1 219 ? -25.375 11.5 8.367 1 58.62 219 GLU B O 1
ATOM 4179 N N . GLU B 1 220 ? -26.516 10.141 9.727 1 65.75 220 GLU B N 1
ATOM 4180 C CA . GLU B 1 220 ? -25.406 10.094 10.672 1 65.75 220 GLU B CA 1
ATOM 4181 C C . GLU B 1 220 ? -24.203 9.375 10.078 1 65.75 220 GLU B C 1
ATOM 4183 O O . GLU B 1 220 ? -23.062 9.781 10.297 1 65.75 220 GLU B O 1
ATOM 4188 N N . GLU B 1 221 ? -24.625 8.414 9.289 1 66.31 221 GLU B N 1
ATOM 4189 C CA . GLU B 1 221 ? -23.547 7.668 8.641 1 66.31 221 GLU B CA 1
ATOM 4190 C C . GLU B 1 221 ? -22.859 8.508 7.57 1 66.31 221 GLU B C 1
ATOM 4192 O O . GLU B 1 221 ? -21.641 8.484 7.449 1 66.31 221 GLU B O 1
ATOM 4197 N N . MET B 1 222 ? -23.641 9.266 6.844 1 68.94 222 MET B N 1
ATOM 4198 C CA . MET B 1 222 ? -23.078 10.117 5.805 1 68.94 222 MET B CA 1
ATOM 4199 C C . MET B 1 222 ? -22.234 11.234 6.414 1 68.94 222 MET B C 1
ATOM 4201 O O . MET B 1 222 ? -21.156 11.547 5.902 1 68.94 222 MET B O 1
ATOM 4205 N N . PHE B 1 223 ? -22.781 11.75 7.461 1 68.75 223 PHE B N 1
ATOM 4206 C CA . PHE B 1 223 ? -22.047 12.805 8.148 1 68.75 223 PHE B CA 1
ATOM 4207 C C . PHE B 1 223 ? -20.719 12.281 8.688 1 68.75 223 PHE B C 1
ATOM 4209 O O . PHE B 1 223 ? -19.672 12.914 8.523 1 68.75 223 PHE B O 1
ATOM 4216 N N . SER B 1 224 ? -20.844 11.102 9.117 1 84.81 224 SER B N 1
ATOM 4217 C CA . SER B 1 224 ? -19.641 10.492 9.672 1 84.81 224 SER B CA 1
ATOM 4218 C C . SER B 1 224 ? -18.609 10.195 8.578 1 84.81 224 SER B C 1
ATOM 4220 O O . SER B 1 224 ? -17.406 10.414 8.773 1 84.81 224 SER B O 1
ATOM 4222 N N . GLN B 1 225 ? -19.172 9.922 7.43 1 90.25 225 GLN B N 1
ATOM 4223 C CA . GLN B 1 225 ? -18.266 9.641 6.312 1 90.25 225 GLN B CA 1
ATOM 4224 C C . GLN B 1 225 ? -17.594 10.914 5.812 1 90.25 225 GLN B C 1
ATOM 4226 O O . GLN B 1 225 ? -16.391 10.922 5.539 1 90.25 225 GLN B O 1
ATOM 4231 N N . GLU B 1 226 ? -18.344 11.961 5.723 1 89.69 226 GLU B N 1
ATOM 4232 C CA . GLU B 1 226 ? -17.812 13.227 5.227 1 89.69 226 GLU B CA 1
ATOM 4233 C C . GLU B 1 226 ? -16.719 13.766 6.133 1 89.69 226 GLU B C 1
ATOM 4235 O O . GLU B 1 226 ? -15.656 14.195 5.656 1 89.69 226 GLU B O 1
ATOM 4240 N N . VAL B 1 227 ? -17 13.75 7.355 1 91 227 VAL B N 1
ATOM 4241 C CA . VAL B 1 227 ? -16.016 14.234 8.328 1 91 227 VAL B CA 1
ATOM 4242 C C . VAL B 1 227 ? -14.766 13.367 8.281 1 91 227 VAL B C 1
ATOM 4244 O O . VAL B 1 227 ? -13.648 13.875 8.367 1 91 227 VAL B O 1
ATOM 4247 N N . THR B 1 228 ? -14.992 12.133 8.125 1 94.31 228 THR B N 1
ATOM 4248 C CA . THR B 1 228 ? -13.867 11.211 8.055 1 94.31 228 THR B CA 1
ATOM 4249 C C . THR B 1 228 ? -13.031 11.469 6.809 1 94.31 228 THR B C 1
ATOM 4251 O O . THR B 1 228 ? -11.797 11.461 6.867 1 94.31 228 THR B O 1
ATOM 4254 N N . GLU B 1 229 ? -13.664 11.695 5.758 1 94.81 229 GLU B N 1
ATOM 4255 C CA . GLU B 1 229 ? -12.938 11.945 4.516 1 94.81 229 GLU B CA 1
ATOM 4256 C C . GLU B 1 229 ? -12.164 13.258 4.578 1 94.81 229 GLU B C 1
ATOM 4258 O O . GLU B 1 229 ? -11.078 13.375 4.008 1 94.81 229 GLU B O 1
ATOM 4263 N N . LEU B 1 230 ? -12.734 14.203 5.293 1 93.56 230 LEU B N 1
ATOM 4264 C CA . LEU B 1 230 ? -12 15.438 5.527 1 93.56 230 LEU B CA 1
ATOM 4265 C C . LEU B 1 230 ? -10.758 15.18 6.375 1 93.56 230 LEU B C 1
ATOM 4267 O O . LEU B 1 230 ? -9.688 15.727 6.098 1 93.56 230 LEU B O 1
ATOM 4271 N N . ALA B 1 231 ? -10.938 14.406 7.363 1 95.19 231 ALA B N 1
ATOM 4272 C CA . ALA B 1 231 ? -9.82 14.039 8.227 1 95.19 231 ALA B CA 1
ATOM 4273 C C . ALA B 1 231 ? -8.742 13.297 7.434 1 95.19 231 ALA B C 1
ATOM 4275 O O . ALA B 1 231 ? -7.547 13.547 7.609 1 95.19 231 ALA B O 1
ATOM 4276 N N . ILE B 1 232 ? -9.219 12.398 6.547 1 97 232 ILE B N 1
ATOM 4277 C CA . ILE B 1 232 ? -8.289 11.648 5.707 1 97 232 ILE B CA 1
ATOM 4278 C C . ILE B 1 232 ? -7.492 12.609 4.832 1 97 232 ILE B C 1
ATOM 4280 O O . ILE B 1 232 ? -6.266 12.523 4.762 1 97 232 ILE B O 1
ATOM 4284 N N . ALA B 1 233 ? -8.188 13.5 4.246 1 95.81 233 ALA B N 1
ATOM 4285 C CA . ALA B 1 233 ? -7.527 14.477 3.383 1 95.81 233 ALA B CA 1
ATOM 4286 C C . ALA B 1 233 ? -6.508 15.297 4.164 1 95.81 233 ALA B C 1
ATOM 4288 O O . ALA B 1 233 ? -5.402 15.555 3.676 1 95.81 233 ALA B O 1
ATOM 4289 N N . ALA B 1 234 ? -6.871 15.656 5.309 1 96.25 234 ALA B N 1
ATOM 4290 C CA . ALA B 1 234 ? -6 16.469 6.16 1 96.25 234 ALA B CA 1
ATOM 4291 C C . ALA B 1 234 ? -4.734 15.695 6.535 1 96.25 234 ALA B C 1
ATOM 4293 O O . ALA B 1 234 ? -3.621 16.203 6.355 1 96.25 234 ALA B O 1
ATOM 4294 N N . VAL B 1 235 ? -4.902 14.531 7.008 1 98.06 235 VAL B N 1
ATOM 4295 C CA . VAL B 1 235 ? -3.777 13.711 7.457 1 98.06 235 VAL B CA 1
ATOM 4296 C C . VAL B 1 235 ? -2.857 13.414 6.277 1 98.06 235 VAL B C 1
ATOM 4298 O O . VAL B 1 235 ? -1.632 13.477 6.406 1 98.06 235 VAL B O 1
ATOM 4301 N N . CYS B 1 236 ? -3.457 13.078 5.137 1 97.75 236 CYS B N 1
ATOM 4302 C CA . CYS B 1 236 ? -2.656 12.828 3.945 1 97.75 236 CYS B CA 1
ATOM 4303 C C . CYS B 1 236 ? -1.811 14.047 3.592 1 97.75 236 CYS B C 1
ATOM 4305 O O . CYS B 1 236 ? -0.619 13.922 3.305 1 97.75 236 CYS B O 1
ATOM 4307 N N . THR B 1 237 ? -2.387 15.195 3.65 1 96.88 237 THR B N 1
ATOM 4308 C CA . THR B 1 237 ? -1.684 16.422 3.324 1 96.88 237 THR B CA 1
ATOM 4309 C C . THR B 1 237 ? -0.552 16.688 4.316 1 96.88 237 THR B C 1
ATOM 4311 O O . THR B 1 237 ? 0.577 16.969 3.916 1 96.88 237 THR B O 1
ATOM 4314 N N . VAL B 1 238 ? -0.836 16.578 5.559 1 97.81 238 VAL B N 1
ATOM 4315 C CA . VAL B 1 238 ? 0.155 16.812 6.605 1 97.81 238 VAL B CA 1
ATOM 4316 C C . VAL B 1 238 ? 1.363 15.898 6.379 1 97.81 238 VAL B C 1
ATOM 4318 O O . VAL B 1 238 ? 2.506 16.359 6.395 1 97.81 238 VAL B O 1
ATOM 4321 N N . CYS B 1 239 ? 1.108 14.625 6.219 1 98.12 239 CYS B N 1
ATOM 4322 C CA . CYS B 1 239 ? 2.178 13.641 6.066 1 98.12 239 CYS B CA 1
ATOM 4323 C C . CYS B 1 239 ? 2.975 13.898 4.793 1 98.12 239 CYS B C 1
ATOM 4325 O O . CYS B 1 239 ? 4.195 13.742 4.777 1 98.12 239 CYS B O 1
ATOM 4327 N N . ASN B 1 240 ? 2.334 14.297 3.748 1 97.19 240 ASN B N 1
ATOM 4328 C CA . ASN B 1 240 ? 3.014 14.562 2.486 1 97.19 240 ASN B CA 1
ATOM 4329 C C . ASN B 1 240 ? 3.91 15.797 2.582 1 97.19 240 ASN B C 1
ATOM 4331 O O . ASN B 1 240 ? 4.934 15.883 1.902 1 97.19 240 ASN B O 1
ATOM 4335 N N . VAL B 1 241 ? 3.541 16.672 3.4 1 96.12 241 VAL B N 1
ATOM 4336 C CA . VAL B 1 241 ? 4.344 17.859 3.602 1 96.12 241 VAL B CA 1
ATOM 4337 C C . VAL B 1 241 ? 5.504 17.562 4.547 1 96.12 241 VAL B C 1
ATOM 4339 O O . VAL B 1 241 ? 6.652 17.922 4.27 1 96.12 241 VAL B O 1
ATOM 4342 N N . ALA B 1 242 ? 5.227 16.875 5.633 1 97.44 242 ALA B N 1
ATOM 4343 C CA . ALA B 1 242 ? 6.227 16.641 6.672 1 97.44 242 ALA B CA 1
ATOM 4344 C C . ALA B 1 242 ? 7.172 15.508 6.27 1 97.44 242 ALA B C 1
ATOM 4346 O O . ALA B 1 242 ? 8.359 15.539 6.602 1 97.44 242 ALA B O 1
ATOM 4347 N N . GLN B 1 243 ? 6.594 14.43 5.637 1 96.5 243 GLN B N 1
ATOM 4348 C CA . GLN B 1 243 ? 7.328 13.289 5.098 1 96.5 243 GLN B CA 1
ATOM 4349 C C . GLN B 1 243 ? 8.227 12.664 6.16 1 96.5 243 GLN B C 1
ATOM 4351 O O . GLN B 1 243 ? 7.762 12.305 7.242 1 96.5 243 GLN B O 1
ATOM 4356 N N . ARG B 1 244 ? 9.508 12.516 5.93 1 95.19 244 ARG B N 1
ATOM 4357 C CA . ARG B 1 244 ? 10.461 11.852 6.812 1 95.19 244 ARG B CA 1
ATOM 4358 C C . ARG B 1 244 ? 10.648 12.633 8.109 1 95.19 244 ARG B C 1
ATOM 4360 O O . ARG B 1 244 ? 10.906 12.047 9.164 1 95.19 244 ARG B O 1
ATOM 4367 N N . ASN B 1 245 ? 10.5 13.922 8.078 1 95.31 245 ASN B N 1
ATOM 4368 C CA . ASN B 1 245 ? 10.656 14.75 9.273 1 95.31 245 ASN B CA 1
ATOM 4369 C C . ASN B 1 245 ? 9.602 14.422 10.32 1 95.31 245 ASN B C 1
ATOM 4371 O O . ASN B 1 245 ? 9.859 14.523 11.523 1 95.31 245 ASN B O 1
ATOM 4375 N N . PHE B 1 246 ? 8.445 14.023 9.758 1 96.75 246 PHE B N 1
ATOM 4376 C CA . PHE B 1 246 ? 7.426 13.586 10.703 1 96.75 246 PHE B CA 1
ATOM 4377 C C . PHE B 1 246 ? 7.906 12.383 11.508 1 96.75 246 PHE B C 1
ATOM 4379 O O . PHE B 1 246 ? 7.809 12.367 12.734 1 96.75 246 PHE B O 1
ATOM 4386 N N . TRP B 1 247 ? 8.438 11.414 10.82 1 94.56 247 TRP B N 1
ATOM 4387 C CA . TRP B 1 247 ? 8.93 10.188 11.438 1 94.56 247 TRP B CA 1
ATOM 4388 C C . TRP B 1 247 ? 10.102 10.477 12.375 1 94.56 247 TRP B C 1
ATOM 4390 O O . TRP B 1 247 ? 10.125 10.008 13.516 1 94.56 247 TRP B O 1
ATOM 4400 N N . LEU B 1 248 ? 11 11.297 11.984 1 93.75 248 LEU B N 1
ATOM 4401 C CA . LEU B 1 248 ? 12.188 11.602 12.766 1 93.75 248 LEU B CA 1
ATOM 4402 C C . LEU B 1 248 ? 11.82 12.359 14.039 1 93.75 248 LEU B C 1
ATOM 4404 O O . LEU B 1 248 ? 12.383 12.102 15.102 1 93.75 248 LEU B O 1
ATOM 4408 N N . ASN B 1 249 ? 10.867 13.281 13.961 1 93.81 249 ASN B N 1
ATOM 4409 C CA . ASN B 1 249 ? 10.539 14.18 15.07 1 93.81 249 ASN B CA 1
ATOM 4410 C C . ASN B 1 249 ? 9.516 13.555 16.016 1 93.81 249 ASN B C 1
ATOM 4412 O O . ASN B 1 249 ? 9.531 13.82 17.219 1 93.81 249 ASN B O 1
ATOM 4416 N N . PHE B 1 250 ? 8.617 12.758 15.422 1 96.12 250 PHE B N 1
ATOM 4417 C CA . PHE B 1 250 ? 7.492 12.227 16.188 1 96.12 250 PHE B CA 1
ATOM 4418 C C . PHE B 1 250 ? 7.207 10.781 15.797 1 96.12 250 PHE B C 1
ATOM 4420 O O . PHE B 1 250 ? 6.129 10.477 15.273 1 96.12 250 PHE B O 1
ATOM 4427 N N . MET B 1 251 ? 8.016 9.852 16.25 1 94.62 251 MET B N 1
ATOM 4428 C CA . MET B 1 251 ? 7.988 8.453 15.82 1 94.62 251 MET B CA 1
ATOM 4429 C C . MET B 1 251 ? 6.723 7.758 16.297 1 94.62 251 MET B C 1
ATOM 4431 O O . MET B 1 251 ? 6.082 7.027 15.547 1 94.62 251 MET B O 1
ATOM 4435 N N . GLU B 1 252 ? 6.352 8.016 17.516 1 95.81 252 GLU B N 1
ATOM 4436 C CA . GLU B 1 252 ? 5.184 7.355 18.094 1 95.81 252 GLU B CA 1
ATOM 4437 C C . GLU B 1 252 ? 3.904 7.77 17.359 1 95.81 252 GLU B C 1
ATOM 4439 O O . GLU B 1 252 ? 3.072 6.922 17.031 1 95.81 252 GLU B O 1
ATOM 4444 N N . GLU B 1 253 ? 3.793 9.094 17.172 1 97.19 253 GLU B N 1
ATOM 4445 C CA . GLU B 1 253 ? 2.623 9.609 16.453 1 97.19 253 GLU B CA 1
ATOM 4446 C C . GLU B 1 253 ? 2.602 9.133 15.008 1 97.19 253 GLU B C 1
ATOM 4448 O O . GLU B 1 253 ? 1.542 8.797 14.477 1 97.19 253 GLU B O 1
ATOM 4453 N N . PHE B 1 254 ? 3.77 9.094 14.406 1 97.06 254 PHE B N 1
ATOM 4454 C CA . PHE B 1 254 ? 3.904 8.594 13.047 1 97.06 254 PHE B CA 1
ATOM 4455 C C . PHE B 1 254 ? 3.439 7.141 12.961 1 97.06 254 PHE B C 1
ATOM 4457 O O . PHE B 1 254 ? 2.701 6.773 12.039 1 97.06 254 PHE B O 1
ATOM 4464 N N . ASP B 1 255 ? 3.824 6.316 13.891 1 96.62 255 ASP B N 1
ATOM 4465 C CA . ASP B 1 255 ? 3.432 4.91 13.938 1 96.62 255 ASP B CA 1
ATOM 4466 C C . ASP B 1 255 ? 1.921 4.77 14.102 1 96.62 255 ASP B C 1
ATOM 4468 O O . ASP B 1 255 ? 1.308 3.875 13.516 1 96.62 255 ASP B O 1
ATOM 4472 N N . LYS B 1 256 ? 1.352 5.602 14.875 1 97.38 256 LYS B N 1
ATOM 4473 C CA . LYS B 1 256 ? -0.1 5.586 15.031 1 97.38 256 LYS B CA 1
ATOM 4474 C C . LYS B 1 256 ? -0.799 5.859 13.703 1 97.38 256 LYS B C 1
ATOM 4476 O O . LYS B 1 256 ? -1.791 5.207 13.375 1 97.38 256 LYS B O 1
ATOM 4481 N N . VAL B 1 257 ? -0.289 6.867 12.984 1 98.25 257 VAL B N 1
ATOM 4482 C CA . VAL B 1 257 ? -0.84 7.16 11.664 1 98.25 257 VAL B CA 1
ATOM 4483 C C . VAL B 1 257 ? -0.749 5.922 10.773 1 98.25 257 VAL B C 1
ATOM 4485 O O . VAL B 1 257 ? -1.72 5.555 10.109 1 98.25 257 VAL B O 1
ATOM 4488 N N . PHE B 1 258 ? 0.377 5.289 10.859 1 96.31 258 PHE B N 1
ATOM 4489 C CA . PHE B 1 258 ? 0.637 4.098 10.062 1 96.31 258 PHE B CA 1
ATOM 4490 C C . PHE B 1 258 ? -0.383 3.008 10.367 1 96.31 258 PHE B C 1
ATOM 4492 O O . PHE B 1 258 ? -0.992 2.445 9.453 1 96.31 258 PHE B O 1
ATOM 4499 N N . VAL B 1 259 ? -0.585 2.732 11.594 1 97.19 259 VAL B N 1
ATOM 4500 C CA . VAL B 1 259 ? -1.484 1.679 12.047 1 97.19 259 VAL B CA 1
ATOM 4501 C C . VAL B 1 259 ? -2.92 2.012 11.648 1 97.19 259 VAL B C 1
ATOM 4503 O O . VAL B 1 259 ? -3.65 1.147 11.156 1 97.19 259 VAL B O 1
ATOM 4506 N N . VAL B 1 260 ? -3.34 3.211 11.812 1 97.94 260 VAL B N 1
ATOM 4507 C CA . VAL B 1 260 ? -4.715 3.619 11.539 1 97.94 260 VAL B CA 1
ATOM 4508 C C . VAL B 1 260 ? -4.98 3.59 10.039 1 97.94 260 VAL B C 1
ATOM 4510 O O . VAL B 1 260 ? -6.047 3.154 9.594 1 97.94 260 VAL B O 1
ATOM 4513 N N . VAL B 1 261 ? -4.02 4.07 9.242 1 97.69 261 VAL B N 1
ATOM 4514 C CA . VAL B 1 261 ? -4.16 4.051 7.793 1 97.69 261 VAL B CA 1
ATOM 4515 C C . VAL B 1 261 ? -4.32 2.613 7.305 1 97.69 261 VAL B C 1
ATOM 4517 O O . VAL B 1 261 ? -5.211 2.318 6.508 1 97.69 261 VAL B O 1
ATOM 4520 N N . LYS B 1 262 ? -3.461 1.754 7.828 1 95.88 262 LYS B N 1
ATOM 4521 C CA . LYS B 1 262 ? -3.566 0.342 7.469 1 95.88 262 LYS B CA 1
ATOM 4522 C C . LYS B 1 262 ? -4.93 -0.222 7.859 1 95.88 262 LYS B C 1
ATOM 4524 O O . LYS B 1 262 ? -5.586 -0.889 7.055 1 95.88 262 LYS B O 1
ATOM 4529 N N . ALA B 1 263 ? -5.363 0.017 9.039 1 95.56 263 ALA B N 1
ATOM 4530 C CA . ALA B 1 263 ? -6.629 -0.499 9.555 1 95.56 263 ALA B CA 1
ATOM 4531 C C . ALA B 1 263 ? -7.801 -0.033 8.703 1 95.56 263 ALA B C 1
ATOM 4533 O O . ALA B 1 263 ? -8.719 -0.809 8.414 1 95.56 263 ALA B O 1
ATOM 4534 N N . LEU B 1 264 ? -7.75 1.204 8.273 1 95.25 264 LEU B N 1
ATOM 4535 C CA . LEU B 1 264 ? -8.836 1.766 7.484 1 95.25 264 LEU B CA 1
ATOM 4536 C C . LEU B 1 264 ? -8.867 1.157 6.086 1 95.25 264 LEU B C 1
ATOM 4538 O O . LEU B 1 264 ? -9.938 0.95 5.512 1 95.25 264 LEU B O 1
ATOM 4542 N N . LEU B 1 265 ? -7.711 0.869 5.57 1 94.94 265 LEU B N 1
ATOM 4543 C CA . LEU B 1 265 ? -7.602 0.284 4.238 1 94.94 265 LEU B CA 1
ATOM 4544 C C . LEU B 1 265 ? -8.156 -1.137 4.219 1 94.94 265 LEU B C 1
ATOM 4546 O O . LEU B 1 265 ? -8.711 -1.578 3.209 1 94.94 265 LEU B O 1
ATOM 4550 N N . ILE B 1 266 ? -8.008 -1.835 5.309 1 93.25 266 ILE B N 1
ATOM 4551 C CA . ILE B 1 266 ? -8.422 -3.234 5.305 1 93.25 266 ILE B CA 1
ATOM 4552 C C . ILE B 1 266 ? -9.805 -3.363 5.938 1 93.25 266 ILE B C 1
ATOM 4554 O O . ILE B 1 266 ? -10.336 -4.469 6.062 1 93.25 266 ILE B O 1
ATOM 4558 N N . ALA B 1 267 ? -10.383 -2.275 6.387 1 91.81 267 ALA B N 1
ATOM 4559 C CA . ALA B 1 267 ? -11.719 -2.291 6.965 1 91.81 267 ALA B CA 1
ATOM 4560 C C . ALA B 1 267 ? -12.789 -2.316 5.871 1 91.81 267 ALA B C 1
ATOM 4562 O O . ALA B 1 267 ? -12.555 -1.844 4.754 1 91.81 267 ALA B O 1
ATOM 4563 N N . ASN B 1 268 ? -13.93 -2.934 6.168 1 89.88 268 ASN B N 1
ATOM 4564 C CA . ASN B 1 268 ? -15.062 -2.906 5.254 1 89.88 268 ASN B CA 1
ATOM 4565 C C . ASN B 1 268 ? -15.953 -1.691 5.496 1 89.88 268 ASN B C 1
ATOM 4567 O O . ASN B 1 268 ? -17.109 -1.833 5.902 1 89.88 268 ASN B O 1
ATOM 4571 N N . VAL B 1 269 ? -15.398 -0.538 5.352 1 89.44 269 VAL B N 1
ATOM 4572 C CA . VAL B 1 269 ? -16.141 0.713 5.508 1 89.44 269 VAL B CA 1
ATOM 4573 C C . VAL B 1 269 ? -16.281 1.402 4.152 1 89.44 269 VAL B C 1
ATOM 4575 O O . VAL B 1 269 ? -15.477 1.168 3.244 1 89.44 269 VAL B O 1
ATOM 4578 N N . THR B 1 270 ? -17.297 2.146 4.066 1 91.56 270 THR B N 1
ATOM 4579 C CA . THR B 1 270 ? -17.547 2.846 2.811 1 91.56 270 THR B CA 1
ATOM 4580 C C . THR B 1 270 ? -16.844 4.203 2.795 1 91.56 270 THR B C 1
ATOM 4582 O O . THR B 1 270 ? -17.078 5.035 3.674 1 91.56 270 THR B O 1
ATOM 4585 N N . LEU B 1 271 ? -15.953 4.414 1.887 1 93.44 271 LEU B N 1
ATOM 4586 C CA . LEU B 1 271 ? -15.258 5.66 1.604 1 93.44 271 LEU B CA 1
ATOM 4587 C C . LEU B 1 271 ? -15.219 5.938 0.105 1 93.44 271 LEU B C 1
ATOM 4589 O O . LEU B 1 271 ? -15.414 5.023 -0.703 1 93.44 271 LEU B O 1
ATOM 4593 N N . SER B 1 272 ? -15.102 7.168 -0.22 1 93.75 272 SER B N 1
ATOM 4594 C CA . SER B 1 272 ? -14.93 7.496 -1.632 1 93.75 272 SER B CA 1
ATOM 4595 C C . SER B 1 272 ? -13.672 6.855 -2.199 1 93.75 272 SER B C 1
ATOM 4597 O O . SER B 1 272 ? -12.703 6.633 -1.472 1 93.75 272 SER B O 1
ATOM 4599 N N . LYS B 1 273 ? -13.633 6.605 -3.457 1 92.44 273 LYS B N 1
ATOM 4600 C CA . LYS B 1 273 ? -12.469 6.016 -4.121 1 92.44 273 LYS B CA 1
ATOM 4601 C C . LYS B 1 273 ? -11.242 6.914 -3.986 1 92.44 273 LYS B C 1
ATOM 4603 O O . LYS B 1 273 ? -10.125 6.422 -3.801 1 92.44 273 LYS B O 1
ATOM 4608 N N . SER B 1 274 ? -11.5 8.18 -4.082 1 94.19 274 SER B N 1
ATOM 4609 C CA . SER B 1 274 ? -10.406 9.141 -3.971 1 94.19 274 SER B CA 1
ATOM 4610 C C . SER B 1 274 ? -9.766 9.086 -2.592 1 94.19 274 SER B C 1
ATOM 4612 O O . SER B 1 274 ? -8.539 9.164 -2.471 1 94.19 274 SER B O 1
ATOM 4614 N N . SER B 1 275 ? -10.578 8.961 -1.604 1 96.06 275 SER B N 1
ATOM 4615 C CA . SER B 1 275 ? -10.055 8.875 -0.245 1 96.06 275 SER B CA 1
ATOM 4616 C C . SER B 1 275 ? -9.258 7.594 -0.04 1 96.06 275 SER B C 1
ATOM 4618 O O . SER B 1 275 ? -8.18 7.617 0.565 1 96.06 275 SER B O 1
ATOM 4620 N N . LYS B 1 276 ? -9.75 6.52 -0.561 1 95.94 276 LYS B N 1
ATOM 4621 C CA . LYS B 1 276 ? -9.055 5.242 -0.422 1 95.94 276 LYS B CA 1
ATOM 4622 C C . LYS B 1 276 ? -7.742 5.242 -1.2 1 95.94 276 LYS B C 1
ATOM 4624 O O . LYS B 1 276 ? -6.742 4.691 -0.738 1 95.94 276 LYS B O 1
ATOM 4629 N N . GLU B 1 277 ? -7.828 5.816 -2.311 1 95.94 277 GLU B N 1
ATOM 4630 C CA . GLU B 1 277 ? -6.602 5.941 -3.096 1 95.94 277 GLU B CA 1
ATOM 4631 C C . GLU B 1 277 ? -5.555 6.77 -2.359 1 95.94 277 GLU B C 1
ATOM 4633 O O . GLU B 1 277 ? -4.371 6.426 -2.357 1 95.94 277 GLU B O 1
ATOM 4638 N N . SER B 1 278 ? -6.02 7.855 -1.798 1 97.25 278 SER B N 1
ATOM 4639 C CA . SER B 1 278 ? -5.121 8.703 -1.022 1 97.25 278 SER B CA 1
ATOM 4640 C C . SER B 1 278 ? -4.516 7.938 0.151 1 97.25 278 SER B C 1
ATOM 4642 O O . SER B 1 278 ? -3.326 8.07 0.44 1 97.25 278 SER B O 1
ATOM 4644 N N . LEU B 1 279 ? -5.328 7.148 0.751 1 97.69 279 LEU B N 1
ATOM 4645 C CA . LEU B 1 279 ? -4.863 6.344 1.876 1 97.69 279 LEU B CA 1
ATOM 4646 C C . LEU B 1 279 ? -3.826 5.324 1.422 1 97.69 279 LEU B C 1
ATOM 4648 O O . LEU B 1 279 ? -2.812 5.117 2.096 1 97.69 279 LEU B O 1
ATOM 4652 N N . LEU B 1 280 ? -4.121 4.699 0.349 1 96.56 280 LEU B N 1
ATOM 4653 C CA . LEU B 1 280 ? -3.197 3.707 -0.188 1 96.56 280 LEU B CA 1
ATOM 4654 C C . LEU B 1 280 ? -1.849 4.34 -0.517 1 96.56 280 LEU B C 1
ATOM 4656 O O . LEU B 1 280 ? -0.8 3.807 -0.146 1 96.56 280 LEU B O 1
ATOM 4660 N N . ASN B 1 281 ? -1.878 5.434 -1.181 1 96 281 ASN B N 1
ATOM 4661 C CA . ASN B 1 281 ? -0.655 6.16 -1.509 1 96 281 ASN B CA 1
ATOM 4662 C C . ASN B 1 281 ? 0.103 6.578 -0.252 1 96 281 ASN B C 1
ATOM 4664 O O . ASN B 1 281 ? 1.329 6.473 -0.198 1 96 281 ASN B O 1
ATOM 4668 N N . LEU B 1 282 ? -0.646 7.086 0.659 1 97.56 282 LEU B N 1
ATOM 4669 C CA . LEU B 1 282 ? -0.022 7.48 1.917 1 97.56 282 LEU B CA 1
ATOM 4670 C C . LEU B 1 282 ? 0.661 6.289 2.584 1 97.56 282 LEU B C 1
ATOM 4672 O O . LEU B 1 282 ? 1.785 6.41 3.074 1 97.56 282 LEU B O 1
ATOM 4676 N N . TYR B 1 283 ? -0.024 5.164 2.578 1 96.19 283 TYR B N 1
ATOM 4677 C CA . TYR B 1 283 ? 0.525 3.961 3.191 1 96.19 283 TYR B CA 1
ATOM 4678 C C . TYR B 1 283 ? 1.88 3.609 2.59 1 96.19 283 TYR B C 1
ATOM 4680 O O . TYR B 1 283 ? 2.828 3.299 3.314 1 96.19 283 TYR B O 1
ATOM 4688 N N . ILE B 1 284 ? 1.98 3.656 1.34 1 93 284 ILE B N 1
ATOM 4689 C CA . ILE B 1 284 ? 3.221 3.352 0.636 1 93 284 ILE B CA 1
ATOM 4690 C C . ILE B 1 284 ? 4.301 4.355 1.038 1 93 284 ILE B C 1
ATOM 4692 O O . ILE B 1 284 ? 5.438 3.971 1.32 1 93 284 ILE B O 1
ATOM 4696 N N . ASN B 1 285 ? 3.936 5.555 1.077 1 94.31 285 ASN B N 1
ATOM 4697 C CA . ASN B 1 285 ? 4.891 6.613 1.392 1 94.31 285 ASN B CA 1
ATOM 4698 C C . ASN B 1 285 ? 5.387 6.508 2.832 1 94.31 285 ASN B C 1
ATOM 4700 O O . ASN B 1 285 ? 6.559 6.777 3.109 1 94.31 285 ASN B O 1
ATOM 4704 N N . LEU B 1 286 ? 4.457 6.176 3.717 1 94.56 286 LEU B N 1
ATOM 4705 C CA . LEU B 1 286 ? 4.84 6.016 5.117 1 94.56 286 LEU B CA 1
ATOM 4706 C C . LEU B 1 286 ? 5.938 4.969 5.262 1 94.56 286 LEU B C 1
ATOM 4708 O O . LEU B 1 286 ? 6.871 5.145 6.055 1 94.56 286 LEU B O 1
ATOM 4712 N N . PHE B 1 287 ? 5.828 3.969 4.496 1 87 287 PHE B N 1
ATOM 4713 C CA . PHE B 1 287 ? 6.852 2.93 4.484 1 87 287 PHE B CA 1
ATOM 4714 C C . PHE B 1 287 ? 8.172 3.479 3.961 1 87 287 PHE B C 1
ATOM 4716 O O . PHE B 1 287 ? 9.234 3.215 4.535 1 87 287 PHE B O 1
ATOM 4723 N N . LYS B 1 288 ? 8.125 4.215 2.961 1 87.38 288 LYS B N 1
ATOM 4724 C CA . LYS B 1 288 ? 9.305 4.781 2.324 1 87.38 288 LYS B CA 1
ATOM 4725 C C . LYS B 1 288 ? 10.008 5.77 3.252 1 87.38 288 LYS B C 1
ATOM 4727 O O . LYS B 1 288 ? 11.234 5.77 3.35 1 87.38 288 LYS B O 1
ATOM 4732 N N . TRP B 1 289 ? 9.25 6.555 3.928 1 92.12 289 TRP B N 1
ATOM 4733 C CA . TRP B 1 289 ? 9.797 7.633 4.742 1 92.12 289 TRP B CA 1
ATOM 4734 C C . TRP B 1 289 ? 10.414 7.082 6.023 1 92.12 289 TRP B C 1
ATOM 4736 O O . TRP B 1 289 ? 11.273 7.73 6.633 1 92.12 289 TRP B O 1
ATOM 4746 N N . SER B 1 290 ? 9.977 5.898 6.438 1 88.44 290 SER B N 1
ATOM 4747 C CA . SER B 1 290 ? 10.5 5.316 7.672 1 88.44 290 SER B CA 1
ATOM 4748 C C . SER B 1 290 ? 11.672 4.383 7.387 1 88.44 290 SER B C 1
ATOM 4750 O O . SER B 1 290 ? 12.312 3.889 8.312 1 88.44 290 SER B O 1
ATOM 4752 N N . ALA B 1 291 ? 11.977 4.035 6.172 1 77.81 291 ALA B N 1
ATOM 4753 C CA . ALA B 1 291 ? 13.055 3.127 5.797 1 77.81 291 ALA B CA 1
ATOM 4754 C C . ALA B 1 291 ? 14.422 3.777 6 1 77.81 291 ALA B C 1
ATOM 4756 O O . ALA B 1 291 ? 14.578 4.984 5.801 1 77.81 291 ALA B O 1
ATOM 4757 N N . THR B 1 292 ? 15.352 3.26 6.832 1 65.31 292 THR B N 1
ATOM 4758 C CA . THR B 1 292 ? 16.641 3.727 7.328 1 65.31 292 THR B CA 1
ATOM 4759 C C . THR B 1 292 ? 17.578 4.07 6.168 1 65.31 292 THR B C 1
ATOM 4761 O O . THR B 1 292 ? 18.484 4.891 6.312 1 65.31 292 THR B O 1
ATOM 4764 N N . GLY B 1 293 ? 17.281 4.113 4.762 1 54.44 293 GLY B N 1
ATOM 4765 C CA . GLY B 1 293 ? 18.234 4.41 3.703 1 54.44 293 GLY B CA 1
ATOM 4766 C C . GLY B 1 293 ? 17.781 5.535 2.793 1 54.44 293 GLY B C 1
ATOM 4767 O O . GLY B 1 293 ? 18.469 5.859 1.814 1 54.44 293 GLY B O 1
ATOM 4768 N N . GLN B 1 294 ? 16.641 5.941 2.771 1 49.25 294 GLN B N 1
ATOM 4769 C CA . GLN B 1 294 ? 16.25 6.969 1.813 1 49.25 294 GLN B CA 1
ATOM 4770 C C . GLN B 1 294 ? 16.781 8.336 2.23 1 49.25 294 GLN B C 1
ATOM 4772 O O . GLN B 1 294 ? 16.609 8.75 3.379 1 49.25 294 GLN B O 1
ATOM 4777 N N . THR B 1 295 ? 17.766 8.766 1.537 1 43.72 295 THR B N 1
ATOM 4778 C CA . THR B 1 295 ? 18.234 10.141 1.63 1 43.72 295 THR B CA 1
ATOM 4779 C C . THR B 1 295 ? 17.078 11.117 1.465 1 43.72 295 THR B C 1
ATOM 4781 O O . THR B 1 295 ? 16.109 10.836 0.745 1 43.72 295 THR B O 1
ATOM 4784 N N . LYS B 1 296 ? 17.047 12.156 2.25 1 43.5 296 LYS B N 1
ATOM 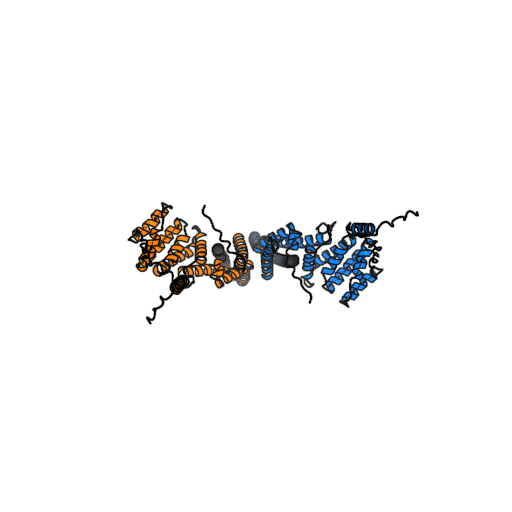4785 C CA . LYS B 1 296 ? 16.172 13.32 2.266 1 43.5 296 LYS B CA 1
ATOM 4786 C C . LYS B 1 296 ? 15.914 13.836 0.852 1 43.5 296 LYS B C 1
ATOM 4788 O O . LYS B 1 296 ? 16.859 14.227 0.151 1 43.5 296 LYS B O 1
ATOM 4793 N N . GLN B 1 297 ? 15.008 13.422 0.073 1 36.91 297 GLN B N 1
ATOM 4794 C CA . GLN B 1 297 ? 14.773 14.211 -1.13 1 36.91 297 GLN B CA 1
ATOM 4795 C C . GLN B 1 297 ? 14.273 15.609 -0.78 1 36.91 297 GLN B C 1
ATOM 4797 O O . GLN B 1 297 ? 13.141 15.766 -0.319 1 36.91 297 GLN B O 1
ATOM 4802 N N . THR B 1 298 ? 15.031 16.453 -0.362 1 33.66 298 THR B N 1
ATOM 4803 C CA . THR B 1 298 ? 14.695 17.875 -0.273 1 33.66 298 THR B CA 1
ATOM 4804 C C . THR B 1 298 ? 14.188 18.391 -1.614 1 33.66 298 THR B C 1
ATOM 4806 O O . THR B 1 298 ? 14.93 18.422 -2.598 1 33.66 298 THR B O 1
ATOM 4809 N N . THR B 1 299 ? 12.977 18.234 -1.939 1 34.44 299 THR B N 1
ATOM 4810 C CA . THR B 1 299 ? 12.492 19.031 -3.059 1 34.44 299 THR B CA 1
ATOM 4811 C C . THR B 1 299 ? 12.797 20.516 -2.836 1 34.44 299 THR B C 1
ATOM 4813 O O . THR B 1 299 ? 12.219 21.141 -1.944 1 34.44 299 THR B O 1
ATOM 4816 N N . SER B 1 300 ? 13.977 20.922 -3.15 1 30.72 300 SER B N 1
ATOM 4817 C CA . SER B 1 300 ? 14.289 22.344 -3.311 1 30.72 300 SER B CA 1
ATOM 4818 C C . SER B 1 300 ? 13.391 22.984 -4.359 1 30.72 300 SER B C 1
ATOM 4820 O O . SER B 1 300 ? 13.453 22.641 -5.539 1 30.72 300 SER B O 1
ATOM 4822 N N . HIS B 1 301 ? 12.148 23.234 -4.059 1 30.52 301 HIS B N 1
ATOM 4823 C CA . HIS B 1 301 ? 11.5 24.234 -4.898 1 30.52 301 HIS B CA 1
ATOM 4824 C C . HIS B 1 301 ? 12.391 25.453 -5.098 1 30.52 301 HIS B C 1
ATOM 4826 O O . HIS B 1 301 ? 12.578 26.25 -4.172 1 30.52 301 HIS B O 1
ATOM 4832 N N . THR B 1 302 ? 13.398 25.297 -5.883 1 25.5 302 THR B N 1
ATOM 4833 C CA . THR B 1 302 ? 14.094 26.484 -6.383 1 25.5 302 THR B CA 1
ATOM 4834 C C . THR B 1 302 ? 13.117 27.422 -7.09 1 25.5 302 THR B C 1
ATOM 4836 O O . THR B 1 302 ? 12.438 27.031 -8.039 1 25.5 302 THR B O 1
ATOM 4839 N N . GLN B 1 303 ? 12.57 28.375 -6.414 1 24.16 303 GLN B N 1
ATOM 4840 C CA . GLN B 1 303 ? 12.039 29.594 -7.016 1 24.16 303 GLN B CA 1
ATOM 4841 C C . GLN B 1 303 ? 13 30.156 -8.062 1 24.16 303 GLN B C 1
ATOM 4843 O O . GLN B 1 303 ? 14.109 30.562 -7.734 1 24.16 303 GLN B O 1
ATOM 4848 N N . THR B 1 304 ? 13.039 29.656 -9.281 1 22.81 304 THR B N 1
ATOM 4849 C CA . THR B 1 304 ? 13.484 30.609 -10.297 1 22.81 304 THR B CA 1
ATOM 4850 C C . THR B 1 304 ? 12.492 31.75 -10.43 1 22.81 304 THR B C 1
ATOM 4852 O O . THR B 1 304 ? 11.281 31.547 -10.344 1 22.81 304 THR B O 1
#

InterPro domains:
  IPR056044 Domain of unknown function DUF7627 [PF24628] (50-296)

Solvent-accessible surface area (backbone atoms only — not comparable to full-atom values): 34077 Å² total; per-residue (Å²): 137,79,80,75,78,72,72,81,67,72,60,60,61,49,51,50,50,50,49,55,61,65,67,61,62,61,73,70,70,73,75,62,76,72,72,70,69,76,75,84,72,40,88,46,88,44,71,67,57,34,53,50,48,52,56,47,27,67,77,36,73,85,51,78,59,60,45,45,54,44,31,48,60,73,45,44,85,73,55,50,68,68,55,21,40,52,51,28,53,51,48,49,52,43,21,67,73,68,65,43,58,64,53,57,54,50,54,36,56,72,32,48,86,32,55,62,43,30,43,31,38,31,50,53,50,52,53,52,54,54,44,55,78,69,50,89,81,63,70,64,68,51,56,29,41,45,42,8,45,55,60,43,48,87,50,55,89,89,37,75,41,69,38,61,94,59,17,34,48,44,23,48,39,53,50,52,54,50,50,33,49,48,48,44,41,50,57,46,66,47,74,54,67,70,59,54,54,55,54,46,59,68,64,49,69,70,76,77,63,47,63,59,48,51,53,48,50,48,50,50,47,48,50,50,41,52,55,32,48,51,28,49,51,34,51,50,41,18,45,68,62,18,44,43,40,33,40,75,75,35,49,71,63,42,50,48,50,51,53,40,51,53,49,45,58,35,33,72,58,80,66,56,53,68,55,39,47,50,46,52,54,43,53,55,47,54,51,55,45,66,43,90,79,67,72,82,77,71,78,73,78,70,81,124,135,80,78,72,77,70,72,81,62,71,61,57,58,51,50,50,52,49,50,53,62,65,68,61,62,60,74,70,69,74,75,63,78,70,74,70,68,75,76,84,73,41,88,48,87,46,71,68,58,36,54,49,48,53,58,47,26,68,77,36,74,84,52,76,58,60,46,45,53,44,32,48,62,72,45,43,85,72,54,51,68,67,56,21,41,53,50,28,53,50,46,48,54,43,22,68,72,67,67,44,58,65,53,58,53,50,52,37,56,73,34,49,87,31,55,63,41,29,43,30,36,30,50,53,50,51,53,52,54,54,45,54,80,67,48,88,84,62,69,66,68,51,58,29,41,46,42,8,45,56,60,42,48,86,50,55,89,90,38,74,42,68,38,62,93,58,18,36,47,44,22,48,40,53,49,52,54,50,50,32,49,48,47,43,41,52,57,45,64,47,74,54,66,70,61,52,54,57,54,47,59,70,62,46,73,72,74,78,62,48,64,58,49,50,53,49,49,48,51,51,46,49,50,51,41,52,54,33,48,50,28,48,53,35,52,48,40,18,46,69,62,18,43,42,39,33,40,75,74,35,49,70,62,41,49,50,51,51,53,40,51,52,49,44,58,36,33,72,59,80,65,55,52,68,55,37,45,48,46,52,53,45,52,55,46,54,53,53,45,66,43,96,74,66,74,82,77,72,79,72,78,70,82,123